Protein 1XRG (pdb70)

Foldseek 3Di:
DKDAQQDLQAAGDDDPDGQWIDDPFKIWGDWFWQAHSVPRHRDDDDDLSGLLSRLSNVQVSQVSVVHGQAFWAEKEKEFQDVCVVSSVVSVVVRYDPVGHHYDYDYDNADPPRTGMIMITMGTD/DQDFPDWDDDPPTKTAFGDLQAAADDPPDGQWIDDDFKIWGDWFWQQRSVPRHRDPDDDLSGLLSSLSNVQRRQVSVVHGLAFWAEKEKEFQDVCVVSSVVNVVVRYDPVHHHYHYDYDNADPPRTGMIMITMGGD/DDFPDWDDDPVTKTAFADLQAAGDPPPDGQWIDDDQKIWGDWFWQARSVPRHRDDDDDLNGLLSSLSNVQVSQVSVVHGLAQWAEKEKEFQDVVVVSSVVNVPVRYDPVHHHYHYDHDNADPPRGGIIMITMGGD

CATH classification: 3.30.1330.40

Secondary structure (DSSP, 8-state):
--EEE--TTS----SS--SEEEETTEEEE--B--B-TTTSSBPSSSHHHHHHHHHHHHHHHHHHTT--GGGEEEEEEEE----HHHHHHHHHTT--SSPPEEEEEE-SB-GGG-SEEEEEEEE-/------EE-----EEEE--TTS----SS--SEEEETTEEEE--B--B-TTTSSBPSS-HHHHHHHHHHHHHHHHHHTT--GGGEEEEEEEE----HHHHHHHHTTT--SSPPEEEEEE-SB-GGG-SEEEEEEEE-/-----EE-----EEEE--TTS----SS-BSEEEETTEEEE--B--B-TTTSSBPSSSHHHHHHHHHHHHHHHHHHTT--GGGEEEEEEEE----HHHHHHHHHHH--SSPPEEEEEE-SB-GGG-SEEEEEEEE-

B-factor: mean 23.89, std 8.8, range [2.0, 65.64]

Sequence (395 aa):
YIEVVKTNKAPEAIGPYSQAIVTGSFVYTSGQIPINPQTGEVVDGGIEEQAKQVLENLKNVLEAAGSSLNKVVKTTVFIKDDSFAKVNEVYAKYFSEPYPARSCVEVSKLPKGVLIEIEAVAIKSQSTSLYKKAGLYIEVVKTNKAPEAIGPYSQAIVTGSFVYTSGQIPINPQTGEVVDGGIEEQAKQVLENLKNVLEAAGSSLNKVVKTTVFIKDDSFAKVNEVYAKYFSEPYPARSCVEVSKLPKGVLIEIEAVAIKQSTSLYKKAGLYIEVVKTNKAPEAIGPYSQAIVTGSFVYTSGQIPINPQTGEVVDGGIEEQAKQVLENLKNVLEAAGSSLNKVVKTTVFIKDDSFAKVNEVYAKYFSEPYPARSCVEVSKLPKGVLIEIEAVAIK

Radius of gyration: 19.32 Å; Cα contacts (8 Å, |Δi|>4): 1061; chains: 3; bounding box: 50×47×48 Å

InterPro domains:
  IPR006056 RidA family [TIGR00004] (4-126)
  IPR006175 YjgF/YER057c/UK114 family [PF01042] (9-125)
  IPR006175 YjgF/YER057c/UK114 family [PTHR11803] (4-125)
  IPR019897 RidA, conserved site [PS01094] (102-120)
  IPR035959 RutC-like superfamily [G3DSA:3.30.1330.40] (2-126)
  IPR035959 RutC-like superfamily [SSF55298] (1-126)

Organism: Acetivibrio thermocellus (strain ATCC 27405 / DSM 1237 / JCM 9322 / NBRC 103400 / NCIMB 10682 / NRRL B-4536 / VPI 7372) (NCBI:txid203119)

Structure (mmCIF, N/CA/C/O backbone):
data_1XRG
#
_entry.id   1XRG
#
_cell.length_a   80.436
_cell.length_b   80.436
_cell.length_c   137.202
_cell.angle_alpha   90.00
_cell.angle_beta   90.00
_cell.angle_gamma   120.00
#
_symmetry.space_group_name_H-M   'P 32 2 1'
#
loop_
_entity.id
_entity.type
_entity.pdbx_description
1 polymer 'Putative translation initiation inhibitor, yjgF family'
2 non-polymer 'UNKNOWN ATOM OR ION'
3 water water
#
loop_
_atom_site.group_PDB
_atom_site.id
_atom_site.type_symbol
_atom_site.label_atom_id
_atom_site.label_alt_id
_atom_site.label_comp_id
_atom_site.label_asym_id
_atom_site.label_entity_id
_atom_site.label_seq_id
_atom_site.pdbx_PDB_ins_code
_atom_site.Cartn_x
_atom_site.Cartn_y
_atom_site.Cartn_z
_atom_site.occupancy
_atom_site.B_iso_or_equiv
_atom_site.auth_seq_id
_atom_site.auth_comp_id
_atom_site.auth_asym_id
_atom_site.auth_atom_id
_atom_site.pdbx_PDB_model_num
ATOM 1 N N . TYR A 1 32 ? 54.672 22.996 -28.493 1.00 40.02 2 TYR A N 1
ATOM 2 C CA . TYR A 1 32 ? 55.649 22.086 -29.196 1.00 37.55 2 TYR A CA 1
ATOM 3 C C . TYR A 1 32 ? 56.130 20.961 -28.255 1.00 36.96 2 TYR A C 1
ATOM 4 O O . TYR A 1 32 ? 55.603 20.787 -27.149 1.00 37.62 2 TYR A O 1
ATOM 6 N N . ILE A 1 33 ? 57.084 20.177 -28.740 1.00 32.84 3 ILE A N 1
ATOM 7 C CA . ILE A 1 33 ? 57.553 18.983 -28.068 1.00 33.60 3 ILE A CA 1
ATOM 8 C C . ILE A 1 33 ? 59.078 19.000 -28.048 1.00 31.88 3 ILE A C 1
ATOM 9 O O . ILE A 1 33 ? 59.695 19.213 -29.082 1.00 34.95 3 ILE A O 1
ATOM 14 N N . GLU A 1 34 ? 59.680 18.802 -26.875 1.00 28.09 4 GLU A N 1
ATOM 15 C CA . GLU A 1 34 ? 61.143 18.620 -26.771 1.00 26.23 4 GLU A CA 1
ATOM 16 C C . GLU A 1 34 ? 61.506 17.345 -25.994 1.00 23.50 4 GLU A C 1
ATOM 17 O O . GLU A 1 34 ? 60.860 17.021 -24.983 1.00 19.79 4 GLU A O 1
ATOM 23 N N . VAL A 1 35 ? 62.531 16.646 -26.498 1.00 18.37 5 VAL A N 1
ATOM 24 C CA . VAL A 1 35 ? 63.025 15.370 -25.979 1.00 20.18 5 VAL A CA 1
ATOM 25 C C . VAL A 1 35 ? 64.289 15.547 -25.133 1.00 21.46 5 VAL A C 1
ATOM 26 O O . VAL A 1 35 ? 65.287 16.129 -25.589 1.00 20.94 5 VAL A O 1
ATOM 30 N N . VAL A 1 36 ? 64.244 15.048 -23.903 1.00 18.12 6 VAL A N 1
ATOM 31 C CA . VAL A 1 36 ? 65.413 15.035 -23.055 1.00 16.04 6 VAL A CA 1
ATOM 32 C C . VAL A 1 36 ? 66.250 13.817 -23.439 1.00 14.51 6 VAL A C 1
ATOM 33 O O . VAL A 1 36 ? 65.708 12.730 -23.560 1.00 18.55 6 VAL A O 1
ATOM 37 N N . LYS A 1 37 ? 67.560 14.021 -23.647 1.00 17.33 7 LYS A N 1
ATOM 38 C CA . LYS A 1 37 ? 68.511 12.954 -24.044 1.00 18.50 7 LYS A CA 1
ATOM 39 C C . LYS A 1 37 ? 69.840 13.124 -23.318 1.00 17.55 7 LYS A C 1
ATOM 40 O O . LYS A 1 37 ? 70.864 13.429 -23.952 1.00 18.20 7 LYS A O 1
ATOM 46 N N . THR A 1 38 ? 69.825 12.933 -22.000 1.00 17.28 8 THR A N 1
ATOM 47 C CA . THR A 1 38 ? 70.984 13.186 -21.161 1.00 14.50 8 THR A CA 1
ATOM 48 C C . THR A 1 38 ? 71.817 11.942 -20.834 1.00 19.80 8 THR A C 1
ATOM 49 O O . THR A 1 38 ? 71.283 10.861 -20.464 1.00 15.09 8 THR A O 1
ATOM 53 N N . ASN A 1 39 ? 73.141 12.131 -20.898 1.00 16.99 9 ASN A N 1
ATOM 54 C CA . ASN A 1 39 ? 74.064 11.050 -20.603 1.00 20.77 9 ASN A CA 1
ATOM 55 C C . ASN A 1 39 ? 74.277 10.831 -19.104 1.00 20.09 9 ASN A C 1
ATOM 56 O O . ASN A 1 39 ? 75.026 9.966 -18.725 1.00 23.69 9 ASN A O 1
ATOM 61 N N . LYS A 1 40 ? 73.593 11.614 -18.268 1.00 22.28 10 LYS A N 1
ATOM 62 C CA . LYS A 1 40 ? 73.597 11.441 -16.800 1.00 21.84 10 LYS A CA 1
ATOM 63 C C . LYS A 1 40 ? 72.529 10.457 -16.267 1.00 20.99 10 LYS A C 1
ATOM 64 O O . LYS A 1 40 ? 72.500 10.170 -15.089 1.00 22.22 10 LYS A O 1
ATOM 70 N N . ALA A 1 41 ? 71.662 9.967 -17.153 1.00 20.25 11 ALA A N 1
ATOM 71 C CA . ALA A 1 41 ? 70.650 8.964 -16.836 1.00 20.15 11 ALA A CA 1
ATOM 72 C C . ALA A 1 41 ? 70.703 7.887 -17.933 1.00 20.44 11 ALA A C 1
ATOM 73 O O . ALA A 1 41 ? 71.288 8.118 -19.018 1.00 24.09 11 ALA A O 1
ATOM 75 N N . PRO A 1 42 ? 70.121 6.695 -17.665 1.00 22.08 12 PRO A N 1
ATOM 76 C CA . PRO A 1 42 ? 70.251 5.614 -18.654 1.00 22.08 12 PRO A CA 1
ATOM 77 C C . PRO A 1 42 ? 69.662 6.010 -19.995 1.00 21.98 12 PRO A C 1
ATOM 78 O O . PRO A 1 42 ? 68.596 6.653 -20.047 1.00 19.12 12 PRO A O 1
ATOM 82 N N . GLU A 1 43 ? 70.342 5.616 -21.073 1.00 21.37 13 GLU A N 1
ATOM 83 C CA . GLU A 1 43 ? 69.916 5.971 -22.402 1.00 24.44 13 GLU A CA 1
ATOM 84 C C . GLU A 1 43 ? 68.565 5.330 -22.669 1.00 22.83 13 GLU A C 1
ATOM 85 O O . GLU A 1 43 ? 68.332 4.214 -22.273 1.00 23.30 13 GLU A O 1
ATOM 91 N N . ALA A 1 44 ? 67.700 6.041 -23.372 1.00 24.92 14 ALA A N 1
ATOM 92 C CA . ALA A 1 44 ? 66.430 5.492 -23.799 1.00 25.85 14 ALA A CA 1
ATOM 93 C C . ALA A 1 44 ? 66.631 4.612 -25.055 1.00 27.07 14 ALA A C 1
ATOM 94 O O . ALA A 1 44 ? 66.744 5.119 -26.156 1.00 26.16 14 ALA A O 1
ATOM 96 N N . ILE A 1 45 ? 66.689 3.301 -24.852 1.00 29.96 15 ILE A N 1
ATOM 97 C CA . ILE A 1 45 ? 66.788 2.334 -25.945 1.00 33.40 15 ILE A CA 1
ATOM 98 C C . ILE A 1 45 ? 65.384 1.786 -26.247 1.00 34.03 15 ILE A C 1
ATOM 99 O O . ILE A 1 45 ? 64.727 1.209 -25.366 1.00 36.25 15 ILE A O 1
ATOM 104 N N . GLY A 1 46 ? 64.923 1.979 -27.473 1.00 31.21 16 GLY A N 1
ATOM 105 C CA . GLY A 1 46 ? 63.580 1.564 -27.855 1.00 32.37 16 GLY A CA 1
ATOM 106 C C . GLY A 1 46 ? 62.679 2.771 -28.079 1.00 31.43 16 GLY A C 1
ATOM 107 O O . GLY A 1 46 ? 63.142 3.902 -28.064 1.00 26.79 16 GLY A O 1
ATOM 108 N N . PRO A 1 47 ? 61.369 2.533 -28.261 1.00 29.66 17 PRO A N 1
ATOM 109 C CA . PRO A 1 47 ? 60.410 3.589 -28.592 1.00 27.09 17 PRO A CA 1
ATOM 110 C C . PRO A 1 47 ? 59.883 4.383 -27.376 1.00 23.95 17 PRO A C 1
ATOM 111 O O . PRO A 1 47 ? 58.675 4.433 -27.123 1.00 23.04 17 PRO A O 1
ATOM 115 N N . TYR A 1 48 ? 60.795 5.003 -26.645 1.00 21.68 18 TYR A N 1
ATOM 116 C CA . TYR A 1 48 ? 60.440 6.003 -25.640 1.00 23.06 18 TYR A CA 1
ATOM 117 C C . TYR A 1 48 ? 61.570 7.044 -25.440 1.00 23.72 18 TYR A C 1
ATOM 118 O O . TYR A 1 48 ? 62.687 6.893 -25.968 1.00 21.31 18 TYR A O 1
ATOM 127 N N . SER A 1 49 ? 61.252 8.075 -24.667 1.00 19.51 19 SER A N 1
ATOM 128 C CA . SER A 1 49 ? 62.203 9.114 -24.286 1.00 18.96 19 SER A CA 1
ATOM 129 C C . SER A 1 49 ? 62.279 9.216 -22.787 1.00 16.81 19 SER A C 1
ATOM 130 O O . SER A 1 49 ? 61.281 9.014 -22.086 1.00 16.63 19 SER A O 1
ATOM 133 N N . GLN A 1 50 ? 63.457 9.583 -22.297 1.00 16.18 20 GLN A N 1
ATOM 134 C CA . GLN A 1 50 ? 63.693 9.877 -20.895 1.00 13.31 20 GLN A CA 1
ATOM 135 C C . GLN A 1 50 ? 62.633 10.826 -20.310 1.00 12.17 20 GLN A C 1
ATOM 136 O O . GLN A 1 50 ? 62.139 10.591 -19.234 1.00 12.30 20 GLN A O 1
ATOM 142 N N . ALA A 1 51 ? 62.320 11.889 -21.046 1.00 11.09 21 ALA A N 1
ATOM 143 C CA . ALA A 1 51 ? 61.292 12.852 -20.697 1.00 13.28 21 ALA A CA 1
ATOM 144 C C . ALA A 1 51 ? 60.936 13.654 -21.917 1.00 12.48 21 ALA A C 1
ATOM 145 O O . ALA A 1 51 ? 61.723 13.750 -22.846 1.00 13.50 21 ALA A O 1
ATOM 147 N N . ILE A 1 52 ? 59.720 14.187 -21.912 1.00 13.72 22 ILE A N 1
ATOM 148 C CA . ILE A 1 52 ? 59.241 15.145 -22.892 1.00 15.93 22 ILE A CA 1
ATOM 149 C C . ILE A 1 52 ? 58.848 16.440 -22.174 1.00 16.30 22 ILE A C 1
ATOM 150 O O . ILE A 1 52 ? 58.225 16.422 -21.107 1.00 16.42 22 ILE A O 1
ATOM 155 N N . VAL A 1 53 ? 59.257 17.545 -22.779 1.00 15.71 23 VAL A N 1
ATOM 156 C CA . VAL A 1 53 ? 58.914 18.903 -22.376 1.00 16.88 23 VAL A CA 1
ATOM 157 C C . VAL A 1 53 ? 57.917 19.454 -23.368 1.00 16.37 23 VAL A C 1
ATOM 158 O O . VAL A 1 53 ? 58.141 19.426 -24.562 1.00 19.09 23 VAL A O 1
ATOM 162 N N . THR A 1 54 ? 56.791 19.924 -22.876 1.00 20.97 24 THR A N 1
ATOM 163 C CA . THR A 1 54 ? 55.796 20.551 -23.716 1.00 21.12 24 THR A CA 1
ATOM 164 C C . THR A 1 54 ? 55.290 21.777 -22.988 1.00 25.44 24 THR A C 1
ATOM 165 O O . THR A 1 54 ? 54.593 21.672 -21.969 1.00 25.12 24 THR A O 1
ATOM 169 N N . GLY A 1 55 ? 55.685 22.954 -23.479 1.00 30.46 25 GLY A N 1
ATOM 170 C CA . GLY A 1 55 ? 55.324 24.223 -22.826 1.00 29.19 25 GLY A CA 1
ATOM 171 C C . GLY A 1 55 ? 56.000 24.316 -21.465 1.00 25.91 25 GLY A C 1
ATOM 172 O O . GLY A 1 55 ? 57.205 24.146 -21.363 1.00 28.55 25 GLY A O 1
ATOM 173 N N . SER A 1 56 ? 55.224 24.523 -20.410 1.00 24.24 26 SER A N 1
ATOM 174 C CA . SER A 1 56 ? 55.800 24.596 -19.059 1.00 29.57 26 SER A CA 1
ATOM 175 C C . SER A 1 56 ? 55.810 23.255 -18.278 1.00 27.57 26 SER A C 1
ATOM 176 O O . SER A 1 56 ? 56.180 23.214 -17.083 1.00 28.94 26 SER A O 1
ATOM 179 N N . PHE A 1 57 ? 55.474 22.164 -18.962 1.00 26.06 27 PHE A N 1
ATOM 180 C CA . PHE A 1 57 ? 55.350 20.849 -18.323 1.00 23.98 27 PHE A CA 1
ATOM 181 C C . PHE A 1 57 ? 56.396 19.857 -18.807 1.00 19.73 27 PHE A C 1
ATOM 182 O O . PHE A 1 57 ? 56.752 19.808 -19.995 1.00 17.55 27 PHE A O 1
ATOM 190 N N . VAL A 1 58 ? 56.865 19.062 -17.862 1.00 15.40 28 VAL A N 1
ATOM 191 C CA . VAL A 1 58 ? 57.796 18.005 -18.105 1.00 16.46 28 VAL A CA 1
ATOM 192 C C . VAL A 1 58 ? 57.178 16.657 -17.642 1.00 14.32 28 VAL A C 1
ATOM 193 O O . VAL A 1 58 ? 56.795 16.493 -16.476 1.00 16.15 28 VAL A O 1
ATOM 197 N N . TYR A 1 59 ? 57.090 15.724 -18.581 1.00 13.00 29 TYR A N 1
ATOM 198 C CA . TYR A 1 59 ? 56.692 14.346 -18.337 1.00 14.55 29 TYR A CA 1
ATOM 199 C C . TYR A 1 59 ? 57.907 13.418 -18.397 1.00 15.87 29 TYR A C 1
ATOM 200 O O . TYR A 1 59 ? 58.489 13.246 -19.462 1.00 16.56 29 TYR A O 1
ATOM 209 N N . THR A 1 60 ? 58.311 12.855 -17.257 1.00 15.02 30 THR A N 1
ATOM 210 C CA . THR A 1 60 ? 59.358 11.841 -17.265 1.00 14.40 30 THR A CA 1
ATOM 211 C C . THR A 1 60 ? 58.777 10.458 -17.573 1.00 14.37 30 THR A C 1
ATOM 212 O O . THR A 1 60 ? 57.585 10.175 -17.350 1.00 8.85 30 THR A O 1
ATOM 216 N N . SER A 1 61 ? 59.636 9.622 -18.132 1.00 11.74 31 SER A N 1
ATOM 217 C CA . SER A 1 61 ? 59.427 8.217 -18.105 1.00 13.97 31 SER A CA 1
ATOM 218 C C . SER A 1 61 ? 59.503 7.713 -16.658 1.00 13.14 31 SER A C 1
ATOM 219 O O . SER A 1 61 ? 60.080 8.363 -15.772 1.00 17.77 31 SER A O 1
ATOM 222 N N . GLY A 1 62 ? 58.921 6.543 -16.438 1.00 16.01 32 GLY A N 1
ATOM 223 C CA . GLY A 1 62 ? 59.072 5.830 -15.198 1.00 12.95 32 GLY A CA 1
ATOM 224 C C . GLY A 1 62 ? 60.497 5.420 -15.059 1.00 12.43 32 GLY A C 1
ATOM 225 O O . GLY A 1 62 ? 60.954 4.511 -15.746 1.00 15.69 32 GLY A O 1
ATOM 226 N N . GLN A 1 63 ? 61.200 6.083 -14.144 1.00 14.60 33 GLN A N 1
ATOM 227 C CA . GLN A 1 63 ? 62.610 5.816 -13.898 1.00 15.68 33 GLN A CA 1
ATOM 228 C C . GLN A 1 63 ? 62.832 4.535 -13.074 1.00 15.83 33 GLN A C 1
ATOM 229 O O . GLN A 1 63 ? 62.089 4.247 -12.138 1.00 15.85 33 GLN A O 1
ATOM 235 N N . ILE A 1 64 ? 63.884 3.793 -13.438 1.00 16.05 34 ILE A N 1
ATOM 236 C CA . ILE A 1 64 ? 64.231 2.511 -12.819 1.00 16.57 34 ILE A CA 1
ATOM 237 C C . ILE A 1 64 ? 65.694 2.587 -12.303 1.00 20.30 34 ILE A C 1
ATOM 238 O O . ILE A 1 64 ? 66.490 3.437 -12.772 1.00 17.58 34 ILE A O 1
ATOM 243 N N . PRO A 1 65 ? 66.033 1.767 -11.291 1.00 17.96 35 PRO A N 1
ATOM 244 C CA . PRO A 1 65 ? 67.339 1.789 -10.653 1.00 20.40 35 PRO A CA 1
ATOM 245 C C . PRO A 1 65 ? 68.485 1.227 -11.508 1.00 22.58 35 PRO A C 1
ATOM 246 O O . PRO A 1 65 ? 69.237 0.374 -11.028 1.00 21.35 35 PRO A O 1
ATOM 250 N N . ILE A 1 66 ? 68.594 1.688 -12.756 1.00 20.75 36 ILE A N 1
ATOM 251 C CA . ILE A 1 66 ? 69.690 1.336 -13.607 1.00 21.55 36 ILE A CA 1
ATOM 252 C C . ILE A 1 66 ? 70.823 2.355 -13.383 1.00 24.49 36 ILE A C 1
ATOM 253 O O . ILE A 1 66 ? 70.593 3.554 -13.349 1.00 22.67 36 ILE A O 1
ATOM 258 N N . ASN A 1 67 ? 72.032 1.849 -13.187 1.00 27.65 37 ASN A N 1
ATOM 259 C CA . ASN A 1 67 ? 73.224 2.679 -13.174 1.00 29.49 37 ASN A CA 1
ATOM 260 C C . ASN A 1 67 ? 73.527 3.129 -14.603 1.00 29.11 37 ASN A C 1
ATOM 261 O O . ASN A 1 67 ? 73.761 2.293 -15.478 1.00 28.44 37 ASN A O 1
ATOM 266 N N . PRO A 1 68 ? 73.519 4.451 -14.852 1.00 27.28 38 PRO A N 1
ATOM 267 C CA . PRO A 1 68 ? 73.771 4.866 -16.218 1.00 30.15 38 PRO A CA 1
ATOM 268 C C . PRO A 1 68 ? 75.196 4.482 -16.701 1.00 34.35 38 PRO A C 1
ATOM 269 O O . PRO A 1 68 ? 75.381 4.243 -17.882 1.00 34.46 38 PRO A O 1
ATOM 273 N N . GLN A 1 69 ? 76.152 4.397 -15.776 1.00 39.93 39 GLN A N 1
ATOM 274 C CA . GLN A 1 69 ? 77.555 4.064 -16.098 1.00 44.23 39 GLN A CA 1
ATOM 275 C C . GLN A 1 69 ? 77.770 2.593 -16.455 1.00 44.96 39 GLN A C 1
ATOM 276 O O . GLN A 1 69 ? 78.689 2.281 -17.201 1.00 47.28 39 GLN A O 1
ATOM 282 N N . THR A 1 70 ? 76.959 1.683 -15.907 1.00 43.92 40 THR A N 1
ATOM 283 C CA . THR A 1 70 ? 77.108 0.252 -16.245 1.00 41.29 40 THR A CA 1
ATOM 284 C C . THR A 1 70 ? 75.989 -0.296 -17.110 1.00 40.46 40 THR A C 1
ATOM 285 O O . THR A 1 70 ? 76.168 -1.324 -17.759 1.00 39.12 40 THR A O 1
ATOM 289 N N . GLY A 1 71 ? 74.836 0.381 -17.128 1.00 38.58 41 GLY A N 1
ATOM 290 C CA . GLY A 1 71 ? 73.636 -0.172 -17.757 1.00 36.01 41 GLY A CA 1
ATOM 291 C C . GLY A 1 71 ? 73.030 -1.342 -16.987 1.00 33.52 41 GLY A C 1
ATOM 292 O O . GLY A 1 71 ? 72.140 -2.015 -17.477 1.00 33.75 41 GLY A O 1
ATOM 293 N N . GLU A 1 72 ? 73.506 -1.570 -15.774 1.00 34.24 42 GLU A N 1
ATOM 294 C CA . GLU A 1 72 ? 73.025 -2.666 -14.936 1.00 36.82 42 GLU A CA 1
ATOM 295 C C . GLU A 1 72 ? 72.213 -2.101 -13.767 1.00 34.61 42 GLU A C 1
ATOM 296 O O . GLU A 1 72 ? 72.407 -0.948 -13.345 1.00 29.29 42 GLU A O 1
ATOM 302 N N . VAL A 1 73 ? 71.336 -2.931 -13.216 1.00 30.50 43 VAL A N 1
ATOM 303 C CA . VAL A 1 73 ? 70.676 -2.597 -11.962 1.00 30.01 43 VAL A CA 1
ATOM 304 C C . VAL A 1 73 ? 71.764 -2.418 -10.915 1.00 28.04 43 VAL A C 1
ATOM 305 O O . VAL A 1 73 ? 72.739 -3.154 -10.912 1.00 28.83 43 VAL A O 1
ATOM 309 N N . VAL A 1 74 ? 71.624 -1.406 -10.060 1.00 29.32 44 VAL A N 1
ATOM 310 C CA . VAL A 1 74 ? 72.581 -1.188 -8.993 1.00 30.09 44 VAL A CA 1
ATOM 311 C C . VAL A 1 74 ? 72.462 -2.330 -7.964 1.00 33.95 44 VAL A C 1
ATOM 312 O O . VAL A 1 74 ? 71.382 -2.927 -7.802 1.00 32.72 44 VAL A O 1
ATOM 316 N N . ASP A 1 75 ? 73.562 -2.619 -7.271 1.00 34.86 45 ASP A N 1
ATOM 317 C CA . ASP A 1 75 ? 73.573 -3.675 -6.253 1.00 35.47 45 ASP A CA 1
ATOM 318 C C . ASP A 1 75 ? 72.816 -3.253 -5.017 1.00 34.11 45 ASP A C 1
ATOM 319 O O . ASP A 1 75 ? 72.694 -2.061 -4.720 1.00 34.11 45 ASP A O 1
ATOM 324 N N . GLY A 1 76 ? 72.315 -4.244 -4.285 1.00 34.18 46 GLY A N 1
ATOM 325 C CA . GLY A 1 76 ? 71.607 -3.993 -3.040 1.00 33.10 46 GLY A CA 1
ATOM 326 C C . GLY A 1 76 ? 70.124 -4.280 -3.131 1.00 32.71 46 GLY A C 1
ATOM 327 O O . GLY A 1 76 ? 69.647 -4.949 -4.074 1.00 32.64 46 GLY A O 1
ATOM 328 N N . GLY A 1 77 ? 69.404 -3.780 -2.129 1.00 28.88 47 GLY A N 1
ATOM 329 C CA . GLY A 1 77 ? 67.973 -3.965 -2.024 1.00 28.12 47 GLY A CA 1
ATOM 330 C C . GLY A 1 77 ? 67.220 -2.675 -2.246 1.00 26.08 47 GLY A C 1
ATOM 331 O O . GLY A 1 77 ? 67.627 -1.851 -3.026 1.00 25.54 47 GLY A O 1
ATOM 332 N N . ILE A 1 78 ? 66.114 -2.507 -1.545 1.00 28.33 48 ILE A N 1
ATOM 333 C CA . ILE A 1 78 ? 65.164 -1.461 -1.888 1.00 28.06 48 ILE A CA 1
ATOM 334 C C . ILE A 1 78 ? 65.765 -0.059 -1.688 1.00 30.49 48 ILE A C 1
ATOM 335 O O . ILE A 1 78 ? 65.491 0.848 -2.484 1.00 25.59 48 ILE A O 1
ATOM 340 N N . GLU A 1 79 ? 66.591 0.102 -0.643 1.00 28.57 49 GLU A N 1
ATOM 341 C CA . GLU A 1 79 ? 67.180 1.396 -0.313 1.00 32.41 49 GLU A CA 1
ATOM 342 C C . GLU A 1 79 ? 68.089 1.868 -1.437 1.00 27.53 49 GLU A C 1
ATOM 343 O O . GLU A 1 79 ? 67.979 2.991 -1.874 1.00 28.92 49 GLU A O 1
ATOM 349 N N . GLU A 1 80 ? 68.934 0.980 -1.928 1.00 24.83 50 GLU A N 1
ATOM 350 C CA . GLU A 1 80 ? 69.887 1.310 -2.968 1.00 26.51 50 GLU A CA 1
ATOM 351 C C . GLU A 1 80 ? 69.171 1.566 -4.303 1.00 25.60 50 GLU A C 1
ATOM 352 O O . GLU A 1 80 ? 69.591 2.414 -5.078 1.00 21.21 50 GLU A O 1
ATOM 358 N N . GLN A 1 81 ? 68.109 0.810 -4.579 1.00 23.24 51 GLN A N 1
ATOM 359 C CA . GLN A 1 81 ? 67.400 0.973 -5.849 1.00 21.51 51 GLN A CA 1
ATOM 360 C C . GLN A 1 81 ? 66.583 2.281 -5.849 1.00 21.16 51 GLN A C 1
ATOM 361 O O . GLN A 1 81 ? 66.582 2.995 -6.839 1.00 20.41 51 GLN A O 1
ATOM 367 N N . ALA A 1 82 ? 65.940 2.596 -4.718 1.00 18.36 52 ALA A N 1
ATOM 368 C CA . ALA A 1 82 ? 65.192 3.836 -4.545 1.00 18.11 52 ALA A CA 1
ATOM 369 C C . ALA A 1 82 ? 66.060 5.072 -4.757 1.00 20.93 52 ALA A C 1
ATOM 370 O O . ALA A 1 82 ? 65.650 6.007 -5.441 1.00 20.73 52 ALA A O 1
ATOM 372 N N . LYS A 1 83 ? 67.253 5.066 -4.163 1.00 19.58 53 LYS A N 1
ATOM 373 C CA . LYS A 1 83 ? 68.270 6.078 -4.432 1.00 22.69 53 LYS A CA 1
ATOM 374 C C . LYS A 1 83 ? 68.587 6.219 -5.915 1.00 19.63 53 LYS A C 1
ATOM 375 O O . LYS A 1 83 ? 68.536 7.303 -6.428 1.00 19.08 53 LYS A O 1
ATOM 381 N N . GLN A 1 84 ? 68.926 5.129 -6.593 1.00 15.44 54 GLN A N 1
ATOM 382 C CA . GLN A 1 84 ? 69.289 5.219 -8.004 1.00 20.56 54 GLN A CA 1
ATOM 383 C C . GLN A 1 84 ? 68.150 5.773 -8.874 1.00 16.35 54 GLN A C 1
ATOM 384 O O . GLN A 1 84 ? 68.378 6.564 -9.779 1.00 22.08 54 GLN A O 1
ATOM 390 N N . VAL A 1 85 ? 66.937 5.339 -8.600 1.00 16.72 55 VAL A N 1
ATOM 391 C CA . VAL A 1 85 ? 65.747 5.830 -9.303 1.00 15.34 55 VAL A CA 1
ATOM 392 C C . VAL A 1 85 ? 65.615 7.333 -9.148 1.00 12.55 55 VAL A C 1
ATOM 393 O O . VAL A 1 85 ? 65.344 8.038 -10.124 1.00 17.77 55 VAL A O 1
ATOM 397 N N . LEU A 1 86 ? 65.783 7.813 -7.926 1.00 10.72 56 LEU A N 1
ATOM 398 C CA . LEU A 1 86 ? 65.658 9.248 -7.638 1.00 14.08 56 LEU A CA 1
ATOM 399 C C . LEU A 1 86 ? 66.825 10.090 -8.187 1.00 18.17 56 LEU A C 1
ATOM 400 O O . LEU A 1 86 ? 66.622 11.221 -8.655 1.00 18.74 56 LEU A O 1
ATOM 405 N N . GLU A 1 87 ? 68.020 9.507 -8.224 1.00 19.76 57 GLU A N 1
ATOM 406 C CA . GLU A 1 87 ? 69.162 10.122 -8.927 1.00 19.05 57 GLU A CA 1
ATOM 407 C C . GLU A 1 87 ? 68.904 10.194 -10.443 1.00 15.37 57 GLU A C 1
ATOM 408 O O . GLU A 1 87 ? 69.142 11.208 -11.086 1.00 15.95 57 GLU A O 1
ATOM 414 N N . ASN A 1 88 ? 68.408 9.119 -11.019 1.00 17.08 58 ASN A N 1
ATOM 415 C CA . ASN A 1 88 ? 68.026 9.166 -12.430 1.00 14.54 58 ASN A CA 1
ATOM 416 C C . ASN A 1 88 ? 66.933 10.216 -12.666 1.00 15.76 58 ASN A C 1
ATOM 417 O O . ASN A 1 88 ? 67.009 11.025 -13.627 1.00 16.68 58 ASN A O 1
ATOM 422 N N . LEU A 1 89 ? 65.914 10.227 -11.799 1.00 16.83 59 LEU A N 1
ATOM 423 C CA . LEU A 1 89 ? 64.841 11.204 -11.936 1.00 17.94 59 LEU A CA 1
ATOM 424 C C . LEU A 1 89 ? 65.386 12.623 -11.887 1.00 15.89 59 LEU A C 1
ATOM 425 O O . LEU A 1 89 ? 65.074 13.441 -12.762 1.00 14.67 59 LEU A O 1
ATOM 430 N N . LYS A 1 90 ? 66.175 12.904 -10.856 1.00 17.21 60 LYS A N 1
ATOM 431 C CA . LYS A 1 90 ? 66.840 14.221 -10.670 1.00 18.34 60 LYS A CA 1
ATOM 432 C C . LYS A 1 90 ? 67.556 14.692 -11.932 1.00 17.29 60 LYS A C 1
ATOM 433 O O . LYS A 1 90 ? 67.346 15.809 -12.381 1.00 19.63 60 LYS A O 1
ATOM 439 N N . ASN A 1 91 ? 68.371 13.813 -12.508 1.00 15.89 61 ASN A N 1
ATOM 440 C CA . ASN A 1 91 ? 69.160 14.135 -13.682 1.00 17.80 61 ASN A CA 1
ATOM 441 C C . ASN A 1 91 ? 68.331 14.313 -14.932 1.00 18.65 61 ASN A C 1
ATOM 442 O O . ASN A 1 91 ? 68.632 15.183 -15.779 1.00 18.14 61 ASN A O 1
ATOM 447 N N . VAL A 1 92 ? 67.282 13.506 -15.061 1.00 16.02 62 VAL A N 1
ATOM 448 C CA . VAL A 1 92 ? 66.344 13.700 -16.157 1.00 14.94 62 VAL A CA 1
ATOM 449 C C . VAL A 1 92 ? 65.688 15.087 -16.037 1.00 12.87 62 VAL A C 1
ATOM 450 O O . VAL A 1 92 ? 65.680 15.865 -16.998 1.00 13.20 62 VAL A O 1
ATOM 454 N N . LEU A 1 93 ? 65.171 15.385 -14.852 1.00 16.04 63 LEU A N 1
ATOM 455 C CA . LEU A 1 93 ? 64.433 16.617 -14.613 1.00 16.36 63 LEU A CA 1
ATOM 456 C C . LEU A 1 93 ? 65.344 17.811 -14.827 1.00 16.43 63 LEU A C 1
ATOM 457 O O . LEU A 1 93 ? 64.932 18.798 -15.413 1.00 14.39 63 LEU A O 1
ATOM 462 N N . GLU A 1 94 ? 66.573 17.727 -14.342 1.00 15.82 64 GLU A N 1
ATOM 463 C CA . GLU A 1 94 ? 67.487 18.872 -14.498 1.00 19.73 64 GLU A CA 1
ATOM 464 C C . GLU A 1 94 ? 67.885 19.107 -15.946 1.00 18.29 64 GLU A C 1
ATOM 465 O O . GLU A 1 94 ? 67.903 20.252 -16.396 1.00 17.45 64 GLU A O 1
ATOM 471 N N . ALA A 1 95 ? 68.129 18.026 -16.699 1.00 19.31 65 ALA A N 1
ATOM 472 C CA . ALA A 1 95 ? 68.431 18.152 -18.131 1.00 18.42 65 ALA A CA 1
ATOM 473 C C . ALA A 1 95 ? 67.273 18.764 -18.913 1.00 17.70 65 ALA A C 1
ATOM 474 O O . ALA A 1 95 ? 67.479 19.356 -19.980 1.00 19.65 65 ALA A O 1
ATOM 476 N N . ALA A 1 96 ? 66.058 18.601 -18.397 1.00 19.89 66 ALA A N 1
ATOM 477 C CA . ALA A 1 96 ? 64.866 19.214 -18.984 1.00 17.35 66 ALA A CA 1
ATOM 478 C C . ALA A 1 96 ? 64.783 20.693 -18.706 1.00 15.67 66 ALA A C 1
ATOM 479 O O . ALA A 1 96 ? 63.911 21.359 -19.241 1.00 14.13 66 ALA A O 1
ATOM 481 N N . GLY A 1 97 ? 65.646 21.206 -17.853 1.00 14.62 67 GLY A N 1
ATOM 482 C CA . GLY A 1 97 ? 65.504 22.586 -17.406 1.00 17.63 67 GLY A CA 1
ATOM 483 C C . GLY A 1 97 ? 64.546 22.666 -16.219 1.00 21.59 67 GLY A C 1
ATOM 484 O O . GLY A 1 97 ? 64.086 23.736 -15.894 1.00 19.95 67 GLY A O 1
ATOM 485 N N . SER A 1 98 ? 64.222 21.521 -15.585 1.00 22.89 68 SER A N 1
ATOM 486 C CA . SER A 1 98 ? 63.355 21.510 -14.399 1.00 19.59 68 SER A CA 1
ATOM 487 C C . SER A 1 98 ? 64.219 21.104 -13.209 1.00 20.82 68 SER A C 1
ATOM 488 O O . SER A 1 98 ? 65.431 21.287 -13.235 1.00 19.88 68 SER A O 1
ATOM 491 N N . SER A 1 99 ? 63.589 20.580 -12.160 1.00 20.39 69 SER A N 1
ATOM 492 C CA . SER A 1 99 ? 64.280 20.036 -11.012 1.00 19.27 69 SER A CA 1
ATOM 493 C C . SER A 1 99 ? 63.291 19.324 -10.096 1.00 17.42 69 SER A C 1
ATOM 494 O O . SER A 1 99 ? 62.069 19.447 -10.244 1.00 18.23 69 SER A O 1
ATOM 497 N N . LEU A 1 100 ? 63.846 18.606 -9.138 1.00 18.64 70 LEU A N 1
ATOM 498 C CA . LEU A 1 100 ? 63.082 17.949 -8.091 1.00 16.27 70 LEU A CA 1
ATOM 499 C C . LEU A 1 100 ? 62.139 18.881 -7.356 1.00 17.74 70 LEU A C 1
ATOM 500 O O . LEU A 1 100 ? 61.011 18.493 -7.063 1.00 15.73 70 LEU A O 1
ATOM 505 N N . ASN A 1 101 ? 62.561 20.122 -7.108 1.00 20.70 71 ASN A N 1
ATOM 506 C CA . ASN A 1 101 ? 61.705 21.095 -6.417 1.00 20.72 71 ASN A CA 1
ATOM 507 C C . ASN A 1 101 ? 60.585 21.710 -7.281 1.00 19.85 71 ASN A C 1
ATOM 508 O O . ASN A 1 101 ? 59.780 22.521 -6.789 1.00 26.64 71 ASN A O 1
ATOM 513 N N . LYS A 1 102 ? 60.484 21.292 -8.544 1.00 17.69 72 LYS A N 1
ATOM 514 C CA . LYS A 1 102 ? 59.410 21.734 -9.426 1.00 15.01 72 LYS A CA 1
ATOM 515 C C . LYS A 1 102 ? 58.489 20.575 -9.850 1.00 14.09 72 LYS A C 1
ATOM 516 O O . LYS A 1 102 ? 57.601 20.746 -10.690 1.00 14.73 72 LYS A O 1
ATOM 522 N N . VAL A 1 103 ? 58.679 19.418 -9.226 1.00 14.66 73 VAL A N 1
ATOM 523 C CA . VAL A 1 103 ? 57.792 18.264 -9.377 1.00 14.73 73 VAL A CA 1
ATOM 524 C C . VAL A 1 103 ? 56.459 18.517 -8.707 1.00 15.43 73 VAL A C 1
ATOM 525 O O . VAL A 1 103 ? 56.391 18.883 -7.540 1.00 13.19 73 VAL A O 1
ATOM 529 N N . VAL A 1 104 ? 55.384 18.336 -9.458 1.00 17.76 74 VAL A N 1
ATOM 530 C CA . VAL A 1 104 ? 54.034 18.510 -8.922 1.00 17.05 74 VAL A CA 1
ATOM 531 C C . VAL A 1 104 ? 53.337 17.168 -8.588 1.00 16.58 74 VAL A C 1
ATOM 532 O O . VAL A 1 104 ? 52.494 17.132 -7.703 1.00 16.99 74 VAL A O 1
ATOM 536 N N . LYS A 1 105 ? 53.683 16.084 -9.305 1.00 14.58 75 LYS A N 1
ATOM 537 C CA . LYS A 1 105 ? 53.035 14.791 -9.137 1.00 13.67 75 LYS A CA 1
ATOM 538 C C . LYS A 1 105 ? 53.984 13.632 -9.463 1.00 14.92 75 LYS A C 1
ATOM 539 O O . LYS A 1 105 ? 54.696 13.664 -10.459 1.00 15.81 75 LYS A O 1
ATOM 545 N N . THR A 1 106 ? 53.987 12.621 -8.603 1.00 15.92 76 THR A N 1
ATOM 546 C CA . THR A 1 106 ? 54.730 11.398 -8.856 1.00 12.82 76 THR A CA 1
ATOM 547 C C . THR A 1 106 ? 53.820 10.183 -8.737 1.00 14.76 76 THR A C 1
ATOM 548 O O . THR A 1 106 ? 52.775 10.232 -8.060 1.00 10.21 76 THR A O 1
ATOM 552 N N . THR A 1 107 ? 54.218 9.109 -9.418 1.00 12.08 77 THR A N 1
ATOM 553 C CA . THR A 1 107 ? 53.675 7.801 -9.139 1.00 13.66 77 THR A CA 1
ATOM 554 C C . THR A 1 107 ? 54.789 6.858 -8.817 1.00 12.67 77 THR A C 1
ATOM 555 O O . THR A 1 107 ? 55.753 6.712 -9.579 1.00 10.49 77 THR A O 1
ATOM 559 N N . VAL A 1 108 ? 54.651 6.197 -7.673 1.00 15.57 78 VAL A N 1
ATOM 560 C CA . VAL A 1 108 ? 55.660 5.288 -7.172 1.00 15.55 78 VAL A CA 1
ATOM 561 C C . VAL A 1 108 ? 55.092 3.878 -7.318 1.00 15.30 78 VAL A C 1
ATOM 562 O O . VAL A 1 108 ? 54.103 3.544 -6.700 1.00 14.37 78 VAL A O 1
ATOM 566 N N . PHE A 1 109 ? 55.696 3.074 -8.185 1.00 15.87 79 PHE A N 1
ATOM 567 C CA . PHE A 1 109 ? 55.288 1.676 -8.366 1.00 13.23 79 PHE A CA 1
ATOM 568 C C . PHE A 1 109 ? 56.286 0.829 -7.622 1.00 14.97 79 PHE A C 1
ATOM 569 O O . PHE A 1 109 ? 57.469 0.942 -7.859 1.00 13.68 79 PHE A O 1
ATOM 577 N N . ILE A 1 110 ? 55.835 -0.001 -6.698 1.00 16.80 80 ILE A N 1
ATOM 578 C CA . ILE A 1 110 ? 56.774 -0.833 -5.950 1.00 16.16 80 ILE A CA 1
ATOM 579 C C . ILE A 1 110 ? 56.389 -2.275 -6.040 1.00 15.60 80 ILE A C 1
ATOM 580 O O . ILE A 1 110 ? 55.214 -2.617 -6.178 1.00 14.35 80 ILE A O 1
ATOM 585 N N . LYS A 1 111 ? 57.407 -3.117 -5.954 1.00 14.52 81 L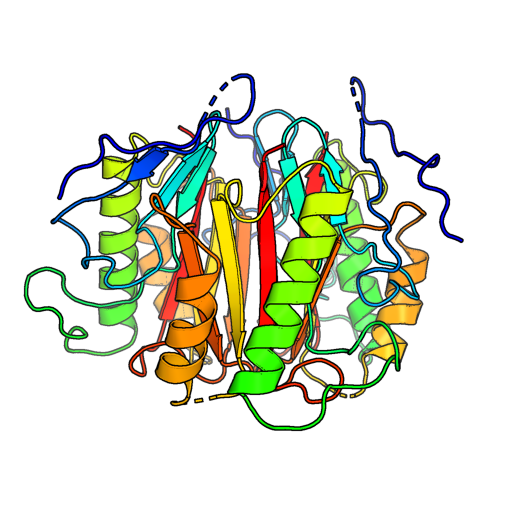YS A N 1
ATOM 586 C CA . LYS A 1 111 ? 57.238 -4.542 -5.993 1.00 16.96 81 LYS A CA 1
ATOM 587 C C . LYS A 1 111 ? 56.694 -5.086 -4.649 1.00 17.24 81 LYS A C 1
ATOM 588 O O . LYS A 1 111 ? 55.995 -6.087 -4.636 1.00 18.02 81 LYS A O 1
ATOM 594 N N . ASP A 1 112 ? 57.000 -4.428 -3.532 1.00 18.79 82 ASP A N 1
ATOM 595 C CA . ASP A 1 112 ? 56.533 -4.893 -2.216 1.00 19.19 82 ASP A CA 1
ATOM 596 C C . ASP A 1 112 ? 56.117 -3.732 -1.321 1.00 19.94 82 ASP A C 1
ATOM 597 O O . ASP A 1 112 ? 56.955 -2.995 -0.860 1.00 23.82 82 ASP A O 1
ATOM 610 N N . ASP A 1 114 ? 55.234 -3.735 1.703 1.00 28.31 84 ASP A N 1
ATOM 611 C CA . ASP A 1 114 ? 55.893 -3.855 3.039 1.00 29.44 84 ASP A CA 1
ATOM 612 C C . ASP A 1 114 ? 57.185 -3.056 3.196 1.00 27.88 84 ASP A C 1
ATOM 613 O O . ASP A 1 114 ? 57.540 -2.705 4.318 1.00 25.87 84 ASP A O 1
ATOM 618 N N . SER A 1 115 ? 57.881 -2.750 2.095 1.00 29.66 85 SER A N 1
ATOM 619 C CA . SER A 1 115 ? 59.073 -1.853 2.155 1.00 29.98 85 SER A CA 1
ATOM 620 C C . SER A 1 115 ? 58.741 -0.367 1.909 1.00 28.24 85 SER A C 1
ATOM 621 O O . SER A 1 115 ? 59.614 0.466 1.674 1.00 26.18 85 SER A O 1
ATOM 624 N N . PHE A 1 116 ? 57.480 -0.019 2.024 1.00 29.76 86 PHE A N 1
ATOM 625 C CA . PHE A 1 116 ? 57.075 1.358 1.838 1.00 35.08 86 PHE A CA 1
ATOM 626 C C . PHE A 1 116 ? 57.842 2.373 2.729 1.00 32.16 86 PHE A C 1
ATOM 627 O O . PHE A 1 116 ? 58.285 3.417 2.257 1.00 26.00 86 PHE A O 1
ATOM 635 N N . ALA A 1 117 ? 57.963 2.071 4.016 1.00 29.09 87 ALA A N 1
ATOM 636 C CA . ALA A 1 117 ? 58.592 2.994 4.938 1.00 30.08 87 ALA A CA 1
ATOM 637 C C . ALA A 1 117 ? 60.049 3.262 4.539 1.00 27.04 87 ALA A C 1
ATOM 638 O O . ALA A 1 117 ? 60.486 4.398 4.617 1.00 27.12 87 ALA A O 1
ATOM 640 N N . LYS A 1 118 ? 60.771 2.246 4.052 1.00 26.79 88 LYS A N 1
ATOM 641 C CA . LYS A 1 118 ? 62.134 2.455 3.519 1.00 29.08 88 LYS A CA 1
ATOM 642 C C . LYS A 1 118 ? 62.138 3.367 2.279 1.00 29.22 88 LYS A C 1
ATOM 643 O O . LYS A 1 118 ? 62.989 4.264 2.135 1.00 26.41 88 LYS A O 1
ATOM 649 N N . VAL A 1 119 ? 61.195 3.134 1.370 1.00 23.70 89 VAL A N 1
ATOM 650 C CA . VAL A 1 119 ? 61.113 3.957 0.178 1.00 23.59 89 VAL A CA 1
ATOM 651 C C . VAL A 1 119 ? 60.902 5.414 0.567 1.00 22.09 89 VAL A C 1
ATOM 652 O O . VAL A 1 119 ? 61.553 6.324 0.020 1.00 20.82 89 VAL A O 1
ATOM 656 N N . ASN A 1 120 ? 59.988 5.609 1.508 1.00 21.40 90 ASN A N 1
ATOM 657 C CA . ASN A 1 120 ? 59.595 6.916 1.962 1.00 24.72 90 ASN A CA 1
ATOM 658 C C . ASN A 1 120 ? 60.715 7.718 2.565 1.00 27.07 90 ASN A C 1
ATOM 659 O O . ASN A 1 120 ? 60.769 8.945 2.355 1.00 20.98 90 ASN A O 1
ATOM 664 N N . GLU A 1 121 ? 61.559 7.033 3.348 1.00 27.05 91 GLU A N 1
ATOM 665 C CA . GLU A 1 121 ? 62.725 7.633 3.977 1.00 28.95 91 GLU A CA 1
ATOM 666 C C . GLU A 1 121 ? 63.731 8.138 2.940 1.00 25.83 91 GLU A C 1
ATOM 667 O O . GLU A 1 121 ? 64.244 9.229 3.068 1.00 24.75 91 GLU A O 1
ATOM 673 N N . VAL A 1 122 ? 64.038 7.322 1.942 1.00 22.27 92 VAL A N 1
ATOM 674 C CA . VAL A 1 122 ? 64.877 7.778 0.845 1.00 23.38 92 VAL A CA 1
ATOM 675 C C . VAL A 1 122 ? 64.176 8.942 0.092 1.00 23.30 92 VAL A C 1
ATOM 676 O O . VAL A 1 122 ? 64.792 9.959 -0.173 1.00 22.91 92 VAL A O 1
ATOM 680 N N . TYR A 1 123 ? 62.884 8.759 -0.215 1.00 21.62 93 TYR A N 1
ATOM 681 C CA . TYR A 1 123 ? 62.071 9.701 -1.023 1.00 19.12 93 TYR A CA 1
ATOM 682 C C . TYR A 1 123 ? 62.048 11.068 -0.410 1.00 18.85 93 TYR A C 1
ATOM 683 O O . TYR A 1 123 ? 62.184 12.066 -1.115 1.00 17.40 93 TYR A O 1
ATOM 692 N N . ALA A 1 124 ? 61.894 11.106 0.914 1.00 20.35 94 ALA A N 1
ATOM 693 C CA . ALA A 1 124 ? 61.841 12.357 1.654 1.00 23.47 94 ALA A CA 1
ATOM 694 C C . ALA A 1 124 ? 63.121 13.189 1.570 1.00 21.64 94 ALA A C 1
ATOM 695 O O . ALA A 1 124 ? 63.049 14.389 1.664 1.00 24.40 94 ALA A O 1
ATOM 697 N N . LYS A 1 125 ? 64.273 12.554 1.355 1.00 25.80 95 LYS A N 1
ATOM 698 C CA . LYS A 1 125 ? 65.531 13.274 1.115 1.00 27.83 95 LYS A CA 1
ATOM 699 C C . LYS A 1 125 ? 65.529 14.101 -0.180 1.00 27.38 95 LYS A C 1
ATOM 700 O O . LYS A 1 125 ? 66.303 15.026 -0.303 1.00 27.75 95 LYS A O 1
ATOM 706 N N . TYR A 1 126 ? 64.683 13.748 -1.146 1.00 22.59 96 TYR A N 1
ATOM 707 C CA . TYR A 1 126 ? 64.783 14.310 -2.494 1.00 22.96 96 TYR A CA 1
ATOM 708 C C . TYR A 1 126 ? 63.777 15.400 -2.799 1.00 21.56 96 TYR A C 1
ATOM 709 O O . TYR A 1 126 ? 63.849 16.018 -3.859 1.00 22.19 96 TYR A O 1
ATOM 718 N N . PHE A 1 127 ? 62.822 15.600 -1.890 1.00 22.59 97 PHE A N 1
ATOM 719 C CA . PHE A 1 127 ? 61.735 16.562 -2.093 1.00 23.77 97 PHE A CA 1
ATOM 720 C C . PHE A 1 127 ? 61.586 17.443 -0.876 1.00 22.96 97 PHE A C 1
ATOM 721 O O . PHE A 1 127 ? 61.980 17.070 0.217 1.00 24.21 97 PHE A O 1
ATOM 729 N N . SER A 1 128 ? 60.999 18.611 -1.094 1.00 26.73 98 SER A N 1
ATOM 730 C CA . SER A 1 128 ? 60.807 19.641 -0.077 1.00 27.32 98 SER A CA 1
ATOM 731 C C . SER A 1 128 ? 59.374 20.159 -0.154 1.00 23.98 98 SER A C 1
ATOM 732 O O . SER A 1 128 ? 58.737 20.058 -1.180 1.00 24.55 98 SER A O 1
ATOM 735 N N . GLU A 1 129 ? 58.907 20.753 0.935 1.00 28.98 99 GLU A N 1
ATOM 736 C CA . GLU A 1 129 ? 57.581 21.330 1.035 1.00 28.99 99 GLU A CA 1
ATOM 737 C C . GLU A 1 129 ? 57.382 22.569 0.167 1.00 26.59 99 GLU A C 1
ATOM 738 O O . GLU A 1 129 ? 58.240 23.431 0.139 1.00 24.82 99 GLU A O 1
ATOM 744 N N . PRO A 1 130 ? 56.207 22.699 -0.494 1.00 23.19 100 PRO A N 1
ATOM 745 C CA . PRO A 1 130 ? 55.108 21.729 -0.585 1.00 21.54 100 PRO A CA 1
ATOM 746 C C . PRO A 1 130 ? 55.474 20.510 -1.442 1.00 20.56 100 PRO A C 1
ATOM 747 O O . PRO A 1 130 ? 55.921 20.675 -2.571 1.00 15.84 100 PRO A O 1
ATOM 751 N N . TYR A 1 131 ? 55.294 19.311 -0.893 1.00 17.11 101 TYR A N 1
ATOM 752 C CA . TYR A 1 131 ? 55.696 18.075 -1.566 1.00 19.46 101 TYR A CA 1
ATOM 753 C C . TYR A 1 131 ? 54.774 17.757 -2.738 1.00 16.03 101 TYR A C 1
ATOM 754 O O . TYR A 1 131 ? 53.628 18.149 -2.726 1.00 18.44 101 TYR A O 1
ATOM 763 N N . PRO A 1 132 ? 55.270 17.014 -3.723 1.00 14.11 102 PRO A N 1
ATOM 764 C CA . PRO A 1 132 ? 54.395 16.593 -4.825 1.00 15.06 102 PRO A CA 1
ATOM 765 C C . PRO A 1 132 ? 53.178 15.765 -4.350 1.00 14.53 102 PRO A C 1
ATOM 766 O O . PRO A 1 132 ? 53.248 15.050 -3.329 1.00 14.74 102 PRO A O 1
ATOM 770 N N . ALA A 1 133 ? 52.092 15.842 -5.104 1.00 15.68 103 ALA A N 1
ATOM 771 C CA . ALA A 1 133 ? 51.046 14.861 -5.003 1.00 15.17 103 ALA A CA 1
ATOM 772 C C . ALA A 1 133 ? 51.664 13.546 -5.400 1.00 15.51 103 ALA A C 1
ATOM 773 O O . ALA A 1 133 ? 52.679 13.500 -6.129 1.00 14.44 103 ALA A O 1
ATOM 775 N N . ARG A 1 134 ? 51.081 12.473 -4.883 1.00 13.52 104 ARG A N 1
ATOM 776 C CA . ARG A 1 134 ? 51.651 11.156 -5.043 1.00 13.26 104 ARG A CA 1
ATOM 777 C C . ARG A 1 134 ? 50.619 10.055 -5.014 1.00 12.11 104 ARG A C 1
ATOM 778 O O . ARG A 1 134 ? 49.636 10.123 -4.281 1.00 12.89 104 ARG A O 1
ATOM 786 N N . SER A 1 135 ? 50.873 9.045 -5.818 1.00 12.68 105 SER A N 1
ATOM 787 C CA . SER A 1 135 ? 50.214 7.758 -5.734 1.00 16.10 105 SER A CA 1
ATOM 788 C C . SER A 1 135 ? 51.274 6.680 -5.533 1.00 17.50 105 SER A C 1
ATOM 789 O O . SER A 1 135 ? 52.301 6.729 -6.175 1.00 12.95 105 SER A O 1
ATOM 792 N N . CYS A 1 136 ? 51.012 5.721 -4.638 1.00 19.93 106 CYS A N 1
ATOM 793 C CA . CYS A 1 136 ? 51.850 4.531 -4.435 1.00 21.43 106 CYS A CA 1
ATOM 794 C C . CYS A 1 136 ? 51.000 3.283 -4.588 1.00 22.15 106 CYS A C 1
ATOM 795 O O . CYS A 1 136 ? 49.987 3.141 -3.865 1.00 18.13 106 CYS A O 1
ATOM 800 N N . VAL A 1 137 ? 51.401 2.377 -5.491 1.00 17.22 107 VAL A N 1
ATOM 801 C CA . VAL A 1 137 ? 50.733 1.069 -5.621 1.00 17.74 107 VAL A CA 1
ATOM 802 C C . VAL A 1 137 ? 51.769 -0.048 -5.698 1.00 18.74 107 VAL A C 1
ATOM 803 O O . VAL A 1 137 ? 52.890 0.166 -6.172 1.00 15.02 107 VAL A O 1
ATOM 807 N N . GLU A 1 138 ? 51.392 -1.238 -5.232 1.00 18.49 108 GLU A N 1
ATOM 808 C CA . GLU A 1 138 ? 52.239 -2.402 -5.411 1.00 16.62 108 GLU A CA 1
ATOM 809 C C . GLU A 1 138 ? 51.836 -3.072 -6.711 1.00 17.41 108 GLU A C 1
ATOM 810 O O . GLU A 1 138 ? 50.643 -3.313 -6.946 1.00 16.14 108 GLU A O 1
ATOM 816 N N . VAL A 1 139 ? 52.841 -3.368 -7.544 1.00 14.81 109 VAL A N 1
ATOM 817 C CA . VAL A 1 139 ? 52.657 -4.119 -8.759 1.00 17.39 109 VAL A CA 1
ATOM 818 C C . VAL A 1 139 ? 53.344 -5.486 -8.763 1.00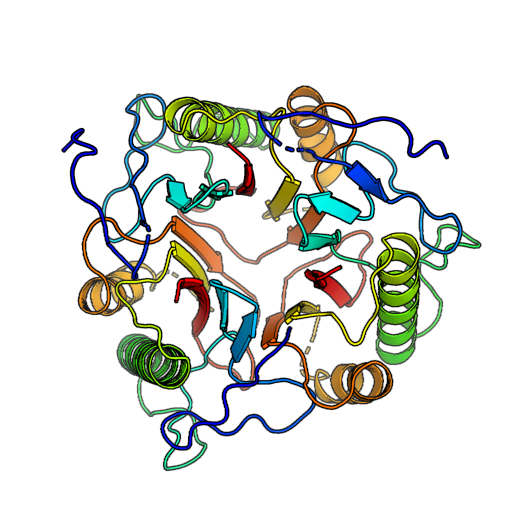 16.17 109 VAL A C 1
ATOM 819 O O . VAL A 1 139 ? 54.250 -5.746 -7.980 1.00 15.99 109 VAL A O 1
ATOM 823 N N . SER A 1 140 ? 52.928 -6.308 -9.721 1.00 21.08 110 SER A N 1
ATOM 824 C CA . SER A 1 140 ? 53.382 -7.690 -9.870 1.00 23.85 110 SER A CA 1
ATOM 825 C C . SER A 1 140 ? 54.809 -7.814 -10.344 1.00 21.97 110 SER A C 1
ATOM 826 O O . SER A 1 140 ? 55.546 -8.708 -9.910 1.00 23.34 110 SER A O 1
ATOM 829 N N . LYS A 1 141 ? 55.171 -6.960 -11.290 1.00 19.27 111 LYS A N 1
ATOM 830 C CA . LYS A 1 141 ? 56.495 -6.987 -11.863 1.00 21.35 111 LYS A CA 1
ATOM 831 C C . LYS A 1 141 ? 56.825 -5.644 -12.523 1.00 21.23 111 LYS A C 1
ATOM 832 O O . LYS A 1 141 ? 55.931 -4.894 -12.936 1.00 22.11 111 LYS A O 1
ATOM 838 N N . LEU A 1 142 ? 58.119 -5.364 -12.612 1.00 19.66 112 LEU A N 1
ATOM 839 C CA . LEU A 1 142 ? 58.627 -4.120 -13.156 1.00 18.40 112 LEU A CA 1
ATOM 840 C C . LEU A 1 142 ? 59.679 -4.464 -14.160 1.00 17.16 112 LEU A C 1
ATOM 841 O O . LEU A 1 142 ? 60.208 -5.550 -14.102 1.00 16.77 112 LEU A O 1
ATOM 846 N N . PRO A 1 143 ? 60.023 -3.519 -15.077 1.00 19.50 113 PRO A N 1
ATOM 847 C CA . PRO A 1 143 ? 61.056 -3.812 -16.079 1.00 18.67 113 PRO A CA 1
ATOM 848 C C . PRO A 1 143 ? 62.337 -4.317 -15.442 1.00 21.27 113 PRO A C 1
ATOM 849 O O . PRO A 1 143 ? 62.760 -3.788 -14.403 1.00 22.07 113 PRO A O 1
ATOM 853 N N . LYS A 1 144 ? 62.902 -5.369 -16.037 1.00 26.24 114 LYS A N 1
ATOM 854 C CA . LYS A 1 144 ? 64.156 -5.985 -15.617 1.00 27.49 114 LYS A CA 1
ATOM 855 C C . LYS A 1 144 ? 64.131 -6.493 -14.190 1.00 27.48 114 LYS A C 1
ATOM 856 O O . LYS A 1 144 ? 65.170 -6.584 -13.536 1.00 31.18 114 LYS A O 1
ATOM 862 N N . GLY A 1 145 ? 62.948 -6.827 -13.696 1.00 25.16 115 GLY A N 1
ATOM 863 C CA . GLY A 1 145 ? 62.828 -7.337 -12.347 1.00 25.18 115 GLY A CA 1
ATOM 864 C C . GLY A 1 145 ? 63.199 -6.343 -11.259 1.00 22.43 115 GLY A C 1
ATOM 865 O O . GLY A 1 145 ? 63.472 -6.752 -10.141 1.00 24.46 115 GLY A O 1
ATOM 866 N N . VAL A 1 146 ? 63.195 -5.039 -11.555 1.00 16.18 116 VAL A N 1
ATOM 867 C CA . VAL A 1 146 ? 63.461 -4.046 -10.491 1.00 17.79 116 VAL A CA 1
ATOM 868 C C . VAL A 1 146 ? 62.373 -4.027 -9.401 1.00 13.92 116 VAL A C 1
ATOM 869 O O . VAL A 1 146 ? 61.295 -4.598 -9.563 1.00 17.22 116 VAL A O 1
ATOM 873 N N . LEU A 1 147 ? 62.686 -3.402 -8.277 1.00 13.15 117 LEU A N 1
ATOM 874 C CA . LEU A 1 147 ? 61.776 -3.360 -7.135 1.00 19.04 117 LEU A CA 1
ATOM 875 C C . LEU A 1 147 ? 61.026 -2.045 -7.021 1.00 17.89 117 LEU A C 1
ATOM 876 O O . LEU A 1 147 ? 60.129 -1.907 -6.202 1.00 17.68 117 LEU A O 1
ATOM 881 N N . ILE A 1 148 ? 61.392 -1.076 -7.836 1.00 17.88 118 ILE A N 1
ATOM 882 C CA . ILE A 1 148 ? 60.784 0.235 -7.744 1.00 17.57 118 ILE A CA 1
ATOM 883 C C . ILE A 1 148 ? 60.924 0.978 -9.064 1.00 14.78 118 ILE A C 1
ATOM 884 O O . ILE A 1 148 ? 61.939 0.852 -9.742 1.00 16.39 118 ILE A O 1
ATOM 889 N N . GLU A 1 149 ? 59.887 1.720 -9.431 1.00 12.33 119 GLU A N 1
ATOM 890 C CA . GLU A 1 149 ? 59.886 2.589 -10.609 1.00 15.56 119 GLU A CA 1
ATOM 891 C C . GLU A 1 149 ? 59.090 3.855 -10.251 1.00 16.09 119 GLU A C 1
ATOM 892 O O . GLU A 1 149 ? 58.033 3.768 -9.601 1.00 13.84 119 GLU A O 1
ATOM 898 N N . ILE A 1 150 ? 59.601 5.020 -10.646 1.00 13.51 120 ILE A N 1
ATOM 899 C CA . ILE A 1 150 ? 58.954 6.303 -10.284 1.00 14.49 120 ILE A CA 1
ATOM 900 C C . ILE A 1 150 ? 58.929 7.235 -11.458 1.00 16.42 120 ILE A C 1
ATOM 901 O O . ILE A 1 150 ? 59.988 7.509 -12.066 1.00 13.27 120 ILE A O 1
ATOM 906 N N . GLU A 1 151 ? 57.717 7.723 -11.759 1.00 15.18 121 GLU A N 1
ATOM 907 C CA . GLU A 1 151 ? 57.496 8.765 -12.774 1.00 16.27 121 GLU A CA 1
ATOM 908 C C . GLU A 1 151 ? 57.080 10.073 -12.094 1.00 15.02 121 GLU A C 1
ATOM 909 O O . GLU A 1 151 ? 56.550 10.081 -10.986 1.00 13.39 121 GLU A O 1
ATOM 915 N N . ALA A 1 152 ? 57.297 11.165 -12.806 1.00 15.02 122 ALA A N 1
ATOM 916 C CA . ALA A 1 152 ? 57.058 12.492 -12.319 1.00 13.59 122 ALA A CA 1
ATOM 917 C C . ALA A 1 152 ? 56.441 13.352 -13.423 1.00 14.81 122 ALA A C 1
ATOM 918 O O . ALA A 1 152 ? 56.803 13.243 -14.616 1.00 14.93 122 ALA A O 1
ATOM 920 N N . VAL A 1 153 ? 55.486 14.182 -13.021 1.00 13.81 123 VAL A N 1
ATOM 921 C CA . VAL A 1 153 ? 55.082 15.356 -13.800 1.00 13.08 123 VAL A CA 1
ATOM 922 C C . VAL A 1 153 ? 55.675 16.582 -13.075 1.00 15.22 123 VAL A C 1
ATOM 923 O O . VAL A 1 153 ? 55.579 16.698 -11.850 1.00 11.80 123 VAL A O 1
ATOM 927 N N . ALA A 1 154 ? 56.355 17.450 -13.829 1.00 19.96 124 ALA A N 1
ATOM 928 C CA . ALA A 1 154 ? 57.049 18.607 -13.264 1.00 15.48 124 ALA A CA 1
ATOM 929 C C . ALA A 1 154 ? 56.758 19.848 -14.064 1.00 18.26 124 ALA A C 1
ATOM 930 O O . ALA A 1 154 ? 56.197 19.777 -15.145 1.00 17.44 124 ALA A O 1
ATOM 932 N N . ILE A 1 155 ? 57.128 21.008 -13.524 1.00 21.14 125 ILE A N 1
ATOM 933 C CA . ILE A 1 155 ? 57.040 22.242 -14.293 1.00 23.91 125 ILE A CA 1
ATOM 934 C C . ILE A 1 155 ? 58.420 22.837 -14.590 1.00 23.92 125 ILE A C 1
ATOM 935 O O . ILE A 1 155 ? 59.424 22.517 -13.942 1.00 20.79 125 ILE A O 1
ATOM 940 N N . LYS A 1 156 ? 58.421 23.714 -15.583 1.00 28.23 126 LYS A N 1
ATOM 941 C CA . LYS A 1 156 ? 59.633 24.338 -16.123 1.00 31.89 126 LYS A CA 1
ATOM 942 C C . LYS A 1 156 ? 59.439 25.858 -16.121 1.00 30.48 126 LYS A C 1
ATOM 943 O O . LYS A 1 156 ? 58.391 26.409 -16.534 1.00 27.06 126 LYS A O 1
ATOM 950 N N . SER B 1 19 ? 50.670 20.808 10.417 1.00 51.13 -11 SER B N 1
ATOM 951 C CA . SER B 1 19 ? 50.409 22.214 9.945 1.00 49.24 -11 SER B CA 1
ATOM 952 C C . SER B 1 19 ? 49.267 22.268 8.918 1.00 46.40 -11 SER B C 1
ATOM 953 O O . SER B 1 19 ? 49.204 21.450 8.000 1.00 46.18 -11 SER B O 1
ATOM 956 N N . GLN B 1 20 ? 48.381 23.247 9.092 1.00 44.34 -10 GLN B N 1
ATOM 957 C CA . GLN B 1 20 ? 47.249 23.489 8.198 1.00 42.99 -10 GLN B CA 1
ATOM 958 C C . GLN B 1 20 ? 47.485 24.694 7.277 1.00 41.34 -10 GLN B C 1
ATOM 959 O O . GLN B 1 20 ? 46.622 25.041 6.475 1.00 43.08 -10 GLN B O 1
ATOM 961 N N . SER B 1 21 ? 48.656 25.319 7.382 1.00 40.92 -9 SER B N 1
ATOM 962 C CA . SER B 1 21 ? 48.977 26.505 6.566 1.00 39.46 -9 SER B CA 1
ATOM 963 C C . SER B 1 21 ? 49.251 26.118 5.106 1.00 36.47 -9 SER B C 1
ATOM 964 O O . SER B 1 21 ? 49.903 25.111 4.836 1.00 39.39 -9 SER B O 1
ATOM 967 N N . THR B 1 22 ? 48.762 26.936 4.182 1.00 35.14 -8 THR B N 1
ATOM 968 C CA . THR B 1 22 ? 48.974 26.736 2.751 1.00 35.44 -8 THR B CA 1
ATOM 969 C C . THR B 1 22 ? 49.786 27.876 2.111 1.00 31.92 -8 THR B C 1
ATOM 970 O O . THR B 1 22 ? 49.674 28.126 0.910 1.00 26.81 -8 THR B O 1
ATOM 974 N N . SER B 1 23 ? 50.647 28.519 2.907 1.00 30.63 -7 SER B N 1
ATOM 975 C CA . SER B 1 23 ? 51.416 29.691 2.450 1.00 30.16 -7 SER B CA 1
ATOM 976 C C . SER B 1 23 ? 52.666 29.329 1.646 1.00 26.42 -7 SER B C 1
ATOM 977 O O . SER B 1 23 ? 53.088 30.103 0.782 1.00 27.63 -7 SER B O 1
ATOM 980 N N . LEU B 1 24 ? 53.279 28.188 1.948 1.00 24.62 -6 LEU B N 1
ATOM 981 C CA . LEU B 1 24 ? 54.446 27.744 1.183 1.00 23.33 -6 LEU B CA 1
ATOM 982 C C . LEU B 1 24 ? 54.106 27.412 -0.293 1.00 22.65 -6 LEU B C 1
ATOM 983 O O . LEU B 1 24 ? 53.094 26.769 -0.615 1.00 23.81 -6 LEU B O 1
ATOM 988 N N . TYR B 1 25 ? 54.957 27.908 -1.177 1.00 22.87 -5 TYR B N 1
ATOM 989 C CA . TYR B 1 25 ? 54.875 27.627 -2.592 1.00 18.68 -5 TYR B CA 1
ATOM 990 C C . TYR B 1 25 ? 56.252 27.280 -3.109 1.00 19.21 -5 TYR B C 1
ATOM 991 O O . TYR B 1 25 ? 57.270 27.478 -2.400 1.00 16.17 -5 TYR B O 1
ATOM 1000 N N . LYS B 1 26 ? 56.273 26.724 -4.317 1.00 17.39 -4 LYS B N 1
ATOM 1001 C CA . LYS B 1 26 ? 57.483 26.684 -5.150 1.00 20.45 -4 LYS B CA 1
ATOM 1002 C C . LYS B 1 26 ? 57.224 27.615 -6.319 1.00 20.98 -4 LYS B C 1
ATOM 1003 O O . LYS B 1 26 ? 56.081 27.728 -6.777 1.00 19.13 -4 LYS B O 1
ATOM 1009 N N . LYS B 1 27 ? 58.276 28.300 -6.775 1.00 21.74 -3 LYS B N 1
ATOM 1010 C CA . LYS B 1 27 ? 58.193 29.194 -7.959 1.00 21.66 -3 LYS B CA 1
ATOM 1011 C C . LYS B 1 27 ? 59.041 28.605 -9.104 1.00 19.42 -3 LYS B C 1
ATOM 1012 O O . LYS B 1 27 ? 60.157 28.130 -8.874 1.00 15.46 -3 LYS B O 1
ATOM 1018 N N . ALA B 1 28 ? 58.478 28.604 -10.315 1.00 16.84 -2 ALA B N 1
ATOM 1019 C CA . ALA B 1 28 ? 59.198 28.211 -11.530 1.00 21.70 -2 ALA B CA 1
ATOM 1020 C C . ALA B 1 28 ? 58.927 29.266 -12.617 1.00 19.95 -2 ALA B C 1
ATOM 1021 O O . ALA B 1 28 ? 57.930 29.218 -13.316 1.00 21.57 -2 ALA B O 1
ATOM 1023 N N . GLY B 1 29 ? 59.804 30.261 -12.698 1.00 24.63 -1 GLY B N 1
ATOM 1024 C CA . GLY B 1 29 ? 59.545 31.451 -13.493 1.00 25.57 -1 GLY B CA 1
ATOM 1025 C C . GLY B 1 29 ? 58.251 32.140 -13.057 1.00 27.72 -1 GLY B C 1
ATOM 1026 O O . GLY B 1 29 ? 58.100 32.558 -11.917 1.00 30.47 -1 GLY B O 1
ATOM 1027 N N . LEU B 1 30 ? 57.299 32.203 -13.967 1.00 30.14 0 LEU B N 1
ATOM 1028 C CA . LEU B 1 30 ? 56.019 32.841 -13.729 1.00 35.38 0 LEU B CA 1
ATOM 1029 C C . LEU B 1 30 ? 54.953 31.843 -13.248 1.00 34.64 0 LEU B C 1
ATOM 1030 O O . LEU B 1 30 ? 53.790 32.200 -13.093 1.00 34.38 0 LEU B O 1
ATOM 1043 N N . TYR B 1 32 ? 53.748 28.704 -10.376 1.00 25.45 2 TYR B N 1
ATOM 1044 C CA . TYR B 1 32 ? 53.835 28.354 -8.960 1.00 25.94 2 TYR B CA 1
ATOM 1045 C C . TYR B 1 32 ? 53.237 26.992 -8.667 1.00 21.48 2 TYR B C 1
ATOM 1046 O O . TYR B 1 32 ? 52.282 26.567 -9.281 1.00 20.41 2 TYR B O 1
ATOM 1055 N N . ILE B 1 33 ? 53.837 26.319 -7.706 1.00 22.73 3 ILE B N 1
ATOM 1056 C CA . ILE B 1 33 ? 53.308 25.111 -7.126 1.00 19.32 3 ILE B CA 1
ATOM 1057 C C . ILE B 1 33 ? 52.729 25.525 -5.771 1.00 18.12 3 ILE B C 1
ATOM 1058 O O . ILE B 1 33 ? 53.452 26.018 -4.924 1.00 17.67 3 ILE B O 1
ATOM 1063 N N . GLU B 1 34 ? 51.421 25.339 -5.600 1.00 18.06 4 GLU B N 1
ATOM 1064 C CA . GLU B 1 34 ? 50.753 25.651 -4.365 1.00 21.38 4 GLU B CA 1
ATOM 1065 C C . GLU B 1 34 ? 50.148 24.387 -3.802 1.00 21.80 4 GLU B C 1
ATOM 1066 O O . GLU B 1 34 ? 49.631 23.539 -4.544 1.00 19.07 4 GLU B O 1
ATOM 1072 N N . VAL B 1 35 ? 50.208 24.291 -2.480 1.00 19.84 5 VAL B N 1
ATOM 1073 C CA . VAL B 1 35 ? 49.776 23.119 -1.725 1.00 22.94 5 VAL B CA 1
ATOM 1074 C C . VAL B 1 35 ? 48.287 23.203 -1.412 1.00 22.61 5 VAL B C 1
ATOM 1075 O O . VAL B 1 35 ? 47.744 24.295 -1.213 1.00 24.16 5 VAL B O 1
ATOM 1079 N N . VAL B 1 36 ? 47.634 22.044 -1.384 1.00 22.11 6 VAL B N 1
ATOM 1080 C CA . VAL B 1 36 ? 46.243 21.922 -0.922 1.00 22.09 6 VAL B CA 1
ATOM 1081 C C . VAL B 1 36 ? 46.261 21.153 0.388 1.00 22.61 6 VAL B C 1
ATOM 1082 O O . VAL B 1 36 ? 46.908 20.102 0.481 1.00 21.50 6 VAL B O 1
ATOM 1086 N N . LYS B 1 37 ? 45.563 21.701 1.389 1.00 22.28 7 LYS B N 1
ATOM 1087 C CA . LYS B 1 37 ? 45.406 21.082 2.700 1.00 23.50 7 LYS B CA 1
ATOM 1088 C C . LYS B 1 37 ? 43.987 21.286 3.161 1.00 26.42 7 LYS B C 1
ATOM 1089 O O . LYS B 1 37 ? 43.437 22.398 3.032 1.00 27.30 7 LYS B O 1
ATOM 1095 N N . THR B 1 38 ? 43.367 20.213 3.655 1.00 25.26 8 THR B N 1
ATOM 1096 C CA . THR B 1 38 ? 42.058 20.303 4.274 1.00 23.93 8 THR B CA 1
ATOM 1097 C C . THR B 1 38 ? 41.980 19.211 5.305 1.00 27.15 8 THR B C 1
ATOM 1098 O O . THR B 1 38 ? 42.438 18.101 5.075 1.00 26.33 8 THR B O 1
ATOM 1102 N N . ASN B 1 39 ? 41.396 19.537 6.451 1.00 27.93 9 ASN B N 1
ATOM 1103 C CA . ASN B 1 39 ? 41.142 18.556 7.476 1.00 30.33 9 ASN B CA 1
ATOM 1104 C C . ASN B 1 39 ? 39.843 17.771 7.196 1.00 26.15 9 ASN B C 1
ATOM 1105 O O . ASN B 1 39 ? 39.469 16.919 7.966 1.00 29.82 9 ASN B O 1
ATOM 1110 N N . LYS B 1 40 ? 39.178 18.060 6.086 1.00 26.40 10 LYS B N 1
ATOM 1111 C CA . LYS B 1 40 ? 38.062 17.239 5.606 1.00 29.56 10 LYS B CA 1
ATOM 1112 C C . LYS B 1 40 ? 38.495 15.960 4.836 1.00 29.40 10 LYS B C 1
ATOM 1113 O O . LYS B 1 40 ? 37.634 15.165 4.418 1.00 28.42 10 LYS B O 1
ATOM 1119 N N . ALA B 1 41 ? 39.807 15.783 4.632 1.00 25.95 11 ALA B N 1
ATOM 1120 C CA . ALA B 1 41 ? 40.354 14.560 4.038 1.00 26.76 11 ALA B CA 1
ATOM 1121 C C . ALA B 1 41 ? 41.510 14.084 4.889 1.00 24.48 11 ALA B C 1
ATOM 1122 O O . ALA B 1 41 ? 42.031 14.849 5.690 1.00 22.76 11 ALA B O 1
ATOM 1124 N N . PRO B 1 42 ? 41.922 12.812 4.734 1.00 23.99 12 PRO B N 1
ATOM 1125 C CA . PRO B 1 42 ? 43.030 12.319 5.577 1.00 26.98 12 PRO B CA 1
ATOM 1126 C C . PRO B 1 42 ? 44.286 13.179 5.469 1.00 25.27 12 PRO B C 1
ATOM 1127 O O . PRO B 1 42 ? 44.636 13.625 4.384 1.00 23.82 12 PRO B O 1
ATOM 1131 N N . GLU B 1 43 ? 44.957 13.411 6.585 1.00 27.48 13 GLU B N 1
ATOM 1132 C CA . GLU B 1 43 ? 46.109 14.287 6.571 1.00 30.37 13 GLU B CA 1
ATOM 1133 C C . GLU B 1 43 ? 47.259 13.643 5.773 1.00 27.38 13 GLU B C 1
ATOM 1134 O O . GLU B 1 43 ? 47.538 12.459 5.903 1.00 23.44 13 GLU B O 1
ATOM 1140 N N . ALA B 1 44 ? 47.912 14.446 4.941 1.00 27.31 14 ALA B N 1
ATOM 1141 C CA . ALA B 1 44 ? 49.123 14.032 4.268 1.00 29.35 14 ALA B CA 1
ATOM 1142 C C . ALA B 1 44 ? 50.272 14.080 5.267 1.00 31.81 14 ALA B C 1
ATOM 1143 O O . ALA B 1 44 ? 50.730 15.148 5.642 1.00 31.86 14 ALA B O 1
ATOM 1145 N N . ILE B 1 45 ? 50.716 12.913 5.709 1.00 32.80 15 ILE B N 1
ATOM 1146 C CA . ILE B 1 45 ? 51.791 12.818 6.687 1.00 35.11 15 ILE B CA 1
ATOM 1147 C C . ILE B 1 45 ? 52.968 12.181 5.989 1.00 32.48 15 ILE B C 1
ATOM 1148 O O . ILE B 1 45 ? 52.849 11.082 5.458 1.00 32.78 15 ILE B O 1
ATOM 1153 N N . GLY B 1 46 ? 54.095 12.875 5.987 1.00 28.45 16 GLY B N 1
ATOM 1154 C CA . GLY B 1 46 ? 55.249 12.453 5.222 1.00 28.78 16 GLY B CA 1
ATOM 1155 C C . GLY B 1 46 ? 55.399 13.341 3.990 1.00 28.24 16 GLY B C 1
ATOM 1156 O O . GLY B 1 46 ? 54.743 14.418 3.906 1.00 22.25 16 GLY B O 1
ATOM 1157 N N . PRO B 1 47 ? 56.246 12.898 3.023 1.00 25.29 17 PRO B N 1
ATOM 1158 C CA . PRO B 1 47 ? 56.673 13.685 1.878 1.00 26.48 17 PRO B CA 1
ATOM 1159 C C . PRO B 1 47 ? 55.703 13.656 0.672 1.00 24.84 17 PRO B C 1
ATOM 1160 O O . PRO B 1 47 ? 56.093 13.290 -0.447 1.00 22.41 17 PRO B O 1
ATOM 1164 N N . TYR B 1 48 ? 54.447 14.029 0.901 1.00 23.36 18 TYR B N 1
ATOM 1165 C CA . TYR B 1 48 ? 53.499 14.217 -0.193 1.00 21.64 18 TYR B CA 1
ATOM 1166 C C . TYR B 1 48 ? 52.442 15.238 0.249 1.00 21.36 18 TYR B C 1
ATOM 1167 O O . TYR B 1 48 ? 52.391 15.594 1.420 1.00 25.16 18 TYR B O 1
ATOM 1176 N N . SER B 1 49 ? 51.654 15.743 -0.696 1.00 19.82 19 SER B N 1
ATOM 1177 C CA . SER B 1 49 ? 50.543 16.635 -0.406 1.00 14.24 19 SER B CA 1
ATOM 1178 C C . SER B 1 49 ? 49.256 16.031 -0.905 1.00 14.58 19 SER B C 1
ATOM 1179 O O . SER B 1 49 ? 49.236 15.282 -1.892 1.00 15.04 19 SER B O 1
ATOM 1182 N N . GLN B 1 50 ? 48.158 16.380 -0.247 1.00 14.51 20 GLN B N 1
ATOM 1183 C CA . GLN B 1 50 ? 46.814 15.908 -0.651 1.00 16.73 20 GLN B CA 1
ATOM 1184 C C . GLN B 1 50 ? 46.549 16.222 -2.134 1.00 16.78 20 GLN B C 1
ATOM 1185 O O . GLN B 1 50 ? 46.124 15.355 -2.909 1.00 13.53 20 GLN B O 1
ATOM 1191 N N . ALA B 1 51 ? 46.825 17.467 -2.506 1.00 16.73 21 ALA B N 1
ATOM 1192 C CA . ALA B 1 51 ? 46.877 17.871 -3.893 1.00 15.75 21 ALA B CA 1
ATOM 1193 C C . ALA B 1 51 ? 47.839 19.039 -4.057 1.00 13.38 21 ALA B C 1
ATOM 1194 O O . ALA B 1 51 ? 48.253 19.651 -3.085 1.00 13.62 21 ALA B O 1
ATOM 1196 N N . ILE B 1 52 ? 48.161 19.332 -5.313 1.00 15.80 22 ILE B N 1
ATOM 1197 C CA . ILE B 1 52 ? 48.995 20.461 -5.719 1.00 13.75 22 ILE B CA 1
ATOM 1198 C C . ILE B 1 52 ? 48.259 21.240 -6.807 1.00 14.86 22 ILE B C 1
ATOM 1199 O O . ILE B 1 52 ? 47.682 20.647 -7.739 1.00 16.44 22 ILE B O 1
ATOM 1204 N N . VAL B 1 53 ? 48.294 22.563 -6.706 1.00 17.21 23 VAL B N 1
ATOM 1205 C CA . VAL B 1 53 ? 47.737 23.468 -7.731 1.00 19.17 23 VAL B CA 1
ATOM 1206 C C . VAL B 1 53 ? 48.885 24.162 -8.459 1.00 18.74 23 VAL B C 1
ATOM 1207 O O . VAL B 1 53 ? 49.776 24.743 -7.836 1.00 15.55 23 VAL B O 1
ATOM 1211 N N . THR B 1 54 ? 48.874 24.056 -9.776 1.00 17.24 24 THR B N 1
ATOM 1212 C CA . THR B 1 54 ? 49.858 24.718 -10.619 1.00 20.85 24 THR B CA 1
ATOM 1213 C C . THR B 1 54 ? 49.164 25.237 -11.882 1.00 23.55 24 THR B C 1
ATOM 1214 O O . THR B 1 54 ? 48.506 24.485 -12.618 1.00 24.80 24 THR B O 1
ATOM 1218 N N . GLY B 1 55 ? 49.289 26.527 -12.131 1.00 24.31 25 GLY B N 1
ATOM 1219 C CA . GLY B 1 55 ? 48.595 27.132 -13.258 1.00 26.17 25 GLY B CA 1
ATOM 1220 C C . GLY B 1 55 ? 47.106 26.937 -13.081 1.00 22.35 25 GLY B C 1
ATOM 1221 O O . GLY B 1 55 ? 46.560 27.245 -12.038 1.00 25.95 25 GLY B O 1
ATOM 1222 N N . SER B 1 56 ? 46.446 26.397 -14.088 1.00 26.88 26 SER B N 1
ATOM 1223 C CA . SER B 1 56 ? 44.996 26.123 -13.965 1.00 27.51 26 SER B CA 1
ATOM 1224 C C . SER B 1 56 ? 44.696 24.618 -13.706 1.00 25.69 26 SER B C 1
ATOM 1225 O O . SER B 1 56 ? 43.578 24.177 -13.892 1.00 24.21 26 SER B O 1
ATOM 1228 N N . PHE B 1 57 ? 45.709 23.855 -13.276 1.00 23.23 27 PHE B N 1
ATOM 1229 C CA . PHE B 1 57 ? 45.577 22.404 -13.060 1.00 22.15 27 PHE B CA 1
ATOM 1230 C C . PHE B 1 57 ? 45.708 22.038 -11.592 1.00 18.64 27 PHE B C 1
ATOM 1231 O O . PHE B 1 57 ? 46.444 22.677 -10.825 1.00 14.47 27 PHE B O 1
ATOM 1239 N N . VAL B 1 58 ? 44.944 21.024 -11.207 1.00 17.54 28 VAL B N 1
ATOM 1240 C CA . VAL B 1 58 ? 45.006 20.414 -9.876 1.00 15.21 28 VAL B CA 1
ATOM 1241 C C . VAL B 1 58 ? 45.394 18.937 -10.066 1.00 16.06 28 VAL B C 1
ATOM 1242 O O . VAL B 1 58 ? 44.729 18.197 -10.829 1.00 15.99 28 VAL B O 1
ATOM 1246 N N . TYR B 1 59 ? 46.467 18.544 -9.381 1.00 12.53 29 TYR B N 1
ATOM 1247 C CA . TYR B 1 59 ? 46.903 17.169 -9.280 1.00 13.97 29 TYR B CA 1
ATOM 1248 C C . TYR B 1 59 ? 46.634 16.639 -7.874 1.00 14.13 29 TYR B C 1
ATOM 1249 O O . TYR B 1 59 ? 47.224 17.131 -6.914 1.00 13.72 29 TYR B O 1
ATOM 1258 N N . THR B 1 60 ? 45.785 15.618 -7.744 1.00 13.68 30 THR B N 1
ATOM 1259 C CA . THR B 1 60 ? 45.557 15.002 -6.414 1.00 11.92 30 THR B CA 1
ATOM 1260 C C . THR B 1 60 ? 46.477 13.840 -6.186 1.00 13.98 30 THR B C 1
ATOM 1261 O O . THR B 1 60 ? 46.937 13.186 -7.128 1.00 12.96 30 THR B O 1
ATOM 1265 N N . SER B 1 61 ? 46.772 13.582 -4.921 1.00 12.83 31 SER B N 1
ATOM 1266 C CA . SER B 1 61 ? 47.335 12.310 -4.571 1.00 15.00 31 SER B CA 1
ATOM 1267 C C . SER B 1 61 ? 46.276 11.200 -4.828 1.00 14.62 31 SER B C 1
ATOM 1268 O O . SER B 1 61 ? 45.086 11.480 -5.042 1.00 11.03 31 SER B O 1
ATOM 1271 N N . GLY B 1 62 ? 46.739 9.960 -4.831 1.00 15.19 32 GLY B N 1
ATOM 1272 C CA . GLY B 1 62 ? 45.867 8.814 -4.863 1.00 16.83 32 GLY B CA 1
ATOM 1273 C C . GLY B 1 62 ? 45.131 8.734 -3.557 1.00 15.86 32 GLY B C 1
ATOM 1274 O O . GLY B 1 62 ? 45.732 8.467 -2.541 1.00 16.81 32 GLY B O 1
ATOM 1275 N N . GLN B 1 63 ? 43.822 8.988 -3.595 1.00 17.79 33 GLN B N 1
ATOM 1276 C CA . GLN B 1 63 ? 43.000 8.970 -2.400 1.00 19.15 33 GLN B CA 1
ATOM 1277 C C . GLN B 1 63 ? 42.699 7.512 -2.020 1.00 18.96 33 GLN B C 1
ATOM 1278 O O . GLN B 1 63 ? 42.444 6.679 -2.895 1.00 19.70 33 GLN B O 1
ATOM 1284 N N . ILE B 1 64 ? 42.760 7.239 -0.723 1.00 15.00 34 ILE B N 1
ATOM 1285 C CA . ILE B 1 64 ? 42.497 5.909 -0.143 1.00 18.05 34 ILE B CA 1
ATOM 1286 C C . ILE B 1 64 ? 41.343 6.047 0.873 1.00 19.32 34 ILE B C 1
ATOM 1287 O O . ILE B 1 64 ? 41.080 7.160 1.354 1.00 17.12 34 ILE B O 1
ATOM 1292 N N . PRO B 1 65 ? 40.599 4.934 1.144 1.00 19.58 35 PRO B N 1
ATOM 1293 C CA . PRO B 1 65 ? 39.407 4.979 2.008 1.00 21.96 35 PRO B CA 1
ATOM 1294 C C . PRO B 1 65 ? 39.701 5.052 3.527 1.00 23.43 35 PRO B C 1
ATOM 1295 O O . PRO B 1 65 ? 39.174 4.258 4.305 1.00 19.14 35 PRO B O 1
ATOM 1299 N N . ILE B 1 66 ? 40.525 6.024 3.910 1.00 24.82 36 ILE B N 1
ATOM 1300 C CA . ILE B 1 66 ? 40.728 6.413 5.303 1.00 27.91 36 ILE B CA 1
ATOM 1301 C C . ILE B 1 66 ? 39.639 7.425 5.731 1.00 26.86 36 ILE B C 1
ATOM 1302 O O . ILE B 1 66 ? 39.309 8.380 5.003 1.00 21.91 36 ILE B O 1
ATOM 1307 N N . ASN B 1 67 ? 39.057 7.204 6.902 1.00 29.76 37 ASN B N 1
ATOM 1308 C CA . ASN B 1 67 ? 38.122 8.180 7.472 1.00 31.54 37 ASN B CA 1
ATOM 1309 C C . ASN B 1 67 ? 38.986 9.317 8.031 1.00 30.50 37 ASN B C 1
ATOM 1310 O O . ASN B 1 67 ? 39.869 9.062 8.855 1.00 28.78 37 ASN B O 1
ATOM 1315 N N . PRO B 1 68 ? 38.802 10.553 7.534 1.00 28.55 38 PRO B N 1
ATOM 1316 C CA . PRO B 1 68 ? 39.638 11.638 8.037 1.00 35.76 38 PRO B CA 1
ATOM 1317 C C . PRO B 1 68 ? 39.470 11.900 9.542 1.00 42.40 38 PRO B C 1
ATOM 1318 O O . PRO B 1 68 ? 40.369 12.443 10.163 1.00 45.21 38 PRO B O 1
ATOM 1322 N N . GLN B 1 69 ? 38.331 11.491 10.100 1.00 49.69 39 GLN B N 1
ATOM 1323 C CA . GLN B 1 69 ? 38.056 11.619 11.530 1.00 55.28 39 GLN B CA 1
ATOM 1324 C C . GLN B 1 69 ? 38.913 10.645 12.336 1.00 55.07 39 GLN B C 1
ATOM 1325 O O . GLN B 1 69 ? 39.671 11.073 13.213 1.00 56.00 39 GLN B O 1
ATOM 1331 N N . THR B 1 70 ? 38.816 9.347 12.015 1.00 51.65 40 THR B N 1
ATOM 1332 C CA . THR B 1 70 ? 39.515 8.300 12.788 1.00 48.45 40 THR B CA 1
ATOM 1333 C C . THR B 1 70 ? 40.980 8.106 12.390 1.00 44.61 40 THR B C 1
ATOM 1334 O O . THR B 1 70 ? 41.776 7.652 13.196 1.00 42.76 40 THR B O 1
ATOM 1338 N N . GLY B 1 71 ? 41.335 8.432 11.148 1.00 41.99 41 GLY B N 1
ATOM 1339 C CA . GLY B 1 71 ? 42.661 8.082 10.608 1.00 38.38 41 GLY B CA 1
ATOM 1340 C C . GLY B 1 71 ? 42.811 6.604 10.242 1.00 36.05 41 GLY B C 1
ATOM 1341 O O . GLY B 1 71 ? 43.905 6.140 9.925 1.00 37.69 41 GLY B O 1
ATOM 1342 N N . GLU B 1 72 ? 41.711 5.860 10.257 1.00 33.44 42 GLU B N 1
ATOM 1343 C CA . GLU B 1 72 ? 41.745 4.417 9.970 1.00 34.34 42 GLU B CA 1
ATOM 1344 C C . GLU B 1 72 ? 40.952 4.104 8.682 1.00 26.41 42 GLU B C 1
ATOM 1345 O O . GLU B 1 72 ? 40.098 4.875 8.260 1.00 22.99 42 GLU B O 1
ATOM 1351 N N . VAL B 1 73 ? 41.218 2.946 8.092 1.00 23.30 43 VAL B N 1
ATOM 1352 C CA . VAL B 1 73 ? 40.435 2.485 6.959 1.00 22.18 43 VAL B CA 1
ATOM 1353 C C . VAL B 1 73 ? 38.970 2.334 7.383 1.00 20.21 43 VAL B C 1
ATOM 1354 O O . VAL B 1 73 ? 38.680 1.808 8.443 1.00 20.96 43 VAL B O 1
ATOM 1358 N N . VAL B 1 74 ? 38.040 2.807 6.580 1.00 21.34 44 VAL B N 1
ATOM 1359 C CA . VAL B 1 74 ? 36.644 2.710 6.971 1.00 21.50 44 VAL B CA 1
ATOM 1360 C C . VAL B 1 74 ? 36.197 1.264 7.170 1.00 21.97 44 VAL B C 1
ATOM 1361 O O . VAL B 1 74 ? 36.693 0.344 6.532 1.00 19.90 44 VAL B O 1
ATOM 1365 N N . ASP B 1 75 ? 35.237 1.083 8.062 1.00 21.42 45 ASP B N 1
ATOM 1366 C CA . ASP B 1 75 ? 34.621 -0.203 8.230 1.00 21.94 45 ASP B CA 1
ATOM 1367 C C . ASP B 1 75 ? 33.793 -0.513 6.973 1.00 21.00 45 ASP B C 1
ATOM 1368 O O . ASP B 1 75 ? 33.369 0.385 6.236 1.00 22.07 45 ASP B O 1
ATOM 1373 N N . GLY B 1 76 ? 33.529 -1.785 6.754 1.00 18.89 46 GLY B N 1
ATOM 1374 C CA . GLY B 1 76 ? 32.644 -2.200 5.670 1.00 19.92 46 GLY B CA 1
ATOM 1375 C C . GLY B 1 76 ? 33.445 -2.842 4.558 1.00 16.71 46 GLY B C 1
ATOM 1376 O O . GLY B 1 76 ? 34.538 -3.377 4.791 1.00 17.35 46 GLY B O 1
ATOM 1377 N N . GLY B 1 77 ? 32.884 -2.793 3.355 1.00 17.55 47 GLY B N 1
ATOM 1378 C CA . GLY B 1 77 ? 33.449 -3.452 2.197 1.00 18.95 47 GLY B CA 1
ATOM 1379 C C . GLY B 1 77 ? 33.776 -2.499 1.079 1.00 19.43 47 GLY B C 1
ATOM 1380 O O . GLY B 1 77 ? 34.057 -1.320 1.322 1.00 19.60 47 GLY B O 1
ATOM 1381 N N . ILE B 1 78 ? 33.773 -3.011 -0.151 1.00 18.24 48 ILE B N 1
ATOM 1382 C CA . ILE B 1 78 ? 34.171 -2.202 -1.314 1.00 18.08 48 ILE B CA 1
ATOM 1383 C C . ILE B 1 78 ? 33.261 -0.992 -1.566 1.00 17.85 48 ILE B C 1
ATOM 1384 O O . ILE B 1 78 ? 33.715 0.053 -1.974 1.00 15.54 48 ILE B O 1
ATOM 1389 N N . GLU B 1 79 ? 31.969 -1.152 -1.359 1.00 20.30 49 GLU B N 1
ATOM 1390 C CA . GLU B 1 79 ? 31.038 -0.049 -1.532 1.00 25.40 49 GLU B CA 1
ATOM 1391 C C . GLU B 1 79 ? 31.405 1.082 -0.573 1.00 21.97 49 GLU B C 1
ATOM 1392 O O . GLU B 1 79 ? 31.443 2.252 -0.962 1.00 23.59 49 GLU B O 1
ATOM 1398 N N . GLU B 1 80 ? 31.721 0.719 0.665 1.00 21.14 50 GLU B N 1
ATOM 1399 C CA . GLU B 1 80 ? 32.014 1.711 1.688 1.00 21.50 50 GLU B CA 1
ATOM 1400 C C . GLU B 1 80 ? 33.366 2.349 1.367 1.00 19.36 50 GLU B C 1
ATOM 1401 O O . GLU B 1 80 ? 33.520 3.528 1.507 1.00 14.55 50 GLU B O 1
ATOM 1407 N N . GLN B 1 81 ? 34.329 1.545 0.904 1.00 19.02 51 GLN B N 1
ATOM 1408 C CA . GLN B 1 81 ? 35.656 2.061 0.603 1.00 17.38 51 GLN B CA 1
ATOM 1409 C C . GLN B 1 81 ? 35.602 2.991 -0.619 1.00 16.62 51 GLN B C 1
ATOM 1410 O O . GLN B 1 81 ? 36.190 4.041 -0.607 1.00 18.50 51 GLN B O 1
ATOM 1416 N N . ALA B 1 82 ? 34.827 2.610 -1.631 1.00 17.69 52 ALA B N 1
ATOM 1417 C CA . ALA B 1 82 ? 34.610 3.414 -2.823 1.00 16.11 52 ALA B CA 1
ATOM 1418 C C . ALA B 1 82 ? 34.039 4.779 -2.470 1.00 21.29 52 ALA B C 1
ATOM 1419 O O . ALA B 1 82 ? 34.584 5.820 -2.881 1.00 18.26 52 ALA B O 1
ATOM 1421 N N . LYS B 1 83 ? 32.937 4.777 -1.705 1.00 20.92 53 LYS B N 1
ATOM 1422 C CA . LYS B 1 83 ? 32.374 6.018 -1.162 1.00 23.43 53 LYS B CA 1
ATOM 1423 C C . LYS B 1 83 ? 33.409 6.890 -0.422 1.00 20.02 53 LYS B C 1
ATOM 1424 O O . LYS B 1 83 ? 33.523 8.063 -0.741 1.00 19.15 53 LYS B O 1
ATOM 1430 N N . GLN B 1 84 ? 34.127 6.334 0.559 1.00 14.16 54 GLN B N 1
ATOM 1431 C CA . GLN B 1 84 ? 35.111 7.095 1.295 1.00 17.00 54 GLN B CA 1
ATOM 1432 C C . GLN B 1 84 ? 36.222 7.682 0.402 1.00 19.67 54 GLN B C 1
ATOM 1433 O O . GLN B 1 84 ? 36.621 8.833 0.591 1.00 18.38 54 GLN B O 1
ATOM 1439 N N . VAL B 1 85 ? 36.761 6.883 -0.516 1.00 15.37 55 VAL B N 1
ATOM 1440 C CA . VAL B 1 85 ? 37.762 7.409 -1.456 1.00 18.92 55 VAL B CA 1
ATOM 1441 C C . VAL B 1 85 ? 37.213 8.597 -2.218 1.00 17.70 55 VAL B C 1
ATOM 1442 O O . VAL B 1 85 ? 37.896 9.599 -2.361 1.00 18.40 55 VAL B O 1
ATOM 1446 N N . LEU B 1 86 ? 35.980 8.497 -2.681 1.00 15.74 56 LEU B N 1
ATOM 1447 C CA . LEU B 1 86 ? 35.423 9.548 -3.519 1.00 18.75 56 LEU B CA 1
ATOM 1448 C C . LEU B 1 86 ? 35.008 10.799 -2.739 1.00 20.33 56 LEU B C 1
ATOM 1449 O O . LEU B 1 86 ? 35.021 11.897 -3.297 1.00 16.26 56 LEU B O 1
ATOM 1454 N N . GLU B 1 87 ? 34.654 10.627 -1.466 1.00 22.36 57 GLU B N 1
ATOM 1455 C CA . GLU B 1 87 ? 34.421 11.751 -0.565 1.00 23.11 57 GLU B CA 1
ATOM 1456 C C . GLU B 1 87 ? 35.741 12.453 -0.269 1.00 21.64 57 GLU B C 1
ATOM 1457 O O . GLU B 1 87 ? 35.793 13.693 -0.212 1.00 20.90 57 GLU B O 1
ATOM 1463 N N . ASN B 1 88 ? 36.789 11.668 -0.021 1.00 16.09 58 ASN B N 1
ATOM 1464 C CA . ASN B 1 88 ? 38.111 12.231 0.200 1.00 16.01 58 ASN B CA 1
ATOM 1465 C C . ASN B 1 88 ? 38.571 13.057 -1.004 1.00 16.66 58 ASN B C 1
ATOM 1466 O O . ASN B 1 88 ? 39.045 14.186 -0.854 1.00 15.89 58 ASN B O 1
ATOM 1471 N N . LEU B 1 89 ? 38.368 12.520 -2.194 1.00 18.49 59 LEU B N 1
ATOM 1472 C CA . LEU B 1 89 ? 38.740 13.214 -3.431 1.00 21.24 59 LEU B CA 1
ATOM 1473 C C . LEU B 1 89 ? 37.902 14.500 -3.644 1.00 22.11 59 LEU B C 1
ATOM 1474 O O . LEU B 1 89 ? 38.453 15.550 -3.996 1.00 15.59 59 LEU B O 1
ATOM 1479 N N . LYS B 1 90 ? 36.581 14.395 -3.441 1.00 20.18 60 LYS B N 1
ATOM 1480 C CA . LYS B 1 90 ? 35.679 15.556 -3.409 1.00 21.75 60 LYS B CA 1
ATOM 1481 C C . LYS B 1 90 ? 36.249 16.713 -2.565 1.00 17.59 60 LYS B C 1
ATOM 1482 O O . LYS B 1 90 ? 36.423 17.821 -3.064 1.00 19.32 60 LYS B O 1
ATOM 1488 N N . ASN B 1 91 ? 36.552 16.411 -1.310 1.00 16.75 61 ASN B N 1
ATOM 1489 C CA . ASN B 1 91 ? 36.980 17.411 -0.308 1.00 22.15 61 ASN B CA 1
ATOM 1490 C C . ASN B 1 91 ? 38.394 17.975 -0.595 1.00 21.96 61 ASN B C 1
ATOM 1491 O O . ASN B 1 91 ? 38.669 19.152 -0.365 1.00 22.81 61 ASN B O 1
ATOM 1496 N N . VAL B 1 92 ? 39.282 17.137 -1.111 1.00 19.16 62 VAL B N 1
ATOM 1497 C CA . VAL B 1 92 ? 40.573 17.620 -1.588 1.00 16.90 62 VAL B CA 1
ATOM 1498 C C . VAL B 1 92 ? 40.383 18.611 -2.742 1.00 16.85 62 VAL B C 1
ATOM 1499 O O . VAL B 1 92 ? 40.880 19.733 -2.706 1.00 17.35 62 VAL B O 1
ATOM 1503 N N . LEU B 1 93 ? 39.626 18.212 -3.741 1.00 19.05 63 LEU B N 1
ATOM 1504 C CA . LEU B 1 93 ? 39.388 19.057 -4.902 1.00 20.61 63 LEU B CA 1
ATOM 1505 C C . LEU B 1 93 ? 38.779 20.380 -4.522 1.00 23.03 63 LEU B C 1
ATOM 1506 O O . LEU B 1 93 ? 39.227 21.420 -4.989 1.00 23.37 63 LEU B O 1
ATOM 1511 N N . GLU B 1 94 ? 37.759 20.328 -3.660 1.00 25.26 64 GLU B N 1
ATOM 1512 C CA . GLU B 1 94 ? 37.041 21.533 -3.215 1.00 24.27 64 GLU B CA 1
ATOM 1513 C C . GLU B 1 94 ? 37.936 22.462 -2.418 1.00 20.10 64 GLU B C 1
ATOM 1514 O O . GLU B 1 94 ? 37.919 23.656 -2.650 1.00 26.70 64 GLU B O 1
ATOM 1520 N N . ALA B 1 95 ? 38.784 21.913 -1.555 1.00 22.03 65 ALA B N 1
ATOM 1521 C CA . ALA B 1 95 ? 39.799 22.714 -0.866 1.00 19.96 65 ALA B CA 1
ATOM 1522 C C . ALA B 1 95 ? 40.767 23.447 -1.821 1.00 23.19 65 ALA B C 1
ATOM 1523 O O . ALA B 1 95 ? 41.339 24.449 -1.429 1.00 22.36 65 ALA B O 1
ATOM 1525 N N . ALA B 1 96 ? 40.931 22.922 -3.044 1.00 21.33 66 ALA B N 1
ATOM 1526 C CA . ALA B 1 96 ? 41.773 23.496 -4.094 1.00 23.90 66 ALA B CA 1
ATOM 1527 C C . ALA B 1 96 ? 41.061 24.567 -4.909 1.00 26.06 66 ALA B C 1
ATOM 1528 O O . ALA B 1 96 ? 41.652 25.151 -5.800 1.00 27.35 66 ALA B O 1
ATOM 1530 N N . GLY B 1 97 ? 39.788 24.812 -4.621 1.00 27.95 67 GLY B N 1
ATOM 1531 C CA . GLY B 1 97 ? 38.990 25.690 -5.453 1.00 26.64 67 GLY B CA 1
ATOM 1532 C C . GLY B 1 97 ? 38.525 24.989 -6.707 1.00 25.78 67 GLY B C 1
ATOM 1533 O O . GLY B 1 97 ? 38.086 25.636 -7.650 1.00 28.39 67 GLY B O 1
ATOM 1534 N N . SER B 1 98 ? 38.652 23.660 -6.745 1.00 23.55 68 SER B N 1
ATOM 1535 C CA . SER B 1 98 ? 38.198 22.883 -7.892 1.00 23.01 68 SER B CA 1
ATOM 1536 C C . SER B 1 98 ? 36.939 22.087 -7.471 1.00 21.13 68 SER B C 1
ATOM 1537 O O . SER B 1 98 ? 36.299 22.428 -6.455 1.00 16.94 68 SER B O 1
ATOM 1540 N N . SER B 1 99 ? 36.603 21.040 -8.232 1.00 16.71 69 SER B N 1
ATOM 1541 C CA . SER B 1 99 ? 35.514 20.119 -7.866 1.00 21.21 69 SER B CA 1
ATOM 1542 C C . SER B 1 99 ? 35.538 18.827 -8.697 1.00 22.35 69 SER B C 1
ATOM 1543 O O . SER B 1 99 ? 36.373 18.649 -9.589 1.00 17.94 69 SER B O 1
ATOM 1546 N N . LEU B 1 100 ? 34.603 17.930 -8.396 1.00 25.96 70 LEU B N 1
ATOM 1547 C CA . LEU B 1 100 ? 34.432 16.685 -9.163 1.00 23.00 70 LEU B CA 1
ATOM 1548 C C . LEU B 1 100 ? 33.989 16.998 -10.566 1.00 23.31 70 LEU B C 1
ATOM 1549 O O . LEU B 1 100 ? 34.341 16.304 -11.522 1.00 22.78 70 LEU B O 1
ATOM 1554 N N . ASN B 1 101 ? 33.206 18.061 -10.676 1.00 24.57 71 ASN B N 1
ATOM 1555 C CA . ASN B 1 101 ? 32.651 18.555 -11.932 1.00 25.75 71 ASN B CA 1
ATOM 1556 C C . ASN B 1 101 ? 33.751 19.053 -12.874 1.00 21.79 71 ASN B C 1
ATOM 1557 O O . ASN B 1 101 ? 33.507 19.218 -14.071 1.00 23.44 71 ASN B O 1
ATOM 1562 N N . LYS B 1 102 ? 34.936 19.329 -12.330 1.00 21.37 72 LYS B N 1
ATOM 1563 C CA . LYS B 1 102 ? 36.085 19.856 -13.110 1.00 23.17 72 LYS B CA 1
ATOM 1564 C C . LYS B 1 102 ? 37.249 18.820 -13.341 1.00 19.65 72 LYS B C 1
ATOM 1565 O O . LYS B 1 102 ? 38.355 19.196 -13.777 1.00 15.29 72 LYS B O 1
ATOM 1571 N N . VAL B 1 103 ? 36.986 17.547 -13.038 1.00 17.26 73 VAL B N 1
ATOM 1572 C CA . VAL B 1 103 ? 37.966 16.466 -13.193 1.00 14.84 73 VAL B CA 1
ATOM 1573 C C . VAL B 1 103 ? 38.063 16.083 -14.664 1.00 13.38 73 VAL B C 1
ATOM 1574 O O . VAL B 1 103 ? 37.088 15.956 -15.334 1.00 14.21 73 VAL B O 1
ATOM 1578 N N . VAL B 1 104 ? 39.269 15.988 -15.180 1.00 12.48 74 VAL B N 1
ATOM 1579 C CA . VAL B 1 104 ? 39.471 15.633 -16.564 1.00 14.38 74 VAL B CA 1
ATOM 1580 C C . VAL B 1 104 ? 39.965 14.183 -16.743 1.00 13.01 74 VAL B C 1
ATOM 1581 O O . VAL B 1 104 ? 39.705 13.581 -17.769 1.00 14.40 74 VAL B O 1
ATOM 1585 N N . LYS B 1 105 ? 40.673 13.644 -15.747 1.00 15.82 75 LYS B N 1
ATOM 1586 C CA . LYS B 1 105 ? 41.314 12.319 -15.845 1.00 15.39 75 LYS B CA 1
ATOM 1587 C C . LYS B 1 105 ? 41.395 11.674 -14.488 1.00 13.27 75 LYS B C 1
ATOM 1588 O O . LYS B 1 105 ? 41.780 12.311 -13.533 1.00 14.02 75 LYS B O 1
ATOM 1594 N N . THR B 1 106 ? 40.978 10.417 -14.384 1.00 15.22 76 THR B N 1
ATOM 1595 C CA . THR B 1 106 ? 41.235 9.631 -13.161 1.00 11.36 76 THR B CA 1
ATOM 1596 C C . THR B 1 106 ? 42.012 8.363 -13.476 1.00 13.59 76 THR B C 1
ATOM 1597 O O . THR B 1 106 ? 41.985 7.853 -14.617 1.00 13.02 76 THR B O 1
ATOM 1601 N N . THR B 1 107 ? 42.734 7.880 -12.470 1.00 13.62 77 THR B N 1
ATOM 1602 C CA . THR B 1 107 ? 43.234 6.504 -12.487 1.00 14.70 77 THR B CA 1
ATOM 1603 C C . THR B 1 107 ? 42.645 5.808 -11.247 1.00 14.77 77 THR B C 1
ATOM 1604 O O . THR B 1 107 ? 42.668 6.353 -10.157 1.00 13.74 77 THR B O 1
ATOM 1608 N N . VAL B 1 108 ? 42.042 4.641 -11.472 1.00 12.68 78 VAL B N 1
ATOM 1609 C CA . VAL B 1 108 ? 41.396 3.878 -10.430 1.00 17.27 78 VAL B CA 1
ATOM 1610 C C . VAL B 1 108 ? 42.184 2.599 -10.290 1.00 15.58 78 VAL B C 1
ATOM 1611 O O . VAL B 1 108 ? 42.271 1.819 -11.243 1.00 14.10 78 VAL B O 1
ATOM 1615 N N . PHE B 1 109 ? 42.839 2.444 -9.136 1.00 14.57 79 PHE B N 1
ATOM 1616 C CA . PHE B 1 109 ? 43.602 1.243 -8.807 1.00 13.82 79 PHE B CA 1
ATOM 1617 C C . PHE B 1 109 ? 42.741 0.451 -7.867 1.00 13.07 79 PHE B C 1
ATOM 1618 O O . PHE B 1 109 ? 42.281 0.977 -6.860 1.00 12.28 79 PHE B O 1
ATOM 1626 N N . ILE B 1 110 ? 42.468 -0.792 -8.220 1.00 13.88 80 ILE B N 1
ATOM 1627 C CA . ILE B 1 110 ? 41.631 -1.646 -7.385 1.00 16.49 80 ILE B CA 1
ATOM 1628 C C . ILE B 1 110 ? 42.353 -2.921 -7.099 1.00 14.65 80 ILE B C 1
ATOM 1629 O O . ILE B 1 110 ? 43.239 -3.322 -7.859 1.00 14.93 80 ILE B O 1
ATOM 1634 N N . LYS B 1 111 ? 41.976 -3.542 -5.985 1.00 13.98 81 LYS B N 1
ATOM 1635 C CA . LYS B 1 111 ? 42.471 -4.869 -5.595 1.00 14.19 81 LYS B CA 1
ATOM 1636 C C . LYS B 1 111 ? 41.705 -6.006 -6.289 1.00 14.81 81 LYS B C 1
ATOM 1637 O O . LYS B 1 111 ? 42.191 -7.125 -6.358 1.00 17.00 81 LYS B O 1
ATOM 1643 N N . ASP B 1 112 ? 40.523 -5.718 -6.824 1.00 18.36 82 ASP B N 1
ATOM 1644 C CA . ASP B 1 112 ? 39.666 -6.786 -7.377 1.00 18.55 82 ASP B CA 1
ATOM 1645 C C . ASP B 1 112 ? 38.893 -6.327 -8.600 1.00 16.45 82 ASP B C 1
ATOM 1646 O O . ASP B 1 112 ? 37.840 -5.754 -8.481 1.00 17.98 82 ASP B O 1
ATOM 1659 N N . ASP B 1 114 ? 37.161 -8.028 -10.588 1.00 19.59 84 ASP B N 1
ATOM 1660 C CA . ASP B 1 114 ? 35.872 -8.727 -10.604 1.00 22.62 84 ASP B CA 1
ATOM 1661 C C . ASP B 1 114 ? 34.789 -7.923 -9.897 1.00 26.43 84 ASP B C 1
ATOM 1662 O O . ASP B 1 114 ? 33.640 -8.039 -10.258 1.00 33.15 84 ASP B O 1
ATOM 1667 N N . SER B 1 115 ? 35.174 -7.115 -8.902 1.00 27.95 85 SER B N 1
ATOM 1668 C CA . SER B 1 115 ? 34.266 -6.190 -8.184 1.00 30.67 85 SER B CA 1
ATOM 1669 C C . SER B 1 115 ? 33.943 -4.874 -8.940 1.00 27.97 85 SER B C 1
ATOM 1670 O O . SER B 1 115 ? 33.233 -4.014 -8.404 1.00 26.46 85 SER B O 1
ATOM 1673 N N . PHE B 1 116 ? 34.460 -4.688 -10.154 1.00 27.69 86 PHE B N 1
ATOM 1674 C CA . PHE B 1 116 ? 34.484 -3.341 -10.723 1.00 27.20 86 PHE B CA 1
ATOM 1675 C C . PHE B 1 116 ? 33.100 -2.719 -10.975 1.00 24.27 86 PHE B C 1
ATOM 1676 O O . PHE B 1 116 ? 32.968 -1.501 -10.891 1.00 22.55 86 PHE B O 1
ATOM 1684 N N . ALA B 1 117 ? 32.067 -3.528 -11.230 1.00 19.54 87 ALA B N 1
ATOM 1685 C CA . ALA B 1 117 ? 30.694 -2.973 -11.402 1.00 20.94 87 ALA B CA 1
ATOM 1686 C C . ALA B 1 117 ? 30.191 -2.218 -10.182 1.00 19.59 87 ALA B C 1
ATOM 1687 O O . ALA B 1 117 ? 29.525 -1.197 -10.319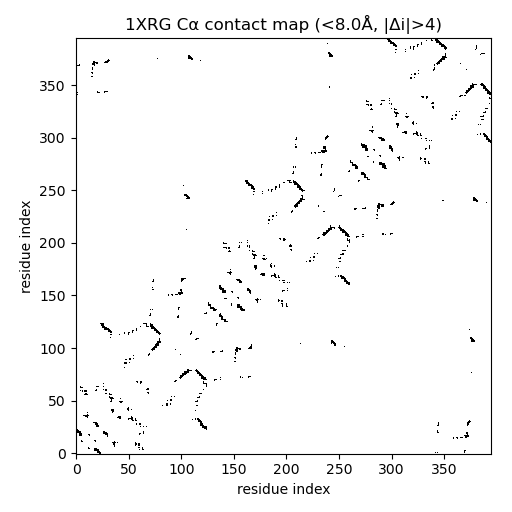 1.00 22.34 87 ALA B O 1
ATOM 1689 N N . LYS B 1 118 ? 30.508 -2.726 -8.990 1.00 20.86 88 LYS B N 1
ATOM 1690 C CA . LYS B 1 118 ? 30.106 -2.087 -7.749 1.00 23.79 88 LYS B CA 1
ATOM 1691 C C . LYS B 1 118 ? 30.827 -0.780 -7.546 1.00 22.99 88 LYS B C 1
ATOM 1692 O O . LYS B 1 118 ? 30.200 0.195 -7.132 1.00 23.56 88 LYS B O 1
ATOM 1698 N N . VAL B 1 119 ? 32.136 -0.748 -7.833 1.00 21.54 89 VAL B N 1
ATOM 1699 C CA . VAL B 1 119 ? 32.918 0.502 -7.842 1.00 19.14 89 VAL B CA 1
ATOM 1700 C C . VAL B 1 119 ? 32.317 1.515 -8.837 1.00 19.17 89 VAL B C 1
ATOM 1701 O O . VAL B 1 119 ? 32.116 2.669 -8.532 1.00 18.94 89 VAL B O 1
ATOM 1705 N N . ASN B 1 120 ? 32.041 1.047 -10.039 1.00 21.27 90 ASN B N 1
ATOM 1706 C CA . ASN B 1 120 ? 31.454 1.857 -11.070 1.00 22.58 90 ASN B CA 1
ATOM 1707 C C . ASN B 1 120 ? 30.121 2.507 -10.664 1.00 23.92 90 ASN B C 1
ATOM 1708 O O . ASN B 1 120 ? 29.846 3.683 -10.982 1.00 25.00 90 ASN B O 1
ATOM 1713 N N . GLU B 1 121 ? 29.286 1.721 -9.993 1.00 23.94 91 GLU B N 1
ATOM 1714 C CA . GLU B 1 121 ? 27.997 2.166 -9.526 1.00 27.54 91 GLU B CA 1
ATOM 1715 C C . GLU B 1 121 ? 28.139 3.341 -8.552 1.00 25.05 91 GLU B C 1
ATOM 1716 O O . GLU B 1 121 ? 27.373 4.288 -8.614 1.00 23.49 91 GLU B O 1
ATOM 1722 N N . VAL B 1 122 ? 29.112 3.273 -7.649 1.00 23.80 92 VAL B N 1
ATOM 1723 C CA . VAL B 1 122 ? 29.371 4.375 -6.706 1.00 22.49 92 VAL B CA 1
ATOM 1724 C C . VAL B 1 122 ? 29.956 5.609 -7.448 1.00 22.22 92 VAL B C 1
ATOM 1725 O O . VAL B 1 122 ? 29.479 6.704 -7.302 1.00 15.67 92 VAL B O 1
ATOM 1729 N N . TYR B 1 123 ? 30.985 5.367 -8.254 1.00 23.62 93 TYR B N 1
ATOM 1730 C CA . TYR B 1 123 ? 31.722 6.371 -9.029 1.00 20.45 93 TYR B CA 1
ATOM 1731 C C . TYR B 1 123 ? 30.790 7.209 -9.854 1.00 21.78 93 TYR B C 1
ATOM 1732 O O . TYR B 1 123 ?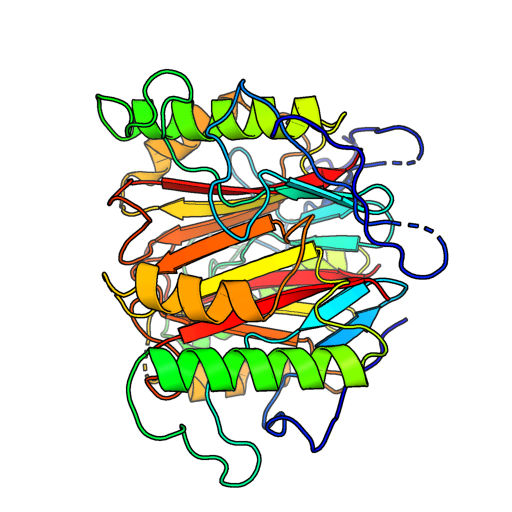 30.943 8.429 -9.917 1.00 18.04 93 TYR B O 1
ATOM 1741 N N . ALA B 1 124 ? 29.833 6.541 -10.504 1.00 23.53 94 ALA B N 1
ATOM 1742 C CA . ALA B 1 124 ? 28.838 7.186 -11.371 1.00 23.19 94 ALA B CA 1
ATOM 1743 C C . ALA B 1 124 ? 28.049 8.296 -10.672 1.00 22.13 94 ALA B C 1
ATOM 1744 O O . ALA B 1 124 ? 27.592 9.231 -11.330 1.00 23.36 94 ALA B O 1
ATOM 1746 N N . LYS B 1 125 ? 27.884 8.186 -9.365 1.00 22.08 95 LYS B N 1
ATOM 1747 C CA . LYS B 1 125 ? 27.182 9.202 -8.574 1.00 26.08 95 LYS B CA 1
ATOM 1748 C C . LYS B 1 125 ? 28.008 10.477 -8.370 1.00 26.54 95 LYS B C 1
ATOM 1749 O O . LYS B 1 125 ? 27.479 11.487 -7.944 1.00 25.28 95 LYS B O 1
ATOM 1755 N N . TYR B 1 126 ? 29.306 10.429 -8.635 1.00 26.37 96 TYR B N 1
ATOM 1756 C CA . TYR B 1 126 ? 30.184 11.557 -8.294 1.00 24.22 96 TYR B CA 1
ATOM 1757 C C . TYR B 1 126 ? 30.590 12.413 -9.481 1.00 23.11 96 TYR B C 1
ATOM 1758 O O . TYR B 1 126 ? 31.162 13.473 -9.307 1.00 23.10 96 TYR B O 1
ATOM 1767 N N . PHE B 1 127 ? 30.287 11.955 -10.681 1.00 24.56 97 PHE B N 1
ATOM 1768 C CA . PHE B 1 127 ? 30.681 12.657 -11.871 1.00 22.90 97 PHE B CA 1
ATOM 1769 C C . PHE B 1 127 ? 29.502 12.898 -12.806 1.00 25.69 97 PHE B C 1
ATOM 1770 O O . PHE B 1 127 ? 28.533 12.144 -12.806 1.00 26.80 97 PHE B O 1
ATOM 1778 N N . SER B 1 128 ? 29.630 13.957 -13.610 1.00 32.07 98 SER B N 1
ATOM 1779 C CA . SER B 1 128 ? 28.659 14.357 -14.625 1.00 33.42 98 SER B CA 1
ATOM 1780 C C . SER B 1 128 ? 29.301 14.423 -16.002 1.00 33.99 98 SER B C 1
ATOM 1781 O O . SER B 1 128 ? 30.523 14.491 -16.142 1.00 32.36 98 SER B O 1
ATOM 1784 N N . GLU B 1 129 ? 28.454 14.406 -17.021 1.00 34.08 99 GLU B N 1
ATOM 1785 C CA . GLU B 1 129 ? 28.893 14.501 -18.400 1.00 34.68 99 GLU B CA 1
ATOM 1786 C C . GLU B 1 129 ? 29.352 15.920 -18.762 1.00 30.77 99 GLU B C 1
ATOM 1787 O O . GLU B 1 129 ? 28.743 16.899 -18.331 1.00 35.43 99 GLU B O 1
ATOM 1793 N N . PRO B 1 130 ? 30.436 16.042 -19.538 1.00 26.59 100 PRO B N 1
ATOM 1794 C CA . PRO B 1 130 ? 31.321 14.966 -20.025 1.00 26.26 100 PRO B CA 1
ATOM 1795 C C . PRO B 1 130 ? 32.192 14.339 -18.915 1.00 24.02 100 PRO B C 1
ATOM 1796 O O . PRO B 1 130 ? 32.847 15.042 -18.142 1.00 20.80 100 PRO B O 1
ATOM 1800 N N . TYR B 1 131 ? 32.159 13.013 -18.827 1.00 25.64 101 TYR B N 1
ATOM 1801 C CA . TYR B 1 131 ? 32.831 12.302 -17.734 1.00 25.31 101 TYR B CA 1
ATOM 1802 C C . TYR B 1 131 ? 34.346 12.341 -17.901 1.00 20.53 101 TYR B C 1
ATOM 1803 O O . TYR B 1 131 ? 34.836 12.329 -19.031 1.00 18.89 101 TYR B O 1
ATOM 1812 N N . PRO B 1 132 ? 35.084 12.295 -16.782 1.00 15.95 102 PRO B N 1
ATOM 1813 C CA . PRO B 1 132 ? 36.523 12.229 -16.906 1.00 18.30 102 PRO B CA 1
ATOM 1814 C C . PRO B 1 132 ? 36.966 11.058 -17.769 1.00 14.83 102 PRO B C 1
ATOM 1815 O O . PRO B 1 132 ? 36.306 10.029 -17.788 1.00 15.52 102 PRO B O 1
ATOM 1819 N N . ALA B 1 133 ? 38.056 11.241 -18.502 1.00 13.81 103 ALA B N 1
ATOM 1820 C CA . ALA B 1 133 ? 38.829 10.132 -18.980 1.00 15.06 103 ALA B CA 1
ATOM 1821 C C . ALA B 1 133 ? 39.260 9.290 -17.747 1.00 14.58 103 ALA B C 1
ATOM 1822 O O . ALA B 1 133 ? 39.365 9.816 -16.624 1.00 12.15 103 ALA B O 1
ATOM 1824 N N . ARG B 1 134 ? 39.491 8.001 -17.976 1.00 11.19 104 ARG B N 1
ATOM 1825 C CA . ARG B 1 134 ? 39.725 7.056 -16.896 1.00 13.32 104 ARG B CA 1
ATOM 1826 C C . ARG B 1 134 ? 40.563 5.867 -17.344 1.00 12.55 104 ARG B C 1
ATOM 1827 O O . ARG B 1 134 ? 40.450 5.429 -18.460 1.00 15.63 104 ARG B O 1
ATOM 1835 N N . SER B 1 135 ? 41.446 5.404 -16.464 1.00 13.31 105 SER B N 1
ATOM 1836 C CA . SER B 1 135 ? 42.133 4.128 -16.588 1.00 15.86 105 SER B CA 1
ATOM 1837 C C . SER B 1 135 ? 41.818 3.351 -15.308 1.00 16.34 105 SER B C 1
ATOM 1838 O O . SER B 1 135 ? 41.880 3.921 -14.225 1.00 14.34 105 SER B O 1
ATOM 1841 N N . CYS B 1 136 ? 41.472 2.067 -15.449 1.00 18.74 106 CYS B N 1
ATOM 1842 C CA . CYS B 1 136 ? 41.185 1.164 -14.328 1.00 19.64 106 CYS B CA 1
ATOM 1843 C C . CYS B 1 136 ? 42.062 -0.068 -14.436 1.00 20.65 106 CYS B C 1
ATOM 1844 O O . CYS B 1 136 ? 42.023 -0.774 -15.446 1.00 21.56 106 CYS B O 1
ATOM 1849 N N . VAL B 1 137 ? 42.856 -0.328 -13.405 1.00 19.19 107 VAL B N 1
ATOM 1850 C CA . VAL B 1 137 ? 43.703 -1.514 -13.375 1.00 20.11 107 VAL B CA 1
ATOM 1851 C C . VAL B 1 137 ? 43.651 -2.163 -12.009 1.00 17.18 107 VAL B C 1
ATOM 1852 O O . VAL B 1 137 ? 43.505 -1.468 -11.002 1.00 14.40 107 VAL B O 1
ATOM 1856 N N . GLU B 1 138 ? 43.787 -3.485 -11.985 1.00 14.51 108 GLU B N 1
ATOM 1857 C CA . GLU B 1 138 ? 44.015 -4.230 -10.738 1.00 14.98 108 GLU B CA 1
ATOM 1858 C C . GLU B 1 138 ? 45.485 -4.396 -10.396 1.00 16.55 108 GLU B C 1
ATOM 1859 O O . GLU B 1 138 ? 46.289 -4.901 -11.194 1.00 18.30 108 GLU B O 1
ATOM 1865 N N . VAL B 1 139 ? 45.826 -4.007 -9.168 1.00 15.43 109 VAL B N 1
ATOM 1866 C CA . VAL B 1 139 ? 47.175 -4.103 -8.689 1.00 17.80 109 VAL B CA 1
ATOM 1867 C C . VAL B 1 139 ? 47.254 -5.168 -7.603 1.00 17.80 109 VAL B C 1
ATOM 1868 O O . VAL B 1 139 ? 46.242 -5.625 -7.111 1.00 16.64 109 VAL B O 1
ATOM 1872 N N . SER B 1 140 ? 48.466 -5.554 -7.234 1.00 19.49 110 SER B N 1
ATOM 1873 C CA . SER B 1 140 ? 48.632 -6.644 -6.296 1.00 21.02 110 SER B CA 1
ATOM 1874 C C . SER B 1 140 ? 48.448 -6.201 -4.847 1.00 20.08 110 SER B C 1
ATOM 1875 O O . SER B 1 140 ? 48.114 -7.014 -3.997 1.00 24.57 110 SER B O 1
ATOM 1878 N N . LYS B 1 141 ? 48.642 -4.910 -4.565 1.00 17.22 111 LYS B N 1
ATOM 1879 C CA . LYS B 1 141 ? 48.405 -4.366 -3.231 1.00 16.70 111 LYS B CA 1
ATOM 1880 C C . LYS B 1 141 ? 48.356 -2.828 -3.232 1.00 17.12 111 LYS B C 1
ATOM 1881 O O . LYS B 1 141 ? 48.977 -2.167 -4.059 1.00 17.73 111 LYS B O 1
ATOM 1884 N N . LEU B 1 142 ? 47.639 -2.285 -2.263 1.00 16.40 112 LEU B N 1
ATOM 1885 C CA . LEU B 1 142 ? 47.517 -0.866 -2.081 1.00 18.34 112 LEU B CA 1
ATOM 1886 C C . LEU B 1 142 ? 47.917 -0.566 -0.649 1.00 19.37 112 LEU B C 1
ATOM 1887 O O . LEU B 1 142 ? 48.011 -1.505 0.161 1.00 19.37 112 LEU B O 1
ATOM 1892 N N . PRO B 1 143 ? 48.162 0.730 -0.328 1.00 19.03 113 PRO B N 1
ATOM 1893 C CA . PRO B 1 143 ? 48.520 1.120 1.037 1.00 21.64 113 PRO B CA 1
ATOM 1894 C C . PRO B 1 143 ? 47.467 0.669 2.034 1.00 21.66 113 PRO B C 1
ATOM 1895 O O . PRO B 1 143 ? 46.252 0.838 1.776 1.00 15.91 113 PRO B O 1
ATOM 1899 N N . LYS B 1 144 ? 47.944 0.096 3.150 1.00 21.91 114 LYS B N 1
ATOM 1900 C CA . LYS B 1 144 ? 47.105 -0.421 4.242 1.00 24.13 114 LYS B CA 1
ATOM 1901 C C . LYS B 1 144 ? 46.129 -1.517 3.788 1.00 24.03 114 LYS B C 1
ATOM 1902 O O . LYS B 1 144 ? 45.156 -1.772 4.440 1.00 25.78 114 LYS B O 1
ATOM 1908 N N . GLY B 1 145 ? 46.403 -2.172 2.673 1.00 21.58 115 GLY B N 1
ATOM 1909 C CA . GLY B 1 145 ? 45.541 -3.247 2.198 1.00 21.41 115 GLY B CA 1
ATOM 1910 C C . GLY B 1 145 ? 44.139 -2.800 1.788 1.00 19.20 115 GLY B C 1
ATOM 1911 O O . GLY B 1 145 ? 43.210 -3.623 1.702 1.00 17.50 115 GLY B O 1
ATOM 1912 N N . VAL B 1 146 ? 43.981 -1.512 1.496 1.00 16.20 116 VAL B N 1
ATOM 1913 C CA . VAL B 1 146 ? 42.710 -1.000 0.992 1.00 16.60 116 VAL B CA 1
ATOM 1914 C C . VAL B 1 146 ? 42.384 -1.691 -0.375 1.00 17.64 116 VAL B C 1
ATOM 1915 O O . VAL B 1 146 ? 43.253 -2.312 -1.012 1.00 17.31 116 VAL B O 1
ATOM 1919 N N . LEU B 1 147 ? 41.130 -1.610 -0.774 1.00 15.75 117 LEU B N 1
ATOM 1920 C CA . LEU B 1 147 ? 40.658 -2.277 -1.986 1.00 15.38 117 LEU B CA 1
ATOM 1921 C C . LEU B 1 147 ? 40.596 -1.340 -3.174 1.00 13.49 117 LEU B C 1
ATOM 1922 O O . LEU B 1 147 ? 40.367 -1.775 -4.289 1.00 13.59 117 LEU B O 1
ATOM 1927 N N . ILE B 1 148 ? 40.817 -0.050 -2.933 1.00 14.69 118 ILE B N 1
ATOM 1928 C CA . ILE B 1 148 ? 40.706 0.937 -3.986 1.00 14.98 118 ILE B CA 1
ATOM 1929 C C . ILE B 1 148 ? 41.531 2.210 -3.681 1.00 14.26 118 ILE B C 1
ATOM 1930 O O . ILE B 1 148 ? 41.685 2.617 -2.516 1.00 14.76 118 ILE B O 1
ATOM 1935 N N . GLU B 1 149 ? 42.073 2.808 -4.739 1.00 15.66 119 GLU B N 1
ATOM 1936 C CA . GLU B 1 149 ? 42.756 4.088 -4.668 1.00 15.53 119 GLU B CA 1
ATOM 1937 C C . GLU B 1 149 ? 42.463 4.865 -5.941 1.00 13.43 119 GLU B C 1
ATOM 1938 O O . GLU B 1 149 ? 42.496 4.308 -7.020 1.00 15.22 119 GLU B O 1
ATOM 1944 N N . ILE B 1 150 ? 42.148 6.142 -5.821 1.00 10.34 120 ILE B N 1
ATOM 1945 C CA . ILE B 1 150 ? 41.818 6.943 -6.998 1.00 13.64 120 ILE B CA 1
ATOM 1946 C C . ILE B 1 150 ? 42.535 8.271 -6.935 1.00 15.78 120 ILE B C 1
ATOM 1947 O O . ILE B 1 150 ? 42.427 9.001 -5.948 1.00 14.09 120 ILE B O 1
ATOM 1952 N N . GLU B 1 151 ? 43.274 8.571 -8.000 1.00 15.97 121 GLU B N 1
ATOM 1953 C CA . GLU B 1 151 ? 43.897 9.887 -8.196 1.00 14.52 121 GLU B CA 1
ATOM 1954 C C . GLU B 1 151 ? 43.158 10.594 -9.298 1.00 12.07 121 GLU B C 1
ATOM 1955 O O . GLU B 1 151 ? 42.570 9.943 -10.159 1.00 11.94 121 GLU B O 1
ATOM 1961 N N . ALA B 1 152 ? 43.242 11.923 -9.305 1.00 12.41 122 ALA B N 1
ATOM 1962 C CA . ALA B 1 152 ? 42.623 12.721 -10.343 1.00 12.57 122 ALA B CA 1
ATOM 1963 C C . ALA B 1 152 ? 43.498 13.878 -10.801 1.00 13.86 122 ALA B C 1
ATOM 1964 O O . ALA B 1 152 ? 44.309 14.400 -10.069 1.00 13.93 122 ALA B O 1
ATOM 1966 N N . VAL B 1 153 ? 43.317 14.245 -12.052 1.00 15.72 123 VAL B N 1
ATOM 1967 C CA . VAL B 1 153 ? 43.781 15.511 -12.567 1.00 15.58 123 VAL B CA 1
ATOM 1968 C C . VAL B 1 153 ? 42.505 16.304 -12.861 1.00 15.88 123 VAL B C 1
ATOM 1969 O O . VAL B 1 153 ? 41.603 15.798 -13.518 1.00 16.10 123 VAL B O 1
ATOM 1973 N N . ALA B 1 154 ? 42.459 17.532 -12.341 1.00 17.15 124 ALA B N 1
ATOM 1974 C CA . ALA B 1 154 ? 41.324 18.438 -12.475 1.00 16.03 124 ALA B CA 1
ATOM 1975 C C . ALA B 1 154 ? 41.804 19.818 -12.949 1.00 20.61 124 ALA B C 1
ATOM 1976 O O . ALA B 1 154 ? 43.009 20.118 -12.951 1.00 16.38 124 ALA B O 1
ATOM 1978 N N . ILE B 1 155 ? 40.857 20.653 -13.354 1.00 20.11 125 ILE B N 1
ATOM 1979 C CA . ILE B 1 155 ? 41.148 22.056 -13.617 1.00 23.72 125 ILE B CA 1
ATOM 1980 C C . ILE B 1 155 ? 40.545 22.918 -12.499 1.00 27.67 125 ILE B C 1
ATOM 1981 O O . ILE B 1 155 ? 39.639 22.470 -11.772 1.00 24.78 125 ILE B O 1
ATOM 1986 N N . LYS B 1 156 ? 41.102 24.118 -12.317 1.00 33.02 126 LYS B N 1
ATOM 1987 C CA . LYS B 1 156 ? 40.503 25.142 -11.428 1.00 37.63 126 LYS B CA 1
ATOM 1988 C C . LYS B 1 156 ? 39.944 26.320 -12.260 1.00 41.81 126 LYS B C 1
ATOM 1989 O O . LYS B 1 156 ? 38.983 26.988 -11.839 1.00 45.52 126 LYS B O 1
ATOM 1993 N N . GLN C 1 20 ? 26.620 9.598 -28.808 1.00 34.42 -10 GLN C N 1
ATOM 1994 C CA . GLN C 1 20 ? 27.259 10.043 -30.113 1.00 36.89 -10 GLN C CA 1
ATOM 1995 C C . GLN C 1 20 ? 27.554 11.543 -30.215 1.00 38.10 -10 GLN C C 1
ATOM 1996 O O . GLN C 1 20 ? 28.442 11.962 -30.989 1.00 39.50 -10 GLN C O 1
ATOM 1998 N N . SER C 1 21 ? 26.810 12.347 -29.462 1.00 37.19 -9 SER C N 1
ATOM 1999 C CA . SER C 1 21 ? 27.008 13.790 -29.448 1.00 39.78 -9 SER C CA 1
ATOM 2000 C C . SER C 1 21 ? 28.235 14.212 -28.617 1.00 37.90 -9 SER C C 1
ATOM 2001 O O . SER C 1 21 ? 28.443 13.705 -27.522 1.00 35.94 -9 SER C O 1
ATOM 2004 N N . THR C 1 22 ? 29.009 15.171 -29.136 1.00 36.53 -8 THR C N 1
ATOM 2005 C CA . THR C 1 22 ? 30.173 15.713 -28.431 1.00 35.87 -8 THR C CA 1
ATOM 2006 C C . THR C 1 22 ? 30.010 17.219 -28.130 1.00 34.75 -8 THR C C 1
ATOM 2007 O O . THR C 1 22 ? 30.995 17.957 -28.001 1.00 33.00 -8 THR C O 1
ATOM 2011 N N . SER C 1 23 ? 28.771 17.671 -28.007 1.00 34.21 -7 SER C N 1
ATOM 2012 C CA . SER C 1 23 ? 28.524 19.097 -27.844 1.00 35.26 -7 SER C CA 1
ATOM 2013 C C . SER C 1 23 ? 28.537 19.508 -26.353 1.00 32.67 -7 SER C C 1
ATOM 2014 O O . SER C 1 23 ? 28.785 20.683 -26.029 1.00 30.35 -7 SER C O 1
ATOM 2017 N N . LEU C 1 24 ? 28.336 18.545 -25.444 1.00 27.34 -6 LEU C N 1
ATOM 2018 C CA . LEU C 1 24 ? 28.444 18.847 -24.013 1.00 24.93 -6 LEU C CA 1
ATOM 2019 C C . LEU C 1 24 ? 29.874 19.214 -23.594 1.00 22.39 -6 LEU C C 1
ATOM 2020 O O . LEU C 1 24 ? 30.847 18.575 -24.006 1.00 20.41 -6 LEU C O 1
ATOM 2025 N N . TYR C 1 25 ? 29.970 20.277 -22.802 1.00 16.84 -5 TYR C N 1
ATOM 2026 C CA . TYR C 1 25 ? 31.210 20.678 -22.156 1.00 18.12 -5 TYR C CA 1
ATOM 2027 C C . TYR C 1 25 ? 30.942 21.099 -20.712 1.00 20.00 -5 TYR C C 1
ATOM 2028 O O . TYR C 1 25 ? 29.771 21.266 -20.303 1.00 17.90 -5 TYR C O 1
ATOM 2037 N N . LYS C 1 26 ? 32.036 21.236 -19.961 1.00 20.59 -4 LYS C N 1
ATOM 2038 C CA . LYS C 1 26 ? 32.076 21.986 -18.707 1.00 21.25 -4 LYS C CA 1
ATOM 2039 C C . LYS C 1 26 ? 33.010 23.171 -18.814 1.00 20.45 -4 LYS C C 1
ATOM 2040 O O . LYS C 1 26 ? 34.041 23.101 -19.468 1.00 20.90 -4 LYS C O 1
ATOM 2046 N N . LYS C 1 27 ? 32.637 24.250 -18.134 1.00 20.86 -3 LYS C N 1
ATOM 2047 C CA . LYS C 1 27 ? 33.407 25.490 -18.085 1.00 22.87 -3 LYS C CA 1
ATOM 2048 C C . LYS C 1 27 ? 34.004 25.701 -16.697 1.00 19.82 -3 LYS C C 1
ATOM 2049 O O . LYS C 1 27 ? 33.317 25.534 -15.709 1.00 21.35 -3 LYS C O 1
ATOM 2055 N N . ALA C 1 28 ? 35.279 26.057 -16.635 1.00 21.43 -2 ALA C N 1
ATOM 2056 C CA . ALA C 1 28 ? 35.895 26.554 -15.411 1.00 23.13 -2 ALA C CA 1
ATOM 2057 C C . ALA C 1 28 ? 36.724 27.809 -15.771 1.00 23.81 -2 ALA C C 1
ATOM 2058 O O . ALA C 1 28 ? 37.844 27.707 -16.276 1.00 24.28 -2 ALA C O 1
ATOM 2060 N N . GLY C 1 29 ? 36.126 28.982 -15.547 1.00 26.83 -1 GLY C N 1
ATOM 2061 C CA . GLY C 1 29 ? 36.731 30.258 -15.912 1.00 26.31 -1 GLY C CA 1
ATOM 2062 C C . GLY C 1 29 ? 36.936 30.295 -17.407 1.00 27.05 -1 GLY C C 1
ATOM 2063 O O . GLY C 1 29 ? 35.981 30.133 -18.188 1.00 27.95 -1 GLY C O 1
ATOM 2064 N N . LEU C 1 30 ? 38.187 30.456 -17.809 1.00 26.93 0 LEU C N 1
ATOM 2065 C CA . LEU C 1 30 ? 38.550 30.549 -19.222 1.00 30.86 0 LEU C CA 1
ATOM 2066 C C . LEU C 1 30 ? 38.798 29.178 -19.826 1.00 31.00 0 LEU C C 1
ATOM 2067 O O . LEU C 1 30 ? 39.060 29.085 -21.014 1.00 29.40 0 LEU C O 1
ATOM 2077 N N . TYR C 1 32 ? 37.828 24.925 -20.568 1.00 24.17 2 TYR C N 1
ATOM 2078 C CA . TYR C 1 32 ? 36.743 24.069 -20.877 1.00 25.21 2 TYR C CA 1
ATOM 2079 C C . TYR C 1 32 ? 37.188 22.628 -20.840 1.00 23.24 2 TYR C C 1
ATOM 2080 O O . TYR C 1 32 ? 38.336 22.307 -21.126 1.00 24.20 2 TYR C O 1
ATOM 2089 N N . ILE C 1 33 ? 36.259 21.777 -20.446 1.00 23.04 3 ILE C N 1
ATOM 2090 C CA . ILE C 1 33 ? 36.376 20.330 -20.556 1.00 22.49 3 ILE C CA 1
ATOM 2091 C C . ILE C 1 33 ? 35.470 19.900 -21.723 1.00 21.06 3 ILE C C 1
ATOM 2092 O O . ILE C 1 33 ? 34.261 20.059 -21.649 1.00 24.32 3 ILE C O 1
ATOM 2097 N N . GLU C 1 34 ? 36.061 19.337 -22.773 1.00 20.00 4 GLU C N 1
ATOM 2098 C CA . GLU C 1 34 ? 35.330 18.885 -23.939 1.00 23.84 4 GLU C CA 1
ATOM 2099 C C . GLU C 1 34 ? 35.542 17.400 -24.161 1.00 25.06 4 GLU C C 1
ATOM 2100 O O . GLU C 1 34 ? 36.646 16.897 -23.956 1.00 24.80 4 GLU C O 1
ATOM 2106 N N . VAL C 1 35 ? 34.479 16.724 -24.611 1.00 26.87 5 VAL C N 1
ATOM 2107 C CA . VAL C 1 35 ? 34.450 15.264 -24.771 1.00 25.22 5 VAL C CA 1
ATOM 2108 C C . VAL C 1 35 ? 34.925 14.836 -26.154 1.00 25.55 5 VAL C C 1
ATOM 2109 O O . VAL C 1 35 ? 34.720 15.529 -27.147 1.00 24.29 5 VAL C O 1
ATOM 2113 N N . VAL C 1 36 ? 35.591 13.691 -26.204 1.00 25.24 6 VAL C N 1
ATOM 2114 C CA . VAL C 1 36 ? 35.890 13.039 -27.449 1.00 23.64 6 VAL C CA 1
ATOM 2115 C C . VAL C 1 36 ? 35.002 11.809 -27.478 1.00 25.75 6 VAL C C 1
ATOM 2116 O O . VAL C 1 36 ? 34.943 11.079 -26.479 1.00 19.96 6 VAL C O 1
ATOM 2120 N N . LYS C 1 37 ? 34.285 11.638 -28.605 1.00 26.13 7 LYS C N 1
ATOM 2121 C CA . LYS C 1 37 ? 33.497 10.441 -28.926 1.00 29.81 7 LYS C CA 1
ATOM 2122 C C . LYS C 1 37 ? 33.775 10.064 -30.364 1.00 31.66 7 LYS C C 1
ATOM 2123 O O . LYS C 1 37 ? 33.675 10.901 -31.242 1.00 36.18 7 LYS C O 1
ATOM 2129 N N . THR C 1 38 ? 34.123 8.810 -30.606 1.00 30.23 8 THR C N 1
ATOM 2130 C CA . THR C 1 38 ? 34.278 8.308 -31.962 1.00 30.06 8 THR C CA 1
ATOM 2131 C C . THR C 1 38 ? 33.812 6.868 -32.020 1.00 31.30 8 THR C C 1
ATOM 2132 O O . THR C 1 38 ? 34.036 6.094 -31.085 1.00 28.80 8 THR C O 1
ATOM 2136 N N . ASN C 1 39 ? 33.154 6.536 -33.129 1.00 29.84 9 ASN C N 1
ATOM 2137 C CA . ASN C 1 39 ? 32.675 5.192 -33.411 1.00 32.49 9 ASN C CA 1
ATOM 2138 C C . ASN C 1 39 ? 33.777 4.306 -34.010 1.00 30.52 9 ASN C C 1
ATOM 2139 O O . ASN C 1 39 ? 33.593 3.106 -34.163 1.00 30.79 9 ASN C O 1
ATOM 2144 N N . LYS C 1 40 ? 34.919 4.903 -34.350 1.00 30.79 10 LYS C N 1
ATOM 2145 C CA . LYS C 1 40 ? 36.121 4.154 -34.722 1.00 30.41 10 LYS C CA 1
ATOM 2146 C C . LYS C 1 40 ? 36.862 3.530 -33.513 1.00 27.37 10 LYS C C 1
ATOM 2147 O O . LYS C 1 40 ? 37.865 2.845 -33.693 1.00 28.76 10 LYS C O 1
ATOM 2153 N N . ALA C 1 41 ? 36.399 3.782 -32.287 1.00 28.27 11 ALA C N 1
ATOM 2154 C CA . ALA C 1 41 ? 36.961 3.110 -31.086 1.00 29.07 11 ALA C CA 1
ATOM 2155 C C . ALA C 1 41 ? 35.838 2.620 -30.201 1.00 25.67 11 ALA C C 1
ATOM 2156 O O . ALA C 1 41 ? 34.733 3.091 -30.328 1.00 24.63 11 ALA C O 1
ATOM 2158 N N . PRO C 1 42 ? 36.109 1.645 -29.320 1.00 26.81 12 PRO C N 1
ATOM 2159 C CA . PRO C 1 42 ? 35.029 1.126 -28.455 1.00 27.99 12 PRO C CA 1
ATOM 2160 C C . PRO C 1 42 ? 34.289 2.209 -27.692 1.00 27.80 12 PRO C C 1
ATOM 2161 O O . PRO C 1 42 ? 34.917 3.145 -27.139 1.00 27.42 12 PRO C O 1
ATOM 2165 N N . GLU C 1 43 ? 32.972 2.069 -27.626 1.00 25.40 13 GLU C N 1
ATOM 2166 C CA . GLU C 1 43 ? 32.149 3.068 -26.995 1.00 29.08 13 GLU C CA 1
ATOM 2167 C C . GLU C 1 43 ? 32.454 3.133 -25.503 1.00 28.16 13 GLU C C 1
ATOM 2168 O O . GLU C 1 43 ? 32.733 2.111 -24.881 1.00 29.14 13 GLU C O 1
ATOM 2174 N N . ALA C 1 44 ? 32.402 4.338 -24.939 1.00 27.94 14 ALA C N 1
ATOM 2175 C CA . ALA C 1 44 ? 32.563 4.499 -23.497 1.00 29.85 14 ALA C CA 1
ATOM 2176 C C . ALA C 1 44 ? 31.205 4.300 -22.840 1.00 29.87 14 ALA C C 1
ATOM 2177 O O . ALA C 1 44 ? 30.348 5.166 -22.917 1.00 28.82 14 ALA C O 1
ATOM 2179 N N . ILE C 1 45 ? 30.979 3.146 -22.228 1.00 33.38 15 ILE C N 1
ATOM 2180 C CA . ILE C 1 45 ? 29.670 2.894 -21.601 1.00 35.10 15 ILE C CA 1
ATOM 2181 C C . ILE C 1 45 ? 29.865 3.085 -20.119 1.00 31.95 15 ILE C C 1
ATOM 2182 O O . ILE C 1 45 ? 30.690 2.431 -19.531 1.00 33.66 15 ILE C O 1
ATOM 2187 N N . GLY C 1 46 ? 29.102 3.992 -19.529 1.00 31.05 16 GLY C N 1
ATOM 2188 C CA . GLY C 1 46 ? 29.188 4.269 -18.117 1.00 30.99 16 GLY C CA 1
ATOM 2189 C C . GLY C 1 46 ? 29.912 5.584 -17.884 1.00 30.11 16 GLY C C 1
ATOM 2190 O O . GLY C 1 46 ? 30.040 6.395 -18.805 1.00 26.42 16 GLY C O 1
ATOM 2191 N N . PRO C 1 47 ? 30.411 5.797 -16.655 1.00 24.75 17 PRO C N 1
ATOM 2192 C CA . PRO C 1 47 ? 30.821 7.146 -16.288 1.00 24.47 17 PRO C CA 1
ATOM 2193 C C . PRO C 1 47 ? 32.283 7.476 -16.643 1.00 20.30 17 PRO C C 1
ATOM 2194 O O . PRO C 1 47 ? 33.030 7.898 -15.772 1.00 21.53 17 PRO C O 1
ATOM 2198 N N . TYR C 1 48 ? 32.669 7.309 -17.913 1.00 19.29 18 TYR C N 1
ATOM 2199 C CA . TYR C 1 48 ? 33.952 7.825 -18.403 1.00 19.56 18 TYR C CA 1
ATOM 2200 C C . TYR C 1 48 ? 33.841 8.264 -19.880 1.00 20.50 18 TYR C C 1
ATOM 2201 O O . TYR C 1 48 ? 32.844 7.970 -20.545 1.00 21.89 18 TYR C O 1
ATOM 2210 N N . SER C 1 49 ? 34.844 8.990 -20.375 1.00 18.56 19 SER C N 1
ATOM 2211 C CA . SER C 1 49 ? 34.912 9.332 -21.801 1.00 17.35 19 SER C CA 1
ATOM 2212 C C . SER C 1 49 ? 36.158 8.751 -22.396 1.00 19.44 19 SER C C 1
ATOM 2213 O O . SER C 1 49 ? 37.203 8.599 -21.697 1.00 17.85 19 SER C O 1
ATOM 2216 N N . GLN C 1 50 ? 36.054 8.401 -23.677 1.00 16.71 20 GLN C N 1
ATOM 2217 C CA . GLN C 1 50 ? 37.204 7.886 -24.449 1.00 19.04 20 GLN C CA 1
ATOM 2218 C C . GLN C 1 50 ? 38.431 8.801 -24.307 1.00 18.68 20 GLN C C 1
ATOM 2219 O O . GLN C 1 50 ? 39.586 8.342 -24.214 1.00 14.55 20 GLN C O 1
ATOM 2225 N N . ALA C 1 51 ? 38.156 10.097 -24.346 1.00 19.20 21 ALA C N 1
ATOM 2226 C CA . ALA C 1 51 ? 39.167 11.109 -24.083 1.00 22.41 21 ALA C CA 1
ATOM 2227 C C . ALA C 1 51 ? 38.505 12.459 -23.793 1.00 22.04 21 ALA C C 1
ATOM 2228 O O . ALA C 1 51 ? 37.343 12.690 -24.152 1.00 22.01 21 ALA C O 1
ATOM 2230 N N . ILE C 1 52 ? 39.260 13.318 -23.102 1.00 21.06 22 ILE C N 1
ATOM 2231 C CA . ILE C 1 52 ? 38.873 14.665 -22.779 1.00 17.31 22 ILE C CA 1
ATOM 2232 C C . ILE C 1 52 ? 39.935 15.636 -23.346 1.00 21.58 22 ILE C C 1
ATOM 2233 O O . ILE C 1 52 ? 41.151 15.368 -23.274 1.00 20.20 22 ILE C O 1
ATOM 2238 N N . VAL C 1 53 ? 39.467 16.768 -23.884 1.00 19.80 23 VAL C N 1
ATOM 2239 C CA . VAL C 1 53 ? 40.325 17.878 -24.290 1.00 20.63 23 VAL C CA 1
ATOM 2240 C C . VAL C 1 53 ? 40.120 19.056 -23.297 1.00 19.48 23 VAL C C 1
ATOM 2241 O O . VAL C 1 53 ? 38.988 19.395 -22.951 1.00 20.59 23 VAL C O 1
ATOM 2245 N N . THR C 1 54 ? 41.210 19.596 -22.767 1.00 21.72 24 THR C N 1
ATOM 2246 C CA . THR C 1 54 ? 41.153 20.791 -21.897 1.00 22.95 24 THR C CA 1
ATOM 2247 C C . THR C 1 54 ? 42.425 21.598 -22.110 1.00 26.31 24 THR C C 1
ATOM 2248 O O . THR C 1 54 ? 43.521 21.045 -22.098 1.00 25.74 24 THR C O 1
ATOM 2252 N N . GLY C 1 55 ? 42.280 22.903 -22.325 1.00 29.29 25 GLY C N 1
ATOM 2253 C CA . GLY C 1 55 ? 43.406 23.738 -22.740 1.00 30.27 25 GLY C CA 1
ATOM 2254 C C . GLY C 1 55 ? 43.945 23.191 -24.036 1.00 30.73 25 GLY C C 1
ATOM 2255 O O . GLY C 1 55 ? 43.184 22.933 -24.950 1.00 32.87 25 GLY C O 1
ATOM 2256 N N . SER C 1 56 ? 45.254 22.969 -24.112 1.00 34.35 26 SER C N 1
ATOM 2257 C CA . SER C 1 56 ? 45.840 22.321 -25.304 1.00 36.12 26 SER C CA 1
ATOM 2258 C C . SER C 1 56 ? 46.264 20.878 -25.015 1.00 32.55 26 SER C C 1
ATOM 2259 O O . SER C 1 56 ? 47.123 20.330 -25.723 1.00 30.04 26 SER C O 1
ATOM 2262 N N . PHE C 1 57 ? 45.634 20.273 -24.000 1.00 28.83 27 PHE C N 1
ATOM 2263 C CA . PHE C 1 57 ? 45.919 18.886 -23.576 1.00 27.44 27 PHE C CA 1
ATOM 2264 C C . PHE C 1 57 ? 44.810 17.908 -23.927 1.00 23.80 27 PHE C C 1
ATOM 2265 O O . PHE C 1 57 ? 43.619 18.216 -23.786 1.00 18.64 27 PHE C O 1
ATOM 2273 N N . VAL C 1 58 ? 45.223 16.725 -24.371 1.00 20.96 28 VAL C N 1
ATOM 2274 C CA . VAL C 1 58 ? 44.327 15.599 -24.539 1.00 20.82 28 VAL C CA 1
ATOM 2275 C C . VAL C 1 58 ? 44.717 14.477 -23.569 1.00 19.17 28 VAL C C 1
ATOM 2276 O O . VAL C 1 58 ? 45.875 14.047 -23.544 1.00 20.47 28 VAL C O 1
ATOM 2280 N N . TYR C 1 59 ? 43.724 14.045 -22.783 1.00 15.88 29 TYR C N 1
ATOM 2281 C CA . TYR C 1 59 ? 43.810 12.937 -21.813 1.00 14.68 29 TYR C CA 1
ATOM 2282 C C . TYR C 1 59 ? 42.922 11.820 -22.314 1.00 13.43 29 TYR C C 1
ATOM 2283 O O . TYR C 1 59 ? 41.722 11.985 -22.405 1.00 14.31 29 TYR C O 1
ATOM 2292 N N . THR C 1 60 ? 43.517 10.715 -22.708 1.00 12.92 30 THR C N 1
ATOM 2293 C CA . THR C 1 60 ? 42.744 9.567 -23.124 1.00 13.39 30 THR C CA 1
ATOM 2294 C C . THR C 1 60 ? 42.485 8.646 -21.914 1.00 14.47 30 THR C C 1
ATOM 2295 O O . THR C 1 60 ? 43.192 8.676 -20.872 1.00 13.04 30 THR C O 1
ATOM 2299 N N . SER C 1 61 ? 41.439 7.855 -22.063 1.00 15.15 31 SER C N 1
ATOM 2300 C CA . SER C 1 61 ? 41.196 6.732 -21.191 1.00 15.43 31 SER C CA 1
ATOM 2301 C C . SER C 1 61 ? 42.207 5.650 -21.545 1.00 13.22 31 SER C C 1
ATOM 2302 O O . SER C 1 61 ? 42.847 5.685 -22.623 1.00 11.56 31 SER C O 1
ATOM 2305 N N . GLY C 1 62 ? 42.381 4.707 -20.634 1.00 16.49 32 GLY C N 1
ATOM 2306 C CA . GLY C 1 62 ? 43.289 3.593 -20.884 1.00 17.21 32 GLY C CA 1
ATOM 2307 C C . GLY C 1 62 ? 42.572 2.692 -21.864 1.00 17.97 32 GLY C C 1
ATOM 2308 O O . GLY C 1 62 ? 41.553 2.102 -21.515 1.00 21.61 32 GLY C O 1
ATOM 2309 N N . GLN C 1 63 ? 43.109 2.599 -23.080 1.00 19.45 33 GLN C N 1
ATOM 2310 C CA . GLN C 1 63 ? 42.522 1.814 -24.186 1.00 20.29 33 GLN C CA 1
ATOM 2311 C C . GLN C 1 63 ? 42.823 0.336 -23.995 1.00 19.86 33 GLN C C 1
ATOM 2312 O O . GLN C 1 63 ? 43.893 -0.034 -23.517 1.00 13.94 33 GLN C O 1
ATOM 2318 N N . ILE C 1 64 ? 41.850 -0.492 -24.361 1.00 19.59 34 ILE C N 1
ATOM 2319 C CA . ILE C 1 64 ? 41.927 -1.940 -24.164 1.00 16.12 34 ILE C CA 1
ATOM 2320 C C . ILE C 1 64 ? 41.610 -2.558 -25.530 1.00 16.71 34 ILE C C 1
ATOM 2321 O O . ILE C 1 64 ? 41.033 -1.872 -26.392 1.00 15.65 34 ILE C O 1
ATOM 2326 N N . PRO C 1 65 ? 42.057 -3.806 -25.775 1.00 18.78 35 PRO C N 1
ATOM 2327 C CA . PRO C 1 65 ? 42.026 -4.428 -27.122 1.00 18.32 35 PRO C CA 1
ATOM 2328 C C . PRO C 1 65 ? 40.665 -4.972 -27.543 1.00 23.59 35 PRO C C 1
ATOM 2329 O O . PRO C 1 65 ? 40.545 -6.136 -27.934 1.00 23.71 35 PRO C O 1
ATOM 2333 N N . ILE C 1 66 ? 39.648 -4.128 -27.451 1.00 24.76 36 ILE C N 1
ATOM 2334 C CA . ILE C 1 66 ? 38.334 -4.468 -27.908 1.00 26.78 36 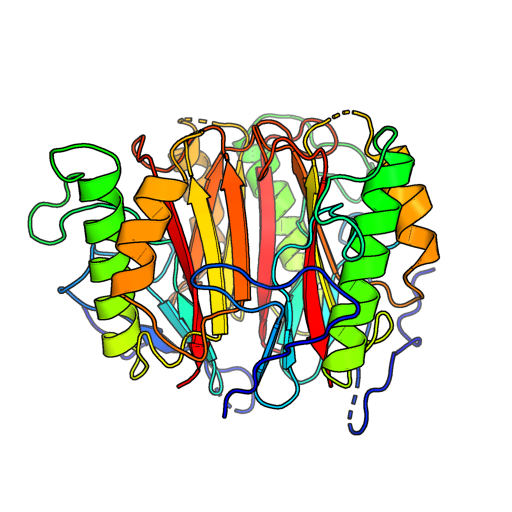ILE C CA 1
ATOM 2335 C C . ILE C 1 66 ? 38.208 -4.010 -29.348 1.00 27.69 36 ILE C C 1
ATOM 2336 O O . ILE C 1 66 ? 38.591 -2.896 -29.697 1.00 26.53 36 ILE C O 1
ATOM 2341 N N . ASN C 1 67 ? 37.706 -4.898 -30.195 1.00 32.30 37 ASN C N 1
ATOM 2342 C CA . ASN C 1 67 ? 37.440 -4.557 -31.585 1.00 35.75 37 ASN C CA 1
ATOM 2343 C C . ASN C 1 67 ? 36.147 -3.752 -31.630 1.00 33.07 37 ASN C C 1
ATOM 2344 O O . ASN C 1 67 ? 35.109 -4.246 -31.222 1.00 34.44 37 ASN C O 1
ATOM 2349 N N . PRO C 1 68 ? 36.213 -2.488 -32.081 1.00 32.77 38 PRO C N 1
ATOM 2350 C CA . PRO C 1 68 ? 35.021 -1.632 -31.986 1.00 37.30 38 PRO C CA 1
ATOM 2351 C C . PRO C 1 68 ? 33.816 -2.068 -32.864 1.00 43.89 38 PRO C C 1
ATOM 2352 O O . PRO C 1 68 ? 32.691 -1.664 -32.587 1.00 43.32 38 PRO C O 1
ATOM 2356 N N . GLN C 1 69 ? 34.062 -2.864 -33.904 1.00 48.76 39 GLN C N 1
ATOM 2357 C CA . GLN C 1 69 ? 32.985 -3.351 -34.763 1.00 54.97 39 GLN C CA 1
ATOM 2358 C C . GLN C 1 69 ? 32.311 -4.616 -34.209 1.00 56.20 39 GLN C C 1
ATOM 2359 O O . GLN C 1 69 ? 31.484 -5.208 -34.897 1.00 57.79 39 GLN C O 1
ATOM 2365 N N . THR C 1 70 ? 32.661 -5.026 -32.983 1.00 55.74 40 THR C N 1
ATOM 2366 C CA . THR C 1 70 ? 32.058 -6.218 -32.353 1.00 54.80 40 THR C CA 1
ATOM 2367 C C . THR C 1 70 ? 31.746 -6.084 -30.862 1.00 50.37 40 THR C C 1
ATOM 2368 O O . THR C 1 70 ? 30.888 -6.795 -30.356 1.00 50.64 40 THR C O 1
ATOM 2372 N N . GLY C 1 71 ? 32.457 -5.214 -30.148 1.00 44.99 41 GLY C N 1
ATOM 2373 C CA . GLY C 1 71 ? 32.312 -5.118 -28.692 1.00 39.52 41 GLY C CA 1
ATOM 2374 C C . GLY C 1 71 ? 33.115 -6.153 -27.922 1.00 33.76 41 GLY C C 1
ATOM 2375 O O . GLY C 1 71 ? 33.160 -6.111 -26.705 1.00 33.54 41 GLY C O 1
ATOM 2376 N N . GLU C 1 72 ? 33.778 -7.055 -28.638 1.00 32.31 42 GLU C N 1
ATOM 2377 C CA . GLU C 1 72 ? 34.522 -8.168 -28.043 1.00 32.31 42 GLU C CA 1
ATOM 2378 C C . GLU C 1 72 ? 36.033 -7.958 -28.074 1.00 27.69 42 GLU C C 1
ATOM 2379 O O . GLU C 1 72 ? 36.570 -7.310 -28.973 1.00 29.13 42 GLU C O 1
ATOM 2385 N N . VAL C 1 73 ? 36.717 -8.579 -27.126 1.00 24.76 43 VAL C N 1
ATOM 2386 C CA . VAL C 1 73 ? 38.145 -8.634 -27.160 1.00 26.04 43 VAL C CA 1
ATOM 2387 C C . VAL C 1 73 ? 38.527 -9.368 -28.451 1.00 27.18 43 VAL C C 1
ATOM 2388 O O . VAL C 1 73 ? 37.887 -10.355 -28.840 1.00 25.71 43 VAL C O 1
ATOM 2392 N N . VAL C 1 74 ? 39.567 -8.870 -29.111 1.00 24.36 44 VAL C N 1
ATOM 2393 C CA . VAL C 1 74 ? 40.043 -9.482 -30.336 1.00 25.28 44 VAL C CA 1
ATOM 2394 C C . VAL C 1 74 ? 40.605 -10.861 -30.121 1.00 24.79 44 VAL C C 1
ATOM 2395 O O . VAL C 1 74 ? 41.192 -11.160 -29.063 1.00 25.43 44 VAL C O 1
ATOM 2399 N N . ASP C 1 75 ? 40.452 -11.693 -31.150 1.00 23.21 45 ASP C N 1
ATOM 2400 C CA . ASP C 1 75 ? 41.108 -12.983 -31.209 1.00 23.64 45 ASP C CA 1
ATOM 2401 C C . ASP C 1 75 ? 42.635 -12.849 -31.273 1.00 23.14 45 ASP C C 1
ATOM 2402 O O . ASP C 1 75 ? 43.161 -11.833 -31.685 1.00 22.87 45 ASP C O 1
ATOM 2407 N N . GLY C 1 76 ? 43.330 -13.884 -30.833 1.00 22.27 46 GLY C N 1
ATOM 2408 C CA . GLY C 1 76 ? 44.778 -13.907 -30.853 1.00 25.02 46 GLY C CA 1
ATOM 2409 C C . GLY C 1 76 ? 45.403 -13.759 -29.470 1.00 24.47 46 GLY C C 1
ATOM 2410 O O . GLY C 1 76 ? 44.764 -14.050 -28.440 1.00 23.06 46 GLY C O 1
ATOM 2411 N N . GLY C 1 77 ? 46.654 -13.311 -29.466 1.00 20.01 47 GLY C N 1
ATOM 2412 C CA . GLY C 1 77 ? 47.439 -13.164 -28.248 1.00 20.13 47 GLY C CA 1
ATOM 2413 C C . GLY C 1 77 ? 47.906 -11.733 -28.028 1.00 17.85 47 GLY C C 1
ATOM 2414 O O . GLY C 1 77 ? 47.283 -10.792 -28.468 1.00 15.92 47 GLY C O 1
ATOM 2415 N N . ILE C 1 78 ? 49.031 -11.581 -27.343 1.00 19.97 48 ILE C N 1
ATOM 2416 C CA . ILE C 1 78 ? 49.519 -10.260 -26.966 1.00 19.63 48 ILE C CA 1
ATOM 2417 C C . ILE C 1 78 ? 49.783 -9.365 -28.187 1.00 20.34 48 ILE C C 1
ATOM 2418 O O . ILE C 1 78 ? 49.459 -8.168 -28.174 1.00 20.92 48 ILE C O 1
ATOM 2423 N N . GLU C 1 79 ? 50.316 -9.939 -29.253 1.00 23.75 49 GLU C N 1
ATOM 2424 C CA . GLU C 1 79 ? 50.621 -9.162 -30.444 1.00 28.28 49 GLU C CA 1
ATOM 2425 C C . GLU C 1 79 ? 49.348 -8.590 -31.047 1.00 24.33 49 GLU C C 1
ATOM 2426 O O . GLU C 1 79 ? 49.294 -7.407 -31.411 1.00 21.74 49 GLU C O 1
ATOM 2432 N N . GLU C 1 80 ? 48.313 -9.419 -31.134 1.00 21.04 50 GLU C N 1
ATOM 2433 C CA . GLU C 1 80 ? 47.023 -8.962 -31.673 1.00 21.49 50 GLU C CA 1
ATOM 2434 C C . GLU C 1 80 ? 46.344 -7.959 -30.737 1.00 20.24 50 GLU C C 1
ATOM 2435 O O . GLU C 1 80 ? 45.783 -6.951 -31.187 1.00 20.03 50 GLU C O 1
ATOM 2441 N N . GLN C 1 81 ? 46.398 -8.212 -29.423 1.00 20.50 51 GLN C N 1
ATOM 2442 C CA . GLN C 1 81 ? 45.824 -7.235 -28.467 1.00 17.00 51 GLN C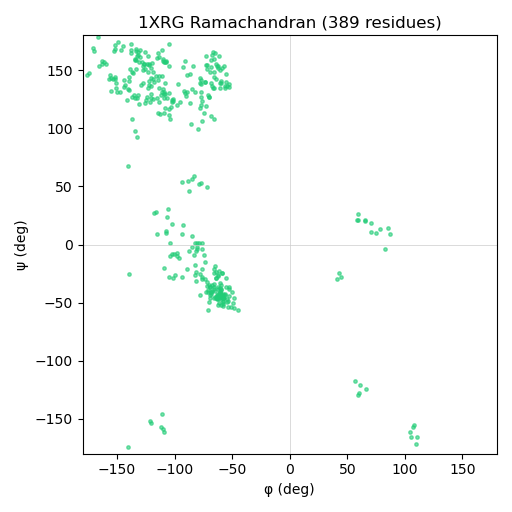 CA 1
ATOM 2443 C C . GLN C 1 81 ? 46.564 -5.898 -28.519 1.00 17.87 51 GLN C C 1
ATOM 2444 O O . GLN C 1 81 ? 45.942 -4.838 -28.563 1.00 13.79 51 GLN C O 1
ATOM 2450 N N . ALA C 1 82 ? 47.891 -5.943 -28.544 1.00 18.51 52 ALA C N 1
ATOM 2451 C CA . ALA C 1 82 ? 48.696 -4.696 -28.592 1.00 17.80 52 ALA C CA 1
ATOM 2452 C C . ALA C 1 82 ? 48.349 -3.848 -29.816 1.00 21.58 52 ALA C C 1
ATOM 2453 O O . ALA C 1 82 ? 48.180 -2.637 -29.701 1.00 23.22 52 ALA C O 1
ATOM 2455 N N . LYS C 1 83 ? 48.250 -4.484 -30.993 1.00 24.46 53 LYS C N 1
ATOM 2456 C CA . LYS C 1 83 ? 47.809 -3.793 -32.222 1.00 25.18 53 LYS C CA 1
ATOM 2457 C C . LYS C 1 83 ? 46.463 -3.100 -32.035 1.00 21.17 53 LYS C C 1
ATOM 2458 O O . LYS C 1 83 ? 46.316 -1.914 -32.360 1.00 18.80 53 LYS C O 1
ATOM 2464 N N . GLN C 1 84 ? 45.477 -3.828 -31.507 1.00 20.24 54 GLN C N 1
ATOM 2465 C CA . GLN C 1 84 ? 44.125 -3.268 -31.366 1.00 18.33 54 GLN C CA 1
ATOM 2466 C C . GLN C 1 84 ? 44.061 -2.113 -30.384 1.00 18.99 54 GLN C C 1
ATOM 2467 O O . GLN C 1 84 ? 43.305 -1.164 -30.589 1.00 20.72 54 GLN C O 1
ATOM 2473 N N . VAL C 1 85 ? 44.810 -2.219 -29.288 1.00 19.17 55 VAL C N 1
ATOM 2474 C CA . VAL C 1 85 ? 44.900 -1.131 -28.325 1.00 18.70 55 VAL C CA 1
ATOM 2475 C C . VAL C 1 85 ? 45.396 0.153 -29.019 1.00 14.68 55 VAL C C 1
ATOM 2476 O O . VAL C 1 85 ? 44.864 1.244 -28.786 1.00 16.66 55 VAL C O 1
ATOM 2480 N N . LEU C 1 86 ? 46.445 0.002 -29.828 1.00 17.31 56 LEU C N 1
ATOM 2481 C CA . LEU C 1 86 ? 47.119 1.126 -30.466 1.00 17.14 56 LEU C CA 1
ATOM 2482 C C . LEU C 1 86 ? 46.268 1.722 -31.565 1.00 16.65 56 LEU C C 1
ATOM 2483 O O . LEU C 1 86 ? 46.243 2.920 -31.723 1.00 18.05 56 LEU C O 1
ATOM 2488 N N . GLU C 1 87 ? 45.519 0.893 -32.282 1.00 19.78 57 GLU C N 1
ATOM 2489 C CA . GLU C 1 87 ? 44.575 1.396 -33.296 1.00 19.25 57 GLU C CA 1
ATOM 2490 C C . GLU C 1 87 ? 43.506 2.228 -32.640 1.00 21.61 57 GLU C C 1
ATOM 2491 O O . GLU C 1 87 ? 43.162 3.331 -33.124 1.00 20.39 57 GLU C O 1
ATOM 2497 N N . ASN C 1 88 ? 42.975 1.687 -31.537 1.00 20.76 58 ASN C N 1
ATOM 2498 C CA . ASN C 1 88 ? 41.961 2.364 -30.728 1.00 20.66 58 ASN C CA 1
ATOM 2499 C C . ASN C 1 88 ? 42.502 3.691 -30.192 1.00 19.27 58 ASN C C 1
ATOM 2500 O O . ASN C 1 88 ? 41.798 4.703 -30.229 1.00 17.10 58 ASN C O 1
ATOM 2505 N N . LEU C 1 89 ? 43.725 3.664 -29.649 1.00 18.03 59 LEU C N 1
ATOM 2506 C CA . LEU C 1 89 ? 44.401 4.904 -29.193 1.00 19.94 59 LEU C CA 1
ATOM 2507 C C . LEU C 1 89 ? 44.556 5.918 -30.342 1.00 21.03 59 LEU C C 1
ATOM 2508 O O . LEU C 1 89 ? 44.262 7.102 -30.176 1.00 21.48 59 LEU C O 1
ATOM 2513 N N . LYS C 1 90 ? 45.063 5.456 -31.484 1.00 19.99 60 LYS C N 1
ATOM 2514 C CA . LYS C 1 90 ? 45.161 6.291 -32.694 1.00 23.05 60 LYS C CA 1
ATOM 2515 C C . LYS C 1 90 ? 43.836 7.008 -32.992 1.00 21.90 60 LYS C C 1
ATOM 2516 O O . LYS C 1 90 ? 43.770 8.238 -33.068 1.00 22.04 60 LYS C O 1
ATOM 2522 N N . ASN C 1 91 ? 42.758 6.240 -33.090 1.00 23.51 61 ASN C N 1
ATOM 2523 C CA . ASN C 1 91 ? 41.453 6.810 -33.465 1.00 23.51 61 ASN C CA 1
ATOM 2524 C C . ASN C 1 91 ? 40.857 7.734 -32.427 1.00 24.39 61 ASN C C 1
ATOM 2525 O O . ASN C 1 91 ? 40.202 8.724 -32.767 1.00 27.79 61 ASN C O 1
ATOM 2530 N N . VAL C 1 92 ? 41.069 7.437 -31.148 1.00 22.78 62 VAL C N 1
ATOM 2531 C CA . VAL C 1 92 ? 40.665 8.381 -30.118 1.00 21.26 62 VAL C CA 1
ATOM 2532 C C . VAL C 1 92 ? 41.468 9.696 -30.253 1.00 17.23 62 VAL C C 1
ATOM 2533 O O . VAL C 1 92 ? 40.890 10.770 -30.173 1.00 18.10 62 VAL C O 1
ATOM 2537 N N . LEU C 1 93 ? 42.781 9.598 -30.425 1.00 16.33 63 LEU C N 1
ATOM 2538 C CA . LEU C 1 93 ? 43.635 10.780 -30.516 1.00 20.27 63 LEU C CA 1
ATOM 2539 C C . LEU C 1 93 ? 43.222 11.663 -31.703 1.00 23.18 63 LEU C C 1
ATOM 2540 O O . LEU C 1 93 ? 42.947 12.833 -31.533 1.00 22.89 63 LEU C O 1
ATOM 2545 N N . GLU C 1 94 ? 43.124 11.051 -32.878 1.00 25.55 64 GLU C N 1
ATOM 2546 C CA . GLU C 1 94 ? 42.731 11.740 -34.108 1.00 26.89 64 GLU C CA 1
ATOM 2547 C C . GLU C 1 94 ? 41.336 12.318 -34.043 1.00 27.13 64 GLU C C 1
ATOM 2548 O O . GLU C 1 94 ? 41.104 13.403 -34.554 1.00 30.16 64 GLU C O 1
ATOM 2554 N N . ALA C 1 95 ? 40.421 11.616 -33.383 1.00 28.12 65 ALA C N 1
ATOM 2555 C CA . ALA C 1 95 ? 39.092 12.152 -33.122 1.00 28.27 65 ALA C CA 1
ATOM 2556 C C . ALA C 1 95 ? 39.147 13.352 -32.186 1.00 30.98 65 ALA C C 1
ATOM 2557 O O . ALA C 1 95 ? 38.234 14.182 -32.186 1.00 32.83 65 ALA C O 1
ATOM 2559 N N . ALA C 1 96 ? 40.197 13.439 -31.364 1.00 28.61 66 ALA C N 1
ATOM 2560 C CA . ALA C 1 96 ? 40.377 14.585 -30.483 1.00 28.98 66 ALA C CA 1
ATOM 2561 C C . ALA C 1 96 ? 40.995 15.799 -31.184 1.00 31.49 66 ALA C C 1
ATOM 2562 O O . ALA C 1 96 ? 41.105 16.854 -30.570 1.00 33.43 66 ALA C O 1
ATOM 2564 N N . GLY C 1 97 ? 41.397 15.656 -32.447 1.00 30.31 67 GLY C N 1
ATOM 2565 C CA . GLY C 1 97 ? 42.158 16.701 -33.133 1.00 31.06 67 GLY C CA 1
ATOM 2566 C C . GLY C 1 97 ? 43.660 16.567 -32.886 1.00 30.91 67 GLY C C 1
ATOM 2567 O O . GLY C 1 97 ? 44.430 17.449 -33.228 1.00 31.34 67 GLY C O 1
ATOM 2568 N N . SER C 1 98 ? 44.072 15.459 -32.276 1.00 27.66 68 SER C N 1
ATOM 2569 C CA . SER C 1 98 ? 45.467 15.227 -31.956 1.00 26.18 68 SER C CA 1
ATOM 2570 C C . SER C 1 98 ? 45.973 14.108 -32.857 1.00 25.64 68 SER C C 1
ATOM 2571 O O . SER C 1 98 ? 45.392 13.856 -33.919 1.00 26.36 68 SER C O 1
ATOM 2574 N N . SER C 1 99 ? 47.054 13.443 -32.446 1.00 24.88 69 SE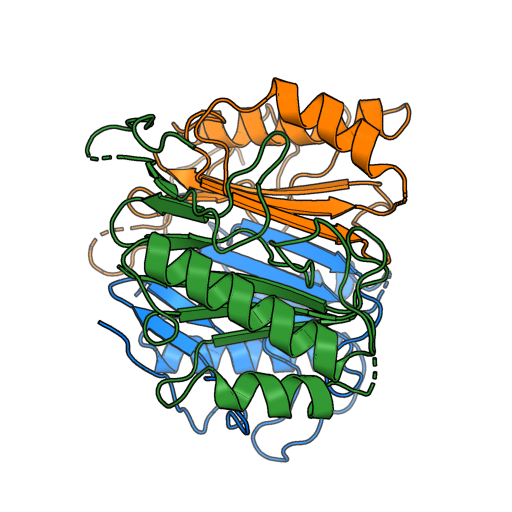R C N 1
ATOM 2575 C CA . SER C 1 99 ? 47.600 12.335 -33.205 1.00 26.00 69 SER C CA 1
ATOM 2576 C C . SER C 1 99 ? 48.657 11.609 -32.398 1.00 24.09 69 SER C C 1
ATOM 2577 O O . SER C 1 99 ? 49.122 12.106 -31.369 1.00 18.68 69 SER C O 1
ATOM 2580 N N . LEU C 1 100 ? 49.025 10.423 -32.874 1.00 24.63 70 LEU C N 1
ATOM 2581 C CA . LEU C 1 100 ? 50.080 9.613 -32.266 1.00 26.01 70 LEU C CA 1
ATOM 2582 C C . LEU C 1 100 ? 51.381 10.379 -32.093 1.00 28.72 70 LEU C C 1
ATOM 2583 O O . LEU C 1 100 ? 52.086 10.198 -31.085 1.00 25.81 70 LEU C O 1
ATOM 2588 N N . ASN C 1 101 ? 51.687 11.249 -33.055 1.00 28.33 71 ASN C N 1
ATOM 2589 C CA . ASN C 1 101 ? 52.925 12.020 -33.012 1.00 29.27 71 ASN C CA 1
ATOM 2590 C C . ASN C 1 101 ? 52.861 13.266 -32.091 1.00 22.31 71 ASN C C 1
ATOM 2591 O O . ASN C 1 101 ? 53.849 13.946 -31.928 1.00 22.73 71 ASN C O 1
ATOM 2596 N N . LYS C 1 102 ? 51.712 13.522 -31.480 1.00 19.98 72 LYS C N 1
ATOM 2597 C CA . LYS C 1 102 ? 51.544 14.573 -30.486 1.00 22.77 72 LYS C CA 1
ATOM 2598 C C . LYS C 1 102 ? 51.383 14.000 -29.050 1.00 21.54 72 LYS C C 1
ATOM 2599 O O . LYS C 1 102 ? 51.070 14.724 -28.101 1.00 18.06 72 LYS C O 1
ATOM 2605 N N . VAL C 1 103 ? 51.626 12.699 -28.906 1.00 19.49 73 VAL C N 1
ATOM 2606 C CA . VAL C 1 103 ? 51.596 12.054 -27.607 1.00 17.64 73 VAL C CA 1
ATOM 2607 C C . VAL C 1 103 ? 52.869 12.397 -26.874 1.00 15.28 73 VAL C C 1
ATOM 2608 O O . VAL C 1 103 ? 53.944 12.253 -27.408 1.00 16.00 73 VAL C O 1
ATOM 2612 N N . VAL C 1 104 ? 52.721 12.914 -25.658 1.00 15.14 74 VAL C N 1
ATOM 2613 C CA . VAL C 1 104 ? 53.865 13.258 -24.839 1.00 16.33 74 VAL C CA 1
ATOM 2614 C C . VAL C 1 104 ? 54.219 12.208 -23.767 1.00 15.17 74 VAL C C 1
ATOM 2615 O O . VAL C 1 104 ? 55.376 12.106 -23.358 1.00 15.47 74 VAL C O 1
ATOM 2619 N N . LYS C 1 105 ? 53.221 11.429 -23.341 1.00 19.22 75 LYS C N 1
ATOM 2620 C CA . LYS C 1 105 ? 53.387 10.447 -22.249 1.00 16.90 75 LYS C CA 1
ATOM 2621 C C . LYS C 1 105 ? 52.366 9.317 -22.373 1.00 15.16 75 LYS C C 1
ATOM 2622 O O . LYS C 1 105 ? 51.184 9.571 -22.567 1.00 12.63 75 LYS C O 1
ATOM 2628 N N . THR C 1 106 ? 52.839 8.076 -22.267 1.00 16.11 76 THR C N 1
ATOM 2629 C CA . THR C 1 106 ? 51.970 6.916 -22.142 1.00 14.02 76 THR C CA 1
ATOM 2630 C C . THR C 1 106 ? 52.234 6.177 -20.826 1.00 15.48 76 THR C C 1
ATOM 2631 O O . THR C 1 106 ? 53.317 6.272 -20.230 1.00 14.01 76 THR C O 1
ATOM 2635 N N . THR C 1 107 ? 51.233 5.441 -20.382 1.00 16.42 77 THR C N 1
ATOM 2636 C CA . THR C 1 107 ? 51.452 4.375 -19.396 1.00 16.57 77 THR C CA 1
ATOM 2637 C C . THR C 1 107 ? 50.991 3.115 -20.063 1.00 14.41 77 THR C C 1
ATOM 2638 O O . THR C 1 107 ? 49.893 3.073 -20.592 1.00 13.48 77 THR C O 1
ATOM 2642 N N . VAL C 1 108 ? 51.871 2.123 -20.097 1.00 13.07 78 VAL C N 1
ATOM 2643 C CA . VAL C 1 108 ? 51.565 0.802 -20.615 1.00 13.82 78 VAL C CA 1
ATOM 2644 C C . VAL C 1 108 ? 51.368 -0.193 -19.453 1.00 13.70 78 VAL C C 1
ATOM 2645 O O . VAL C 1 108 ? 52.316 -0.554 -18.772 1.00 13.99 78 VAL C O 1
ATOM 2649 N N . PHE C 1 109 ? 50.126 -0.607 -19.222 1.00 10.89 79 PHE C N 1
ATOM 2650 C CA . PHE C 1 109 ? 49.842 -1.596 -18.209 1.00 14.31 79 PHE C CA 1
ATOM 2651 C C . PHE C 1 109 ? 49.779 -2.973 -18.887 1.00 15.50 79 PHE C C 1
ATOM 2652 O O . PHE C 1 109 ? 49.017 -3.164 -19.806 1.00 12.52 79 PHE C O 1
ATOM 2660 N N . ILE C 1 110 ? 50.597 -3.917 -18.452 1.00 13.97 80 ILE C N 1
ATOM 2661 C CA . ILE C 1 110 ? 50.602 -5.235 -19.077 1.00 18.95 80 ILE C CA 1
ATOM 2662 C C . ILE C 1 110 ? 50.443 -6.362 -18.105 1.00 15.38 80 ILE C C 1
ATOM 2663 O O . ILE C 1 110 ? 50.821 -6.257 -16.996 1.00 13.96 80 ILE C O 1
ATOM 2668 N N . LYS C 1 111 ? 49.843 -7.442 -18.570 1.00 18.84 81 LYS C N 1
ATOM 2669 C CA . LYS C 1 111 ? 49.631 -8.621 -17.748 1.00 20.11 81 LYS C CA 1
ATOM 2670 C C . LYS C 1 111 ? 50.896 -9.488 -17.573 1.00 18.60 81 LYS C C 1
ATOM 2671 O O . LYS C 1 111 ? 51.037 -10.165 -16.560 1.00 15.36 81 LYS C O 1
ATOM 2677 N N . ASP C 1 112 ? 51.819 -9.405 -18.535 1.00 19.05 82 ASP C N 1
ATOM 2678 C CA . ASP C 1 112 ? 53.071 -10.188 -18.578 1.00 21.44 82 ASP C CA 1
ATOM 2679 C C . ASP C 1 112 ? 54.272 -9.345 -19.022 1.00 20.84 82 ASP C C 1
ATOM 2680 O O . ASP C 1 112 ? 54.446 -9.101 -20.209 1.00 22.80 82 ASP C O 1
ATOM 2693 N N . ASP C 1 114 ? 57.328 -10.301 -19.025 1.00 25.38 84 ASP C N 1
ATOM 2694 C CA . ASP C 1 114 ? 58.275 -11.171 -19.729 1.00 28.81 84 ASP C CA 1
ATOM 2695 C C . ASP C 1 114 ? 58.180 -11.074 -21.263 1.00 30.76 84 ASP C C 1
ATOM 2696 O O . ASP C 1 114 ? 59.166 -11.309 -21.937 1.00 33.22 84 ASP C O 1
ATOM 2701 N N . SER C 1 115 ? 57.014 -10.734 -21.801 1.00 30.78 85 SER C N 1
ATOM 2702 C CA . SER C 1 115 ? 56.867 -10.563 -23.242 1.00 30.93 85 SER C CA 1
ATOM 2703 C C . SER C 1 115 ? 56.768 -9.086 -23.639 1.00 32.14 85 SER C C 1
ATOM 2704 O O . SER C 1 115 ? 56.119 -8.743 -24.643 1.00 32.90 85 SER C O 1
ATOM 2707 N N . PHE C 1 116 ? 57.413 -8.204 -22.865 1.00 29.90 86 PHE C N 1
ATOM 2708 C CA . PHE C 1 116 ? 57.407 -6.792 -23.217 1.00 30.03 86 PHE C CA 1
ATOM 2709 C C . PHE C 1 116 ? 58.041 -6.503 -24.598 1.00 23.13 86 PHE C C 1
ATOM 2710 O O . PHE C 1 116 ? 57.601 -5.590 -25.292 1.00 20.11 86 PHE C O 1
ATOM 2718 N N . ALA C 1 117 ? 59.045 -7.280 -24.999 1.00 25.89 87 ALA C N 1
ATOM 2719 C CA . ALA C 1 117 ? 59.675 -7.127 -26.349 1.00 23.92 87 ALA C CA 1
ATOM 2720 C C . ALA C 1 117 ? 58.668 -7.228 -27.478 1.00 23.43 87 ALA C C 1
ATOM 2721 O O . ALA C 1 117 ? 58.759 -6.501 -28.480 1.00 28.10 87 ALA C O 1
ATOM 2723 N N . LYS C 1 118 ? 57.682 -8.104 -27.308 1.00 23.64 88 LYS C N 1
ATOM 2724 C CA . LYS C 1 118 ? 56.609 -8.252 -28.277 1.00 25.34 88 LYS C CA 1
ATOM 2725 C C . LYS C 1 118 ? 55.679 -7.032 -28.301 1.00 24.17 88 LYS C C 1
ATOM 2726 O O . LYS C 1 118 ? 55.312 -6.541 -29.370 1.00 20.47 88 LYS C O 1
ATOM 2732 N N . VAL C 1 119 ? 55.273 -6.541 -27.128 1.00 19.76 89 VAL C N 1
ATOM 2733 C CA . VAL C 1 119 ? 54.517 -5.298 -27.104 1.00 17.66 89 VAL C CA 1
ATOM 2734 C C . VAL C 1 119 ? 55.325 -4.162 -27.753 1.00 16.54 89 VAL C C 1
ATOM 2735 O O . VAL C 1 119 ? 54.778 -3.356 -28.489 1.00 17.91 89 VAL C O 1
ATOM 2739 N N . ASN C 1 120 ? 56.613 -4.098 -27.432 1.00 19.48 90 ASN C N 1
ATOM 2740 C CA . ASN C 1 120 ? 57.508 -3.042 -27.913 1.00 23.90 90 ASN C CA 1
ATOM 2741 C C . ASN C 1 120 ? 57.646 -2.976 -29.421 1.00 23.50 90 ASN C C 1
ATOM 2742 O O . ASN C 1 120 ? 57.702 -1.902 -30.006 1.00 22.85 90 ASN C O 1
ATOM 2747 N N . GLU C 1 121 ? 57.758 -4.154 -30.018 1.00 27.49 91 GLU C N 1
ATOM 2748 C CA . GLU C 1 121 ? 57.792 -4.340 -31.465 1.00 31.05 91 GLU C CA 1
ATOM 2749 C C . GLU C 1 121 ? 56.525 -3.829 -32.159 1.00 26.44 91 GLU C C 1
ATOM 2750 O O . GLU C 1 121 ? 56.583 -3.355 -33.288 1.00 26.44 91 GLU C O 1
ATOM 2756 N N . VAL C 1 122 ? 55.368 -3.962 -31.521 1.00 24.65 92 VAL C N 1
ATOM 2757 C CA . VAL C 1 122 ? 54.135 -3.402 -32.103 1.00 21.90 92 VAL C CA 1
ATOM 2758 C C . VAL C 1 122 ? 54.118 -1.894 -31.865 1.00 22.45 92 VAL C C 1
ATOM 2759 O O . VAL C 1 122 ? 53.803 -1.124 -32.759 1.00 22.85 92 VAL C O 1
ATOM 2763 N N . TYR C 1 123 ? 54.489 -1.486 -30.652 1.00 22.17 93 TYR C N 1
ATOM 2764 C CA . TYR C 1 123 ? 54.438 -0.076 -30.221 1.00 20.32 93 TYR C CA 1
ATOM 2765 C C . TYR C 1 123 ? 55.305 0.810 -31.105 1.00 19.69 93 TYR C C 1
ATOM 2766 O O . TYR C 1 123 ? 54.910 1.920 -31.488 1.00 16.96 93 TYR C O 1
ATOM 2775 N N . ALA C 1 124 ? 56.503 0.311 -31.415 1.00 23.76 94 ALA C N 1
ATOM 2776 C CA . ALA C 1 124 ? 57.469 1.009 -32.267 1.00 23.54 94 ALA C CA 1
ATOM 2777 C C . ALA C 1 124 ? 56.939 1.334 -33.669 1.00 28.47 94 ALA C C 1
ATOM 2778 O O . ALA C 1 124 ? 57.419 2.256 -34.303 1.00 32.18 94 ALA C O 1
ATOM 2780 N N . LYS C 1 125 ? 55.951 0.583 -34.152 1.00 29.76 95 LYS C N 1
ATOM 2781 C CA . LYS C 1 125 ? 55.313 0.887 -35.427 1.00 27.33 95 LYS C CA 1
ATOM 2782 C C . LYS C 1 125 ? 54.359 2.046 -35.343 1.00 25.99 95 LYS C C 1
ATOM 2783 O O . LYS C 1 125 ? 54.031 2.641 -36.360 1.00 29.04 95 LYS C O 1
ATOM 2789 N N . TYR C 1 126 ? 53.874 2.374 -34.159 1.00 25.62 96 TYR C N 1
ATOM 2790 C CA . TYR C 1 126 ? 52.863 3.446 -34.032 1.00 23.23 96 TYR C CA 1
ATOM 2791 C C . TYR C 1 126 ? 53.435 4.824 -33.669 1.00 24.36 96 TYR C C 1
ATOM 2792 O O . TYR C 1 126 ? 52.731 5.839 -33.744 1.00 24.19 96 TYR C O 1
ATOM 2801 N N . PHE C 1 127 ? 54.706 4.861 -33.276 1.00 25.87 97 PHE C N 1
ATOM 2802 C CA . PHE C 1 127 ? 55.367 6.105 -32.881 1.00 26.10 97 PHE C CA 1
ATOM 2803 C C . PHE C 1 127 ? 56.747 6.158 -33.553 1.00 26.84 97 PHE C C 1
ATOM 2804 O O . PHE C 1 127 ? 57.272 5.145 -33.966 1.00 31.89 97 PHE C O 1
ATOM 2812 N N . SER C 1 128 ? 57.305 7.356 -33.654 1.00 28.90 98 SER C N 1
ATOM 2813 C CA . SER C 1 128 ? 58.651 7.598 -34.165 1.00 31.68 98 SER C CA 1
ATOM 2814 C C . SER C 1 128 ? 59.202 8.828 -33.450 1.00 34.60 98 SER C C 1
ATOM 2815 O O . SER C 1 128 ? 58.476 9.483 -32.681 1.00 34.96 98 SER C O 1
ATOM 2818 N N . GLU C 1 129 ? 60.467 9.164 -33.684 1.00 34.50 99 GLU C N 1
ATOM 2819 C CA . GLU C 1 129 ? 61.056 10.311 -32.986 1.00 36.52 99 GLU C CA 1
ATOM 2820 C C . GLU C 1 129 ? 60.245 11.607 -33.227 1.00 36.14 99 GLU C C 1
ATOM 2821 O O . GLU C 1 129 ? 59.818 11.863 -34.343 1.00 37.77 99 GLU C O 1
ATOM 2826 N N . PRO C 1 130 ? 60.007 12.417 -32.165 1.00 33.66 100 PRO C N 1
ATOM 2827 C CA . PRO C 1 130 ? 60.348 12.199 -30.767 1.00 31.82 100 PRO C CA 1
ATOM 2828 C C . PRO C 1 130 ? 59.400 11.178 -30.062 1.00 26.84 100 PRO C C 1
ATOM 2829 O O . PRO C 1 130 ? 58.204 11.359 -30.068 1.00 24.22 100 PRO C O 1
ATOM 2833 N N . TYR C 1 131 ? 59.928 10.109 -29.482 1.00 25.40 101 TYR C N 1
ATOM 2834 C CA . TYR C 1 131 ? 59.043 9.133 -28.795 1.00 25.35 101 TYR C CA 1
ATOM 2835 C C . TYR C 1 131 ? 58.421 9.697 -27.503 1.00 21.93 101 TYR C C 1
ATOM 2836 O O . TYR C 1 131 ? 59.044 10.495 -26.842 1.00 23.23 101 TYR C O 1
ATOM 2845 N N . PRO C 1 132 ? 57.201 9.271 -27.146 1.00 17.24 102 PRO C N 1
ATOM 2846 C CA . PRO C 1 132 ? 56.633 9.701 -25.872 1.00 16.87 102 PRO C CA 1
ATOM 2847 C C . PRO C 1 132 ? 57.457 9.230 -24.671 1.00 13.63 102 PRO C C 1
ATOM 2848 O O . PRO C 1 132 ? 58.124 8.211 -24.752 1.00 10.28 102 PRO C O 1
ATOM 2852 N N . ALA C 1 133 ? 57.412 9.981 -23.572 1.00 13.83 103 ALA C N 1
ATOM 2853 C CA . ALA C 1 133 ? 57.816 9.439 -22.270 1.00 13.83 103 ALA C CA 1
ATOM 2854 C C . ALA C 1 133 ? 56.848 8.294 -21.941 1.00 14.19 103 ALA C C 1
ATOM 2855 O O . ALA C 1 133 ? 55.723 8.273 -22.434 1.00 16.02 103 ALA C O 1
ATOM 2857 N N . ARG C 1 134 ? 57.307 7.347 -21.132 1.00 11.89 104 ARG C N 1
ATOM 2858 C CA . ARG C 1 134 ? 56.573 6.120 -20.886 1.00 14.65 104 ARG C CA 1
ATOM 2859 C C . ARG C 1 134 ? 56.861 5.521 -19.538 1.00 12.65 104 ARG C C 1
ATOM 2860 O O . ARG C 1 134 ? 58.003 5.562 -19.024 1.00 12.69 104 ARG C O 1
ATOM 2868 N N . SER C 1 135 ? 55.810 4.983 -18.947 1.00 14.13 105 SER C N 1
ATOM 2869 C CA . SER C 1 135 ? 55.938 4.077 -17.815 1.00 17.61 105 SER C CA 1
ATOM 2870 C C . SER C 1 135 ? 55.358 2.715 -18.224 1.00 13.91 105 SER C C 1
ATOM 2871 O O . SER C 1 135 ? 54.364 2.664 -18.931 1.00 14.03 105 SER C O 1
ATOM 2874 N N . CYS C 1 136 ? 56.012 1.632 -17.818 1.00 15.76 106 CYS C N 1
ATOM 2875 C CA . CYS C 1 136 ? 55.576 0.272 -18.114 1.00 16.34 106 CYS C CA 1
ATOM 2876 C C . CYS C 1 136 ? 55.571 -0.564 -16.839 1.00 20.96 106 CYS C C 1
ATOM 2877 O O . CYS C 1 136 ? 56.615 -0.711 -16.189 1.00 24.36 106 CYS C O 1
ATOM 2882 N N . VAL C 1 137 ? 54.394 -1.101 -16.477 1.00 20.32 107 VAL C N 1
ATOM 2883 C CA . VAL C 1 137 ? 54.251 -1.959 -15.308 1.00 16.92 107 VAL C CA 1
ATOM 2884 C C . VAL C 1 137 ? 53.389 -3.176 -15.581 1.00 16.00 107 VAL C C 1
ATOM 2885 O O . VAL C 1 137 ? 52.447 -3.126 -16.374 1.00 12.19 107 VAL C O 1
ATOM 2889 N N . GLU C 1 138 ? 53.727 -4.263 -14.898 1.00 17.30 108 GLU C N 1
ATOM 2890 C CA . GLU C 1 138 ? 52.917 -5.468 -14.896 1.00 17.11 108 GLU C CA 1
ATOM 2891 C C . GLU C 1 138 ? 51.855 -5.371 -13.804 1.00 17.84 108 GLU C C 1
ATOM 2892 O O . GLU C 1 138 ? 52.166 -5.194 -12.634 1.00 20.14 108 GLU C O 1
ATOM 2898 N N . VAL C 1 139 ? 50.600 -5.474 -14.198 1.00 19.71 109 VAL C N 1
ATOM 2899 C CA . VAL C 1 139 ? 49.481 -5.405 -13.254 1.00 20.93 109 VAL C CA 1
ATOM 2900 C C . VAL C 1 139 ? 48.940 -6.825 -13.070 1.00 21.02 109 VAL C C 1
ATOM 2901 O O . VAL C 1 139 ? 49.349 -7.769 -13.761 1.00 16.66 109 VAL C O 1
ATOM 2905 N N . SER C 1 140 ? 48.019 -6.977 -12.142 1.00 22.87 110 SER C N 1
ATOM 2906 C CA . SER C 1 140 ? 47.550 -8.314 -11.783 1.00 24.01 110 SER C CA 1
ATOM 2907 C C . SER C 1 140 ? 46.323 -8.671 -12.590 1.00 16.94 110 SER C C 1
ATOM 2908 O O . SER C 1 140 ? 46.120 -9.817 -12.869 1.00 19.25 110 SER C O 1
ATOM 2911 N N . LYS C 1 141 ? 45.537 -7.682 -13.003 1.00 17.39 111 LYS C N 1
ATOM 2912 C CA . LYS C 1 141 ? 44.408 -7.905 -13.903 1.00 17.64 111 LYS C CA 1
ATOM 2913 C C . LYS C 1 141 ? 44.002 -6.587 -14.558 1.00 17.90 111 LYS C C 1
ATOM 2914 O O . LYS C 1 141 ? 44.260 -5.513 -14.033 1.00 15.80 111 LYS C O 1
ATOM 2920 N N . LEU C 1 142 ? 43.343 -6.691 -15.699 1.00 14.47 112 LEU C N 1
ATOM 2921 C CA . LEU C 1 142 ? 42.875 -5.562 -16.444 1.00 15.49 112 LEU C CA 1
ATOM 2922 C C . LEU C 1 142 ? 41.431 -5.821 -16.813 1.00 16.08 112 LEU C C 1
ATOM 2923 O O . LEU C 1 142 ? 41.006 -6.965 -16.734 1.00 12.24 112 LEU C O 1
ATOM 2928 N N . PRO C 1 143 ? 40.678 -4.769 -17.267 1.00 16.30 113 PRO C N 1
ATOM 2929 C CA . PRO C 1 143 ? 39.306 -4.988 -17.647 1.00 15.85 113 PRO C CA 1
ATOM 2930 C C . PRO C 1 143 ? 39.128 -6.097 -18.693 1.00 20.53 113 PRO C C 1
ATOM 2931 O O . PRO C 1 143 ? 39.883 -6.179 -19.667 1.00 19.78 113 PRO C O 1
ATOM 2935 N N . LYS C 1 144 ? 38.115 -6.931 -18.453 1.00 23.32 114 LYS C N 1
ATOM 2936 C CA . LYS C 1 144 ? 37.756 -8.066 -19.277 1.00 23.25 114 LYS C CA 1
ATOM 2937 C C . LYS C 1 144 ? 38.848 -9.129 -19.467 1.00 23.91 114 LYS C C 1
ATOM 2938 O O . LYS C 1 144 ? 38.800 -9.901 -20.404 1.00 23.88 114 LYS C O 1
ATOM 2944 N N . GLY C 1 145 ? 39.825 -9.176 -18.566 1.00 22.25 115 GLY C N 1
ATOM 2945 C CA . GLY C 1 145 ? 40.930 -10.122 -18.698 1.00 18.94 115 GLY C CA 1
ATOM 2946 C C . GLY C 1 145 ? 41.939 -9.856 -19.812 1.00 15.14 115 GLY C C 1
ATOM 2947 O O . GLY C 1 145 ? 42.705 -10.732 -20.172 1.00 14.59 115 GLY C O 1
ATOM 2948 N N . VAL C 1 146 ? 41.978 -8.641 -20.332 1.00 15.40 116 VAL C N 1
ATOM 2949 C CA . VAL C 1 146 ? 42.943 -8.303 -21.380 1.00 13.86 116 VAL C CA 1
ATOM 2950 C C . VAL C 1 146 ? 44.395 -8.307 -20.902 1.00 12.93 116 VAL C C 1
ATOM 2951 O O . VAL C 1 146 ? 44.709 -8.300 -19.695 1.00 13.63 116 VAL C O 1
ATOM 2955 N N . LEU C 1 147 ? 45.290 -8.356 -21.865 1.00 14.27 117 LEU C N 1
ATOM 2956 C CA . LEU C 1 147 ? 46.717 -8.492 -21.571 1.00 17.35 117 LEU C CA 1
ATOM 2957 C C . LEU C 1 147 ? 47.457 -7.162 -21.591 1.00 13.31 117 LEU C C 1
ATOM 2958 O O . LEU C 1 147 ? 48.618 -7.075 -21.176 1.00 14.34 117 LEU C O 1
ATOM 2963 N N . ILE C 1 148 ? 46.791 -6.132 -22.063 1.00 13.72 118 ILE C N 1
ATOM 2964 C CA . ILE C 1 148 ? 47.434 -4.829 -22.210 1.00 14.11 118 ILE C CA 1
ATOM 2965 C C . ILE C 1 148 ? 46.402 -3.718 -22.174 1.00 12.92 118 ILE C C 1
ATOM 2966 O O . ILE C 1 148 ? 45.295 -3.877 -22.665 1.00 12.35 118 ILE C O 1
ATOM 2971 N N . GLU C 1 149 ? 46.788 -2.601 -21.548 1.00 16.81 119 GLU C N 1
ATOM 2972 C CA . GLU C 1 149 ? 46.018 -1.355 -21.522 1.00 15.50 119 GLU C CA 1
ATOM 2973 C C . GLU C 1 149 ? 46.997 -0.180 -21.648 1.00 14.41 119 GLU C C 1
ATOM 2974 O O . GLU C 1 149 ? 48.013 -0.149 -20.992 1.00 11.19 119 GLU C O 1
ATOM 2980 N N . ILE C 1 150 ? 46.676 0.778 -22.516 1.00 14.78 120 ILE C N 1
ATOM 2981 C CA . ILE C 1 150 ? 47.530 1.946 -22.728 1.00 16.49 120 ILE C CA 1
ATOM 2982 C C . ILE C 1 150 ? 46.704 3.204 -22.694 1.00 14.77 120 ILE C C 1
ATOM 2983 O O . ILE C 1 150 ? 45.723 3.333 -23.440 1.00 15.80 120 ILE C O 1
ATOM 2988 N N . GLU C 1 151 ? 47.116 4.136 -21.833 1.00 13.77 121 GLU C N 1
ATOM 2989 C CA . GLU C 1 151 ? 46.568 5.496 -21.784 1.00 12.59 121 GLU C CA 1
ATOM 2990 C C . GLU C 1 151 ? 47.644 6.456 -22.300 1.00 13.45 121 GLU C C 1
ATOM 2991 O O . GLU C 1 151 ? 48.844 6.147 -22.269 1.00 12.57 121 GLU C O 1
ATOM 2997 N N . ALA C 1 152 ? 47.213 7.632 -22.722 1.00 13.54 122 ALA C N 1
ATOM 2998 C CA . ALA C 1 152 ? 48.108 8.650 -23.293 1.00 15.41 122 ALA C CA 1
ATOM 2999 C C . ALA C 1 152 ? 47.740 10.035 -22.811 1.00 15.70 122 ALA C C 1
ATOM 3000 O O . ALA C 1 152 ? 46.549 10.349 -22.592 1.00 15.52 122 ALA C O 1
ATOM 3002 N N . VAL C 1 153 ? 48.770 10.854 -22.602 1.00 15.03 123 VAL C N 1
ATOM 3003 C CA . VAL C 1 153 ? 48.600 12.294 -22.578 1.00 16.92 123 VAL C CA 1
ATOM 3004 C C . VAL C 1 153 ? 49.270 12.839 -23.864 1.00 14.94 123 VAL C C 1
ATOM 3005 O O . VAL C 1 153 ? 50.415 12.491 -24.185 1.00 15.55 123 VAL C O 1
ATOM 3009 N N . ALA C 1 154 ? 48.532 13.684 -24.561 1.00 17.32 124 ALA C N 1
ATOM 3010 C CA . ALA C 1 154 ? 48.926 14.263 -25.829 1.00 19.79 124 ALA C CA 1
ATOM 3011 C C . ALA C 1 154 ? 48.571 15.746 -25.893 1.00 20.58 124 ALA C C 1
ATOM 3012 O O . ALA C 1 154 ? 47.784 16.264 -25.094 1.00 16.46 124 ALA C O 1
ATOM 3014 N N . ILE C 1 155 ? 49.152 16.437 -26.865 1.00 23.72 125 ILE C N 1
ATOM 3015 C CA . ILE C 1 155 ? 48.805 17.841 -27.072 1.00 26.12 125 ILE C CA 1
ATOM 3016 C C . ILE C 1 155 ? 47.966 17.962 -28.332 1.00 27.10 125 ILE C C 1
ATOM 3017 O O . ILE C 1 155 ? 47.964 17.068 -29.196 1.00 19.66 125 ILE C O 1
ATOM 3022 N N . LYS C 1 156 ? 47.217 19.050 -28.393 1.00 33.28 126 LYS C N 1
ATOM 3023 C CA . LYS C 1 156 ? 46.407 19.368 -29.562 1.00 41.71 126 LYS C CA 1
ATOM 3024 C C . LYS C 1 156 ? 47.204 20.332 -30.449 1.00 46.36 126 LYS C C 1
ATOM 3025 O O . LYS C 1 156 ? 47.926 21.220 -29.968 1.00 47.10 126 LYS C O 1
#

Nearest PDB structures (foldseek):
  1xrg-assembly1_A  TM=1.008E+00  e=4.907E-27  Acetivibrio thermocellus
  1xrg-assembly1_C  TM=1.005E+00  e=1.921E-24  Acetivibrio thermocellus
  1qah-assembly1_B  TM=9.876E-01  e=1.938E-18  Rattus norvegicus
  2dyy-assembly1_A  TM=9.786E-01  e=1.507E-18  Pyrococcus horikoshii
  8qov-assembly1_A  TM=9.898E-01  e=7.721E-18  Capra hircus

Solvent-accessibl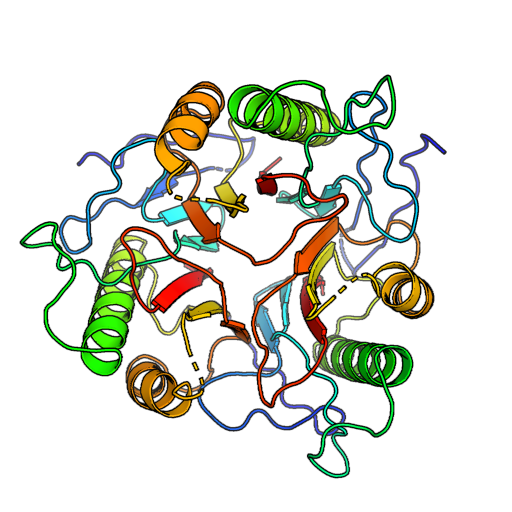e surface area: 15955 Å² total